Protein AF-A0AAD3HCA9-F1 (afdb_monomer_lite)

pLDDT: mean 85.64, std 17.62, range [24.95, 98.75]

Organism: NCBI:txid426638

Secondary structure (DSSP, 8-state):
------SSSHHHHHHHHHHHHS------------------------SSS----HHHHHHHHSTTTTPPPPPPP--EEEEEE-TT-HHHHHHHHHHHHHHSGGGT-EEEEEEPPP--TTSBS-S-HHHHHHHHHHHHHHHHHHHSTTS-SSSEEEEEETTEEES-HHHHHHHHTTS-TT-SEEEESPEEPTT-B--BSSSSEEEGGG-BS-EE--SSEEEEEGGGHHHHHHHHT-SSBPPHHHHTT-TTS-EEEE-S--EEE-----PPPEEEEE----TT--THHHHHHHHHHHHHTT-EEEEE-HHHHHTSTTHHHHHHHHHHH-TT-HHHHHHHHHHHHHHHH-EEEE-TTEEESS--GGGGSTT--GGGG--EEEETTEEEEEEE-HHHHHHHHHHHHHHTTT---SS--HHHHHHHHHTSGGG--EE-SSSEE-S--EEETTEE--TTTTT-SEEE--HHHHHHHHHTT-PPP-TT-S--S-SSHHHHHHHHHHHHHHHHH--

Sequence (507 aa):
MTSKVGYRKALTIFLCAALLCFLDEPGDEYKTMRGLKEENRFETVVLSDSIVPESDIEDKLKGNNGELPDLITIDHFFYINLDEEIEKKEKMESWLSWFLPNRGIRYSRVPAMKGLPYICDFDDKERCIRESGLVDTTLNLIHSKKFKRSGVSLLLSDNFEVTDMHKLRMSANLVPDDWDIIRFDCYKESGEEFPMVNDYVFETRKGRGKFFGGAHAMLLRNDKLDRVETALNVHPRMDLDGALSWKNLNSYCVNVGVGHGFRLVKPRPLMHTFYAHLSNDDRDGMIDLWKQEWELAGFDTRILTLDDAKAHPYFETMKEAVEKAFPTDTYNQYCFYRYLAMATVGGFQSDFDTFPMHFPIEDALPDTLINNGQFTSFEAHVPSLISASKEEWERVAILITEQLDKTEENFPSDMYMLRDVGCDESNNLIFVYDGVVKEAPYKAKGDIDCTPTDDSRVVHFSHHLDTNLKESGLSPDFNDRDDLIATDERTRRAQVFMEEWREQCLD

Radius of gyration: 30.25 Å; chains: 1; bounding box: 69×55×114 Å

Foldseek 3Di:
DDDDDDDPPVVVVVVVLVVVLPDPDDDDDDDDDDDDPDDPPPDQPLLDPAQADLVVLQVVQCPPVRDHDDFADAQEEEEEDEPVPVVLVVVVVVLCVVPPPVPPHYYDYQHFAFAAQPLAPDPDSVLRRRQRRLLVSLLVVLVDPVQDLAGKYKYAYAQKDQPDPVSVRSLVVLADPVAQKEFESKAFDPPKDFDAPDPFKTFLLPIPGDIDHRSRIMMGGSNNSVVLSVLSPDTSGDGSSNSCSHNSGRYMYGYNSRIGGDDVLPAFFEEEEEDEDDPPDLCVLLLVLLCVQVVVVRHHYDYFYLVLLVVAPCNVVLLVLLCVLVVPCVVLSSLLSRLSSCLSPFFKYAYSQKGFFPADRQCGDPCRPPPRFAWEAAQFLPNRMIHHGSVNSVLLSVQLSVCSVVDPDPDDGSSVSSSVCVSPVVSVHHYHNQAEDAEQQAPAALHGNCPSRVRHGIYRLDPVRVVRCVVVVNQYDDPPDPPRSGPDRSSVSSVSCSVSCCVHHVD

Structure (mmCIF, N/CA/C/O backbone):
data_AF-A0AAD3HCA9-F1
#
_entry.id   AF-A0AAD3HCA9-F1
#
loop_
_atom_site.group_PDB
_atom_site.id
_atom_site.type_symbol
_atom_site.label_atom_id
_atom_site.label_alt_id
_atom_site.label_comp_id
_atom_site.label_asym_id
_atom_site.label_entity_id
_atom_site.label_seq_id
_atom_site.pdbx_PDB_ins_code
_atom_site.Cartn_x
_atom_site.Cartn_y
_atom_site.Cartn_z
_atom_site.occupancy
_atom_site.B_iso_or_equiv
_atom_site.auth_seq_id
_atom_site.auth_comp_id
_atom_site.auth_asym_id
_atom_site.auth_atom_id
_atom_site.pdbx_PDB_model_num
ATOM 1 N N . MET A 1 1 ? -10.407 -4.776 76.541 1.00 37.41 1 MET A N 1
ATOM 2 C CA . MET A 1 1 ? -9.354 -4.287 75.627 1.00 37.41 1 MET A CA 1
ATOM 3 C C . MET A 1 1 ? -9.416 -5.139 74.373 1.00 37.41 1 MET A C 1
ATOM 5 O O . MET A 1 1 ? -8.928 -6.257 74.386 1.00 37.41 1 MET A O 1
ATOM 9 N N . THR A 1 2 ? -10.130 -4.674 73.353 1.00 33.84 2 THR A N 1
ATOM 10 C CA . THR A 1 2 ? -10.377 -5.407 72.103 1.00 33.84 2 THR A CA 1
ATOM 11 C C . THR A 1 2 ? -9.875 -4.583 70.923 1.00 33.84 2 THR A C 1
ATOM 13 O O . THR A 1 2 ? -10.018 -3.363 70.884 1.00 33.84 2 THR A O 1
ATOM 16 N N . SER A 1 3 ? -9.212 -5.283 70.009 1.00 37.62 3 SER A N 1
ATOM 17 C CA . SER A 1 3 ? -8.429 -4.792 68.880 1.00 37.62 3 SER A CA 1
ATOM 18 C C . SER A 1 3 ? -9.267 -4.097 67.802 1.00 37.62 3 SER A C 1
ATOM 20 O O . SER A 1 3 ? -10.210 -4.680 67.272 1.00 37.62 3 SER A O 1
ATOM 22 N N . LYS A 1 4 ? -8.841 -2.896 67.398 1.00 39.59 4 LYS A N 1
ATOM 23 C CA . LYS A 1 4 ? -9.185 -2.264 66.115 1.00 39.59 4 LYS A CA 1
ATOM 24 C C . LYS A 1 4 ? -7.933 -1.619 65.525 1.00 39.59 4 LYS A C 1
ATOM 26 O O . LYS A 1 4 ? -7.700 -0.433 65.718 1.00 39.59 4 LYS A O 1
ATOM 31 N N . VAL A 1 5 ? -7.129 -2.396 64.805 1.00 42.81 5 VAL A N 1
ATOM 32 C CA . VAL A 1 5 ? -6.137 -1.866 63.860 1.00 42.81 5 VAL A CA 1
ATOM 33 C C . VAL A 1 5 ? -6.102 -2.823 62.676 1.00 42.81 5 VAL A C 1
ATOM 35 O O . VAL A 1 5 ? -5.614 -3.938 62.804 1.00 42.81 5 VAL A O 1
ATOM 38 N N . GLY A 1 6 ? -6.677 -2.410 61.547 1.00 41.31 6 GLY A N 1
ATOM 39 C CA . GLY A 1 6 ? -6.665 -3.220 60.329 1.00 41.31 6 GLY A CA 1
ATOM 40 C C . GLY A 1 6 ? -7.720 -2.838 59.297 1.00 41.31 6 GLY A C 1
ATOM 41 O O . GLY A 1 6 ? -8.382 -3.726 58.795 1.00 41.31 6 GLY A O 1
ATOM 42 N N . TYR A 1 7 ? -7.933 -1.546 59.016 1.00 38.69 7 TYR A N 1
ATOM 43 C CA . TYR A 1 7 ? -8.833 -1.119 57.922 1.00 38.69 7 TYR A CA 1
ATOM 44 C C . TYR A 1 7 ? -8.411 0.179 57.208 1.00 38.69 7 TYR A C 1
ATOM 46 O O . TYR A 1 7 ? -9.152 0.699 56.386 1.00 38.69 7 TYR A O 1
ATOM 54 N N . ARG A 1 8 ? -7.217 0.727 57.486 1.00 35.94 8 ARG A N 1
ATOM 55 C CA . ARG A 1 8 ? -6.792 2.031 56.935 1.00 35.94 8 ARG A CA 1
ATOM 56 C C . ARG A 1 8 ? -5.771 1.983 55.794 1.00 35.94 8 ARG A C 1
ATOM 58 O O . ARG A 1 8 ? -5.462 3.035 55.265 1.00 35.94 8 ARG A O 1
ATOM 65 N N . LYS A 1 9 ? -5.269 0.809 55.390 1.00 36.25 9 LYS A N 1
ATOM 66 C CA . LYS A 1 9 ? -4.352 0.698 54.234 1.00 36.25 9 LYS A CA 1
ATOM 67 C C . LYS A 1 9 ? -5.024 0.247 52.931 1.00 36.25 9 LYS A C 1
ATOM 69 O O . LYS A 1 9 ? -4.554 0.638 51.876 1.00 36.25 9 LYS A O 1
ATOM 74 N N . ALA A 1 10 ? -6.140 -0.482 52.991 1.00 39.44 10 ALA A N 1
ATOM 75 C CA . ALA A 1 10 ? -6.876 -0.890 51.788 1.00 39.44 10 ALA A CA 1
ATOM 76 C C . ALA A 1 10 ? -7.692 0.261 51.165 1.00 39.44 10 ALA A C 1
ATOM 78 O O . ALA A 1 10 ? -7.807 0.348 49.950 1.00 39.44 10 ALA A O 1
ATOM 79 N N . LEU A 1 11 ? -8.197 1.192 51.985 1.00 37.28 11 LEU A N 1
ATOM 80 C CA . LEU A 1 11 ? -9.039 2.295 51.505 1.00 37.28 11 LEU A CA 1
ATOM 81 C C . LEU A 1 11 ? -8.241 3.402 50.786 1.00 37.28 11 LEU A C 1
ATOM 83 O O . LEU A 1 11 ? -8.786 4.092 49.939 1.00 37.28 11 LEU A O 1
ATOM 87 N N . THR A 1 12 ? -6.952 3.571 51.098 1.00 34.66 12 THR A N 1
ATOM 88 C CA . THR A 1 12 ? -6.105 4.601 50.465 1.00 34.66 12 THR A CA 1
ATOM 89 C C . THR A 1 12 ? -5.581 4.169 49.093 1.00 34.66 12 THR A C 1
ATOM 91 O O . THR A 1 12 ? -5.380 5.022 48.242 1.00 34.66 12 THR A O 1
ATOM 94 N N . ILE A 1 13 ? -5.425 2.863 48.844 1.00 44.22 13 ILE A N 1
ATOM 95 C CA . ILE A 1 13 ? -5.044 2.341 47.519 1.00 44.22 13 ILE A CA 1
ATOM 96 C C . ILE A 1 13 ? -6.248 2.397 46.563 1.00 44.22 13 ILE A C 1
ATOM 98 O O . ILE A 1 13 ? -6.108 2.864 45.440 1.00 44.22 13 ILE A O 1
ATOM 102 N N . PHE A 1 14 ? -7.452 2.062 47.046 1.00 42.94 14 PHE A N 1
ATOM 103 C CA . PHE A 1 14 ? -8.687 2.170 46.254 1.00 42.94 14 PHE A CA 1
ATOM 104 C C . PHE A 1 14 ? -9.034 3.612 45.842 1.00 42.94 14 PHE A C 1
ATOM 106 O O . PHE A 1 14 ? -9.553 3.828 44.754 1.00 42.94 14 PHE A O 1
ATOM 113 N N . LEU A 1 15 ? -8.737 4.609 46.685 1.00 40.00 15 LEU A N 1
ATOM 114 C CA . LEU A 1 15 ? -9.011 6.017 46.369 1.00 40.00 15 LEU A CA 1
ATOM 115 C C . LEU A 1 15 ? -7.982 6.653 45.419 1.00 40.00 15 LEU A C 1
ATOM 117 O O . LEU A 1 15 ? -8.353 7.572 44.698 1.00 40.00 15 LEU A O 1
ATOM 121 N N . CYS A 1 16 ? -6.730 6.176 45.379 1.00 38.06 16 CYS A N 1
ATOM 122 C CA . CYS A 1 16 ? -5.743 6.664 44.406 1.00 38.06 16 CYS A CA 1
ATOM 123 C C . CYS A 1 16 ? -5.971 6.091 42.999 1.00 38.06 16 CYS A C 1
ATOM 125 O O . CYS A 1 16 ? -5.861 6.843 42.038 1.00 38.06 16 CYS A O 1
ATOM 127 N N . ALA A 1 17 ? -6.346 4.811 42.880 1.00 43.12 17 ALA A N 1
ATOM 128 C CA . ALA A 1 17 ? -6.707 4.216 41.589 1.00 43.12 17 ALA A CA 1
ATOM 129 C C . ALA A 1 17 ? -8.003 4.830 41.024 1.00 43.12 17 ALA A C 1
ATOM 131 O O . ALA A 1 17 ? -8.078 5.149 39.843 1.00 43.12 17 ALA A O 1
ATOM 132 N N . ALA A 1 18 ? -8.991 5.108 41.885 1.00 48.75 18 ALA A N 1
ATOM 133 C CA . ALA A 1 18 ? -10.210 5.795 41.464 1.00 48.75 18 ALA A CA 1
ATOM 134 C C . ALA A 1 18 ? -9.951 7.245 41.008 1.00 48.75 18 ALA A C 1
ATOM 136 O O . ALA A 1 18 ? -10.548 7.680 40.033 1.00 48.75 18 ALA A O 1
ATOM 137 N N . LEU A 1 19 ? -9.057 8.007 41.658 1.00 45.44 19 LEU A N 1
ATOM 138 C CA . LEU A 1 19 ? -8.811 9.402 41.255 1.00 45.44 19 LEU A CA 1
ATOM 139 C C . LEU A 1 19 ? -8.099 9.533 39.899 1.00 45.44 19 LEU A C 1
ATOM 141 O O . LEU A 1 19 ? -8.343 10.510 39.201 1.00 45.44 19 LEU A O 1
ATOM 145 N N . LEU A 1 20 ? -7.250 8.570 39.526 1.00 47.97 20 LEU A N 1
ATOM 146 C CA . LEU A 1 20 ? -6.561 8.567 38.228 1.00 47.97 20 LEU A CA 1
ATOM 147 C C . LEU A 1 20 ? -7.496 8.215 37.060 1.00 47.97 20 LEU A C 1
ATOM 149 O O . LEU A 1 20 ? -7.234 8.632 35.942 1.00 47.97 20 LEU A O 1
ATOM 153 N N . CYS A 1 21 ? -8.606 7.516 37.317 1.00 52.50 21 CYS A N 1
ATOM 154 C CA . CYS A 1 21 ? -9.592 7.173 36.287 1.00 52.50 21 CYS A CA 1
ATOM 155 C C . CYS A 1 21 ? -10.686 8.231 36.061 1.00 52.50 21 CYS A C 1
ATOM 157 O O . CYS A 1 21 ? -11.423 8.134 35.085 1.00 52.50 21 CYS A O 1
ATOM 159 N N . PHE A 1 22 ? -10.822 9.222 36.951 1.00 49.91 22 PHE A N 1
ATOM 160 C CA . PHE A 1 22 ? -11.874 10.250 36.875 1.00 49.91 22 PHE A CA 1
ATOM 161 C C . PHE A 1 22 ? -11.362 11.650 36.497 1.00 49.91 22 PHE A C 1
ATOM 163 O O . PHE A 1 22 ? -12.162 12.581 36.417 1.00 49.91 22 PHE A O 1
ATOM 170 N N . LEU A 1 23 ? -10.054 11.824 36.293 1.00 44.25 23 LEU A N 1
ATOM 171 C CA . LEU A 1 23 ? -9.459 13.105 35.914 1.00 44.25 23 LEU A CA 1
ATOM 172 C C . LEU A 1 23 ? -8.944 13.029 34.472 1.00 44.25 23 LEU A C 1
ATOM 174 O O . LEU A 1 23 ? -7.914 12.419 34.215 1.00 44.25 23 LEU A O 1
ATOM 178 N N . ASP A 1 24 ? -9.659 13.686 33.558 1.00 41.56 24 ASP A N 1
ATOM 179 C CA . ASP A 1 24 ? -9.332 13.840 32.128 1.00 41.56 24 ASP A CA 1
ATOM 180 C C . ASP A 1 24 ? -8.180 14.839 31.849 1.00 41.56 24 ASP A C 1
ATOM 182 O O . ASP A 1 24 ? -8.040 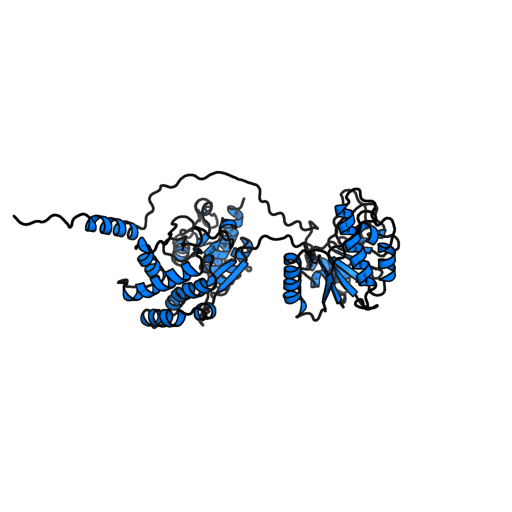15.327 30.731 1.00 41.56 24 ASP A O 1
ATOM 186 N N . GLU A 1 25 ? -7.327 15.169 32.826 1.00 37.50 25 GLU A N 1
ATOM 187 C CA . GLU A 1 25 ? -6.229 16.130 32.619 1.00 37.50 25 GLU A CA 1
ATOM 188 C C . GLU A 1 25 ? -4.852 15.501 32.890 1.00 37.50 25 GLU A C 1
ATOM 190 O O . GLU A 1 25 ? -4.570 15.107 34.029 1.00 37.50 25 GLU A O 1
ATOM 195 N N . PRO A 1 26 ? -3.960 15.417 31.881 1.00 41.75 26 PRO A N 1
ATOM 196 C CA . PRO A 1 26 ? -2.601 14.946 32.087 1.00 41.75 26 PRO A CA 1
ATOM 197 C C . PRO A 1 26 ? -1.750 16.031 32.760 1.00 41.75 26 PRO A C 1
ATOM 199 O O . PRO A 1 26 ? -1.707 17.187 32.342 1.00 41.75 26 PRO A O 1
ATOM 202 N N . GLY A 1 27 ? -1.042 15.641 33.821 1.00 34.38 27 GLY A N 1
ATOM 203 C CA . GLY A 1 27 ? 0.056 16.425 34.375 1.00 34.38 27 GLY A CA 1
ATOM 204 C C . GLY A 1 27 ? 1.305 16.277 33.506 1.00 34.38 27 GLY A C 1
ATOM 205 O O . GLY A 1 27 ? 1.776 15.161 33.295 1.00 34.38 27 GLY A O 1
ATOM 206 N N . ASP A 1 28 ? 1.836 17.408 33.041 1.00 33.09 28 ASP A N 1
ATOM 207 C CA . ASP A 1 28 ? 3.080 17.544 32.275 1.00 33.09 28 ASP A CA 1
ATOM 208 C C . ASP A 1 28 ? 4.285 16.927 33.005 1.00 33.09 28 ASP A C 1
ATOM 210 O O . ASP A 1 28 ? 4.894 17.576 33.860 1.00 33.09 28 ASP A O 1
ATOM 214 N N . GLU A 1 29 ? 4.697 15.707 32.647 1.00 32.31 29 GLU A N 1
ATOM 215 C CA . GLU A 1 29 ? 6.032 15.228 33.022 1.00 32.31 29 GLU A CA 1
ATOM 216 C C . GLU A 1 29 ? 6.587 14.095 32.138 1.00 32.31 29 GLU A C 1
ATOM 218 O O . GLU A 1 29 ? 6.956 13.043 32.639 1.00 32.31 29 GLU A O 1
ATOM 223 N N . TYR A 1 30 ? 6.762 14.319 30.828 1.00 30.17 30 TYR A N 1
ATOM 224 C CA . TYR A 1 30 ? 7.770 13.577 30.051 1.00 30.17 30 TYR A CA 1
ATOM 225 C C . TYR A 1 30 ? 8.477 14.481 29.034 1.00 30.17 30 TYR A C 1
ATOM 227 O O . TYR A 1 30 ? 7.931 14.903 28.022 1.00 30.17 30 TYR A O 1
ATOM 235 N N . LYS A 1 31 ? 9.754 14.768 29.306 1.00 30.69 31 LYS A N 1
ATOM 236 C CA . LYS A 1 31 ? 10.713 15.299 28.333 1.00 30.69 31 LYS A CA 1
ATOM 237 C C . LYS A 1 31 ? 11.830 14.286 28.131 1.00 30.69 31 LYS A C 1
ATOM 239 O O . LYS A 1 31 ? 12.217 13.578 29.056 1.00 30.69 31 LYS A O 1
ATOM 244 N N . THR A 1 32 ? 12.409 14.365 26.935 1.00 30.00 32 THR A N 1
ATOM 245 C CA . THR A 1 32 ? 13.633 13.729 26.415 1.00 30.00 32 THR A CA 1
ATOM 246 C C . THR A 1 32 ? 13.549 12.278 25.937 1.00 30.00 32 THR A C 1
ATOM 248 O O . THR A 1 32 ? 13.791 11.360 26.704 1.00 30.00 32 THR A O 1
ATOM 251 N N . MET A 1 33 ? 13.478 12.115 24.608 1.00 24.95 33 MET A N 1
ATOM 252 C CA . MET A 1 33 ? 14.540 11.456 23.832 1.00 24.95 33 MET A CA 1
ATOM 253 C C . MET A 1 33 ? 14.713 12.136 22.463 1.00 24.95 33 MET A C 1
ATOM 255 O O . MET A 1 33 ? 13.958 11.906 21.530 1.00 24.95 33 MET A O 1
ATOM 259 N N . ARG A 1 34 ? 15.739 12.990 22.346 1.00 30.50 34 ARG A N 1
ATOM 260 C CA . ARG A 1 34 ? 16.301 13.433 21.060 1.00 30.50 34 ARG A CA 1
ATOM 261 C C . ARG A 1 34 ? 17.615 12.693 20.863 1.00 30.50 34 ARG A C 1
ATOM 263 O O . ARG A 1 34 ? 18.567 12.935 21.603 1.00 30.50 34 ARG A O 1
ATOM 270 N N . GLY A 1 35 ? 17.678 11.835 19.857 1.00 27.92 35 GLY A N 1
ATOM 271 C CA . GLY A 1 35 ? 18.917 11.204 19.430 1.00 27.92 35 GLY A CA 1
ATOM 272 C C . GLY A 1 35 ? 18.676 10.321 18.217 1.00 27.92 35 GLY A C 1
ATOM 273 O O . GLY A 1 35 ? 17.811 9.464 18.277 1.00 27.92 35 GLY A O 1
ATOM 274 N N . LEU A 1 36 ? 19.492 10.529 17.179 1.00 24.98 36 LEU A N 1
ATOM 275 C CA . LEU A 1 36 ? 19.551 9.804 15.900 1.00 24.98 36 LEU A CA 1
ATOM 276 C C . LEU A 1 36 ? 18.565 10.286 14.820 1.00 24.98 36 LEU A C 1
ATOM 278 O O . LEU A 1 36 ? 17.572 9.647 14.505 1.00 24.98 36 LEU A O 1
ATOM 282 N N . LYS A 1 37 ? 18.923 11.407 14.176 1.00 30.19 37 LYS A N 1
ATOM 283 C CA . LYS A 1 37 ? 18.647 11.589 12.745 1.00 30.19 37 LYS A CA 1
ATOM 284 C C . LYS A 1 37 ? 19.682 10.755 11.985 1.00 30.19 37 LYS A C 1
ATOM 286 O O . LYS A 1 37 ? 20.825 11.190 11.867 1.00 30.19 37 LYS A O 1
ATOM 291 N N . GLU A 1 38 ? 19.294 9.576 11.513 1.00 28.50 38 GLU A N 1
ATOM 292 C CA . GLU A 1 38 ? 19.990 8.890 10.421 1.00 28.50 38 GLU A CA 1
ATOM 293 C C . GLU A 1 38 ? 19.109 8.914 9.170 1.00 28.50 38 GLU A C 1
ATOM 295 O O . GLU A 1 38 ? 17.900 8.694 9.213 1.00 28.50 38 GLU A O 1
ATOM 300 N N . GLU A 1 39 ? 19.749 9.262 8.058 1.00 35.28 39 GLU A N 1
ATOM 301 C CA . GLU A 1 39 ? 19.187 9.412 6.724 1.00 35.28 39 GLU A CA 1
ATOM 302 C C . GLU A 1 39 ? 18.656 8.071 6.195 1.00 35.28 39 GLU A C 1
ATOM 304 O O . GLU A 1 39 ? 19.394 7.287 5.607 1.00 35.28 39 GLU A O 1
ATOM 309 N N . ASN A 1 40 ? 17.354 7.828 6.330 1.00 28.75 40 ASN A N 1
ATOM 310 C CA . ASN A 1 40 ? 16.637 6.865 5.494 1.00 28.75 40 ASN A CA 1
ATOM 311 C C . ASN A 1 40 ? 15.804 7.627 4.460 1.00 28.75 40 ASN A C 1
ATOM 313 O O . ASN A 1 40 ? 14.577 7.658 4.516 1.00 28.75 40 ASN A O 1
ATOM 317 N N . ARG A 1 41 ? 16.475 8.261 3.490 1.00 31.34 41 ARG A N 1
ATOM 318 C CA . ARG A 1 41 ? 15.799 8.648 2.246 1.00 31.34 41 ARG A CA 1
ATOM 319 C C . ARG A 1 41 ? 15.612 7.393 1.402 1.00 31.34 41 ARG A C 1
ATOM 321 O O . ARG A 1 41 ? 16.540 6.891 0.772 1.00 31.34 41 ARG A O 1
ATOM 328 N N . PHE A 1 42 ? 14.391 6.875 1.412 1.00 36.62 42 PHE A N 1
ATOM 329 C CA . PHE A 1 42 ? 13.938 5.860 0.475 1.00 36.62 42 PHE A CA 1
ATOM 330 C C . PHE A 1 42 ? 13.828 6.491 -0.917 1.00 36.62 42 PHE A C 1
ATOM 332 O O . PHE A 1 42 ? 12.797 7.044 -1.276 1.00 36.62 42 PHE A O 1
ATOM 339 N N . GLU A 1 43 ? 14.892 6.442 -1.715 1.00 34.88 43 GLU A N 1
ATOM 340 C CA . GLU A 1 43 ? 14.785 6.854 -3.118 1.00 34.88 43 GLU A CA 1
ATOM 341 C C . GLU A 1 43 ? 14.185 5.718 -3.941 1.00 34.88 43 GLU A C 1
ATOM 343 O O . GLU A 1 43 ? 14.841 4.702 -4.176 1.00 34.88 43 GLU A O 1
ATOM 348 N N . THR A 1 44 ? 12.953 5.878 -4.416 1.00 39.00 44 THR A N 1
ATOM 349 C CA . THR A 1 44 ? 12.496 5.170 -5.612 1.00 39.00 44 THR A CA 1
ATOM 350 C C . THR A 1 44 ? 13.457 5.542 -6.733 1.00 39.00 44 THR A C 1
ATOM 352 O O . THR A 1 44 ? 13.405 6.651 -7.251 1.00 39.00 44 THR A O 1
ATOM 355 N N . VAL A 1 45 ? 14.368 4.640 -7.102 1.00 41.31 45 VAL A N 1
ATOM 356 C CA . VAL A 1 45 ? 15.137 4.825 -8.335 1.00 41.31 45 VAL A CA 1
ATOM 357 C C . VAL A 1 45 ? 14.190 4.446 -9.456 1.00 41.31 45 VAL A C 1
ATOM 359 O O . VAL A 1 45 ? 14.116 3.288 -9.870 1.00 41.31 45 VAL A O 1
ATOM 362 N N . VAL A 1 46 ? 13.402 5.424 -9.892 1.00 45.94 46 VAL A N 1
ATOM 363 C CA . VAL A 1 46 ? 12.802 5.361 -11.214 1.00 45.94 46 VAL A CA 1
ATOM 364 C C . VAL A 1 46 ? 13.995 5.335 -12.166 1.00 45.94 46 VAL A C 1
ATOM 366 O O . VAL A 1 46 ? 14.789 6.269 -12.190 1.00 45.94 46 VAL A O 1
ATOM 369 N N . LEU A 1 47 ? 14.200 4.224 -12.880 1.00 52.91 47 LEU A N 1
ATOM 370 C CA . LEU A 1 47 ? 15.365 4.077 -13.770 1.00 52.91 47 LEU A CA 1
ATOM 371 C C . LEU A 1 47 ? 15.369 5.137 -14.889 1.00 52.91 47 LEU A C 1
ATOM 373 O O . LEU A 1 47 ? 16.412 5.415 -15.477 1.00 52.91 47 LEU A O 1
ATOM 377 N N . SER A 1 48 ? 14.214 5.759 -15.139 1.00 54.97 48 SER A N 1
ATOM 378 C CA . SER A 1 48 ? 14.081 6.994 -15.902 1.00 54.97 48 SER A CA 1
ATOM 379 C C . SER A 1 48 ? 13.445 8.089 -15.046 1.00 54.97 48 SER A C 1
ATOM 381 O O . SER A 1 48 ? 12.320 7.913 -14.591 1.00 54.97 48 SER A O 1
ATOM 383 N N . ASP A 1 49 ? 14.072 9.259 -14.939 1.00 53.41 49 ASP A N 1
ATOM 384 C CA . ASP A 1 49 ? 13.515 10.438 -14.243 1.00 53.41 49 ASP A CA 1
ATOM 385 C C . ASP A 1 49 ? 12.185 10.965 -14.836 1.00 53.41 49 ASP A C 1
ATOM 387 O O . ASP A 1 49 ? 11.604 11.929 -14.343 1.00 53.41 49 ASP A O 1
ATOM 391 N N . SER A 1 50 ? 11.685 10.358 -15.914 1.00 64.06 50 SER A N 1
ATOM 392 C CA . SER A 1 50 ? 10.518 10.803 -16.670 1.00 64.06 50 SER A CA 1
ATOM 393 C C . SER A 1 50 ? 9.433 9.727 -16.718 1.00 64.06 50 SER A C 1
ATOM 395 O O . SER A 1 50 ? 9.396 8.914 -17.645 1.00 64.06 50 SER A O 1
ATOM 397 N N . ILE A 1 51 ? 8.512 9.744 -15.751 1.00 81.06 51 ILE A N 1
ATOM 398 C CA . ILE A 1 51 ? 7.214 9.083 -15.924 1.00 81.06 51 ILE A CA 1
ATOM 399 C C . ILE A 1 51 ? 6.450 9.897 -16.967 1.00 81.06 51 ILE A C 1
ATOM 401 O O . ILE A 1 51 ? 6.010 11.012 -16.698 1.00 81.06 51 ILE A O 1
ATOM 405 N N . VAL A 1 52 ? 6.328 9.355 -18.178 1.00 88.31 52 VAL A N 1
ATOM 406 C CA . VAL A 1 52 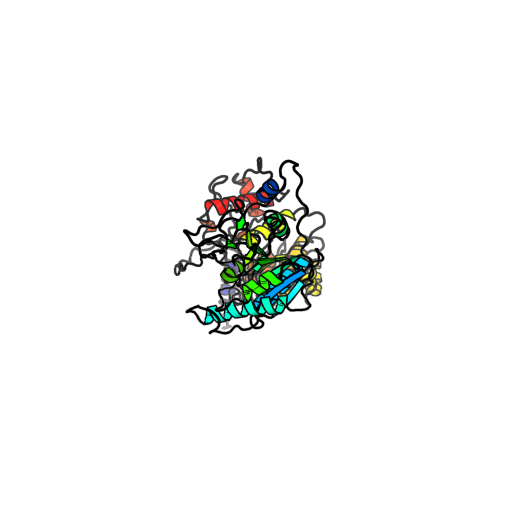? 5.605 10.024 -19.266 1.00 88.31 52 VAL A CA 1
ATOM 407 C C . VAL A 1 52 ? 4.106 9.747 -19.104 1.00 88.31 52 VAL A C 1
ATOM 409 O O . VAL A 1 52 ? 3.746 8.569 -18.993 1.00 88.31 52 VAL A O 1
ATOM 412 N N . PRO A 1 53 ? 3.233 10.770 -19.079 1.00 89.75 53 PRO A N 1
ATOM 413 C CA . PRO A 1 53 ? 1.786 10.575 -19.078 1.00 89.75 53 PRO A CA 1
ATOM 414 C C . PRO A 1 53 ? 1.319 9.756 -20.286 1.00 89.75 53 PRO A C 1
ATOM 416 O O . PRO A 1 53 ? 1.856 9.875 -21.386 1.00 89.75 53 PRO A O 1
ATOM 419 N N . GLU A 1 54 ? 0.297 8.925 -20.101 1.00 88.50 54 GLU A N 1
ATOM 420 C CA . GLU A 1 54 ? -0.250 8.096 -21.182 1.00 88.50 54 GLU A CA 1
ATOM 421 C C . GLU A 1 54 ? -0.816 8.940 -22.336 1.00 88.50 54 GLU A C 1
ATOM 423 O O . GLU A 1 54 ? -0.601 8.606 -23.502 1.00 88.50 54 GLU A O 1
ATOM 428 N N . SER A 1 55 ? -1.438 10.081 -22.020 1.00 92.00 55 SER A N 1
ATOM 429 C CA . SER A 1 55 ? -1.951 11.055 -22.995 1.00 92.00 55 SER A CA 1
ATOM 430 C C . SER A 1 55 ? -0.888 11.509 -23.993 1.00 92.00 55 SER A C 1
ATOM 432 O O . SER A 1 55 ? -1.154 11.587 -25.190 1.00 92.00 55 SER A O 1
ATOM 434 N N . ASP A 1 56 ? 0.339 11.733 -23.526 1.00 93.38 56 ASP A N 1
ATOM 435 C CA . ASP A 1 56 ? 1.435 12.200 -24.374 1.00 93.38 56 ASP A CA 1
ATOM 436 C C . ASP A 1 56 ? 1.852 11.120 -25.384 1.00 93.38 56 ASP A C 1
ATOM 438 O O . ASP A 1 56 ? 2.257 11.417 -26.511 1.00 93.38 56 ASP A O 1
ATOM 442 N N . ILE A 1 57 ? 1.742 9.846 -24.995 1.00 94.19 57 ILE A N 1
ATOM 443 C CA . ILE A 1 57 ? 1.992 8.706 -25.882 1.00 94.19 57 ILE A CA 1
ATOM 444 C C . ILE A 1 57 ? 0.856 8.593 -26.902 1.00 94.19 57 ILE A C 1
ATOM 446 O O . ILE A 1 57 ? 1.126 8.417 -28.093 1.00 94.19 57 ILE A O 1
ATOM 450 N N . GLU A 1 58 ? -0.401 8.722 -26.466 1.00 94.00 58 GLU A N 1
ATOM 451 C CA . GLU A 1 58 ? -1.559 8.690 -27.363 1.00 94.00 58 GLU A CA 1
ATOM 452 C C . GLU A 1 58 ? -1.490 9.774 -28.436 1.00 94.00 58 GLU A C 1
ATOM 454 O O . GLU A 1 58 ? -1.693 9.485 -29.616 1.00 94.00 58 GLU A O 1
ATOM 459 N N . ASP A 1 59 ? -1.179 11.007 -28.043 1.00 94.12 59 ASP A N 1
ATOM 460 C CA . ASP A 1 59 ? -1.137 12.152 -28.949 1.00 94.12 59 ASP A CA 1
ATOM 461 C C . ASP A 1 59 ? -0.087 11.964 -30.048 1.00 94.12 59 ASP A C 1
ATOM 463 O O . ASP A 1 59 ? -0.311 12.334 -31.204 1.00 94.12 59 ASP A O 1
ATOM 467 N N . LYS A 1 60 ? 1.030 11.297 -29.733 1.00 93.44 60 LYS A N 1
ATOM 468 C CA . LYS A 1 60 ? 2.033 10.929 -30.741 1.00 93.44 60 LYS A CA 1
ATOM 469 C C . LYS A 1 60 ? 1.582 9.814 -31.671 1.00 93.44 60 LYS A C 1
ATOM 471 O O . LYS A 1 60 ? 1.988 9.804 -32.833 1.00 93.44 60 LYS A O 1
ATOM 476 N N . LEU A 1 61 ? 0.772 8.880 -31.182 1.00 93.62 61 LEU A N 1
ATOM 477 C CA . LEU A 1 61 ? 0.300 7.738 -31.965 1.00 93.62 61 LEU A CA 1
ATOM 478 C C . LEU A 1 61 ? -0.893 8.078 -32.867 1.00 93.62 61 LEU A C 1
ATOM 480 O O . LEU A 1 61 ? -0.993 7.518 -33.957 1.00 93.62 61 LEU A O 1
ATOM 484 N N . LYS A 1 62 ? -1.772 9.001 -32.454 1.00 93.00 62 LYS A N 1
ATOM 485 C CA . LYS A 1 62 ? -3.019 9.347 -33.169 1.00 93.00 62 LYS A CA 1
ATOM 486 C C . LYS A 1 62 ? -2.803 9.938 -34.574 1.00 93.00 62 LYS A C 1
ATOM 488 O O . LYS A 1 62 ? -3.725 9.935 -35.395 1.00 93.00 62 LYS A O 1
ATOM 493 N N . GLY A 1 63 ? -1.592 10.402 -34.897 1.00 83.69 63 GLY A N 1
ATOM 494 C CA . GLY A 1 63 ? -1.242 10.919 -36.225 1.00 83.69 63 GLY A CA 1
ATOM 495 C C . GLY A 1 63 ? -2.233 11.973 -36.749 1.00 83.69 63 GLY A C 1
ATOM 496 O O . GLY A 1 63 ? -2.893 12.668 -35.983 1.00 83.69 63 GLY A O 1
ATOM 497 N N . ASN A 1 64 ? -2.373 12.091 -38.076 1.00 81.69 64 ASN A N 1
ATOM 498 C CA . ASN A 1 64 ? -3.290 13.071 -38.687 1.00 81.69 64 ASN A CA 1
ATOM 499 C C . ASN A 1 64 ? -4.770 12.652 -38.655 1.00 81.69 64 ASN A C 1
ATOM 501 O O . ASN A 1 64 ? -5.640 13.497 -38.853 1.00 81.69 64 ASN A O 1
ATOM 505 N N . ASN A 1 65 ? -5.057 11.362 -38.460 1.00 88.62 65 ASN A N 1
ATOM 506 C CA . ASN A 1 65 ? -6.420 10.827 -38.534 1.00 88.62 65 ASN A CA 1
ATOM 507 C C . ASN A 1 65 ? -7.110 10.766 -37.164 1.00 88.62 65 ASN A C 1
ATOM 509 O O . ASN A 1 65 ? -8.314 10.533 -37.114 1.00 88.62 65 ASN A O 1
ATOM 513 N N . GLY A 1 66 ? -6.376 10.981 -36.067 1.00 93.19 66 GLY A N 1
ATOM 514 C CA . GLY A 1 66 ? -6.918 10.972 -34.707 1.00 93.19 66 GLY A CA 1
ATOM 515 C C . GLY A 1 66 ? -7.161 9.576 -34.120 1.00 93.19 66 GLY A C 1
ATOM 516 O O . GLY A 1 66 ? -7.586 9.478 -32.972 1.00 93.19 66 GLY A O 1
ATOM 517 N N . GLU A 1 67 ? -6.906 8.505 -34.876 1.00 94.75 67 GLU A N 1
ATOM 518 C CA . GLU A 1 67 ? -7.136 7.118 -34.456 1.00 94.75 67 GLU A CA 1
ATOM 519 C C . GLU A 1 67 ? -5.844 6.478 -33.936 1.00 94.75 67 GLU A C 1
ATOM 521 O O . GLU A 1 67 ? -4.778 6.634 -34.532 1.00 94.75 67 GLU A O 1
ATOM 526 N N . LEU A 1 68 ? -5.944 5.737 -32.828 1.00 93.81 68 LEU A N 1
ATOM 527 C CA . LEU A 1 68 ? -4.826 4.961 -32.293 1.00 93.81 68 LEU A CA 1
ATOM 528 C C . LEU A 1 68 ? -4.575 3.714 -33.158 1.00 93.81 68 LEU A C 1
ATOM 530 O O . LEU A 1 68 ? -5.535 3.070 -33.586 1.00 93.81 68 LEU A O 1
ATOM 534 N N . PRO A 1 69 ? -3.306 3.337 -33.396 1.00 94.12 69 PRO A N 1
ATOM 535 C CA . PRO A 1 69 ? -2.986 2.103 -34.096 1.00 94.12 69 PRO A CA 1
ATOM 536 C C . PRO A 1 69 ? -3.359 0.881 -33.253 1.00 94.12 69 PRO A C 1
ATOM 538 O O . PRO A 1 69 ? -3.393 0.938 -32.021 1.00 94.12 69 PRO A O 1
ATOM 541 N N . ASP A 1 70 ? -3.546 -0.257 -33.922 1.00 95.62 70 ASP A N 1
ATOM 542 C CA . ASP A 1 70 ? -3.684 -1.539 -33.238 1.00 95.62 70 ASP A CA 1
ATOM 543 C C . ASP A 1 70 ? -2.471 -1.787 -32.328 1.00 95.62 70 ASP A C 1
ATOM 545 O O . ASP A 1 70 ? -1.307 -1.686 -32.729 1.00 95.62 70 ASP A O 1
ATOM 549 N N . LEU A 1 71 ? -2.740 -2.113 -31.066 1.00 95.25 71 LEU A N 1
ATOM 550 C CA . LEU A 1 71 ? -1.688 -2.354 -30.085 1.00 95.25 71 LEU A CA 1
ATOM 551 C C . LEU A 1 71 ? -1.011 -3.701 -30.327 1.00 95.25 71 LEU A C 1
ATOM 553 O O . LEU A 1 71 ? -1.690 -4.730 -30.431 1.00 95.25 71 LEU A O 1
ATOM 557 N N . ILE A 1 72 ? 0.328 -3.721 -30.289 1.00 95.00 72 ILE A N 1
ATOM 558 C CA . ILE A 1 72 ? 1.125 -4.954 -30.387 1.00 95.00 72 ILE A CA 1
ATOM 559 C C . ILE A 1 72 ? 0.559 -6.017 -29.446 1.00 95.00 72 ILE A C 1
ATOM 561 O O . ILE A 1 72 ? 0.340 -5.772 -28.260 1.00 95.00 72 ILE A O 1
ATOM 565 N N . THR A 1 73 ? 0.287 -7.206 -29.976 1.00 94.81 73 THR A N 1
ATOM 566 C CA . THR A 1 73 ? -0.189 -8.339 -29.177 1.00 94.81 73 THR A CA 1
ATOM 567 C C . THR A 1 73 ? 1.006 -9.109 -28.633 1.00 94.81 73 THR A C 1
ATOM 569 O O . THR A 1 73 ? 1.904 -9.465 -29.388 1.00 94.81 73 THR A O 1
ATOM 572 N N . ILE A 1 74 ? 1.015 -9.363 -27.323 1.00 94.38 74 ILE A N 1
ATOM 573 C CA . ILE A 1 74 ? 2.055 -10.152 -26.655 1.00 94.38 74 ILE A CA 1
ATOM 574 C C . ILE A 1 74 ? 1.547 -11.586 -26.533 1.00 94.38 74 ILE A C 1
ATOM 576 O O . ILE A 1 74 ? 0.618 -11.872 -25.779 1.00 94.38 74 ILE A O 1
ATOM 580 N N . ASP A 1 75 ? 2.149 -12.489 -27.301 1.00 93.00 75 ASP A N 1
ATOM 581 C CA . ASP A 1 75 ? 1.727 -13.887 -27.413 1.00 93.00 75 ASP A CA 1
ATOM 582 C C . ASP A 1 75 ? 2.156 -14.737 -26.219 1.00 93.00 75 ASP A C 1
ATOM 584 O O . ASP A 1 75 ? 1.500 -15.732 -25.874 1.00 93.00 75 ASP A O 1
ATOM 588 N N . HIS A 1 76 ? 3.302 -14.385 -25.637 1.00 93.00 76 HIS A N 1
ATOM 589 C CA . HIS A 1 76 ? 3.909 -15.117 -24.539 1.00 93.00 76 HIS A CA 1
ATOM 590 C C . HIS A 1 76 ? 4.712 -14.186 -23.639 1.00 93.00 76 HIS A C 1
ATOM 592 O O . HIS A 1 76 ? 5.365 -13.251 -24.098 1.00 93.00 76 HIS A O 1
ATOM 598 N N . PHE A 1 77 ? 4.686 -14.485 -22.352 1.00 93.62 77 PHE A N 1
ATOM 599 C CA . PHE A 1 77 ? 5.428 -13.782 -21.325 1.00 93.62 77 PHE A CA 1
ATOM 600 C C . PHE A 1 77 ? 6.450 -14.726 -20.680 1.00 93.62 77 PHE A C 1
ATOM 602 O O . PHE A 1 77 ? 6.124 -15.843 -20.273 1.00 93.62 77 PHE A O 1
ATOM 609 N N . PHE A 1 78 ? 7.697 -14.301 -20.572 1.00 95.12 78 PHE A N 1
ATOM 610 C CA . PHE A 1 78 ? 8.762 -15.036 -19.904 1.00 95.12 78 PHE A CA 1
ATOM 611 C C . PHE A 1 78 ? 9.353 -14.174 -18.801 1.00 95.12 78 PHE A C 1
ATOM 613 O O . PHE A 1 78 ? 9.531 -12.977 -18.992 1.00 95.12 78 PHE A O 1
ATOM 620 N N . TYR A 1 79 ? 9.689 -14.789 -17.671 1.00 94.31 79 TYR A N 1
ATOM 621 C CA . TYR A 1 79 ? 10.428 -14.118 -16.607 1.00 94.31 79 TYR A CA 1
ATOM 622 C C . TYR A 1 79 ? 11.601 -14.976 -16.137 1.00 94.31 79 TYR A C 1
ATOM 624 O O . TYR A 1 79 ? 11.479 -16.206 -16.034 1.00 94.31 79 TYR A O 1
ATOM 632 N N . ILE A 1 80 ? 12.739 -14.323 -15.904 1.00 93.69 80 ILE A N 1
ATOM 633 C CA . ILE A 1 80 ? 13.993 -14.936 -15.462 1.00 93.69 80 ILE A CA 1
ATOM 634 C C . ILE A 1 80 ? 14.271 -14.538 -14.010 1.00 93.69 80 ILE A C 1
ATOM 636 O O . ILE A 1 80 ? 14.483 -13.365 -13.724 1.00 93.69 80 ILE A O 1
ATOM 640 N N . ASN A 1 81 ? 14.374 -15.530 -13.119 1.00 88.69 81 ASN A N 1
ATOM 641 C CA . ASN A 1 81 ? 14.842 -15.348 -11.739 1.00 88.69 81 ASN A CA 1
ATOM 642 C C . ASN A 1 81 ? 15.815 -16.461 -11.348 1.00 88.69 81 ASN A C 1
ATOM 644 O O . ASN A 1 81 ? 15.709 -17.596 -11.829 1.00 88.69 81 ASN A O 1
ATOM 648 N N . LEU A 1 82 ? 16.715 -16.146 -10.417 1.00 82.00 82 LEU A N 1
ATOM 649 C CA . LEU A 1 82 ? 17.571 -17.124 -9.747 1.00 82.00 82 LEU A CA 1
ATOM 650 C C . LEU A 1 82 ? 16.725 -18.073 -8.889 1.00 82.00 82 LEU A C 1
ATOM 652 O O . LEU A 1 82 ? 15.751 -17.659 -8.262 1.00 82.00 82 LEU A O 1
ATOM 656 N N . ASP A 1 83 ? 17.080 -19.360 -8.873 1.00 83.44 83 ASP A N 1
ATOM 657 C CA . ASP A 1 83 ? 16.396 -20.358 -8.036 1.00 83.44 83 ASP A CA 1
ATOM 658 C C . ASP A 1 83 ? 16.628 -20.105 -6.537 1.00 83.44 83 ASP A C 1
ATOM 660 O O . ASP A 1 83 ? 15.772 -20.445 -5.723 1.00 83.44 83 ASP A O 1
ATOM 664 N N . GLU A 1 84 ? 17.758 -19.490 -6.170 1.00 81.31 84 GLU A N 1
ATOM 665 C CA . GLU A 1 84 ? 18.087 -19.185 -4.773 1.00 81.31 84 GLU A CA 1
ATOM 666 C C . GLU A 1 84 ? 17.324 -17.965 -4.222 1.00 81.31 84 GLU A C 1
ATOM 668 O O . GLU A 1 84 ? 17.274 -17.761 -3.011 1.00 81.31 84 GLU A O 1
ATOM 673 N N . GLU A 1 85 ? 16.691 -17.166 -5.084 1.00 83.06 85 GLU A N 1
ATOM 674 C CA . GLU A 1 85 ? 15.976 -15.944 -4.710 1.00 83.06 85 GLU A CA 1
ATOM 675 C C . GLU A 1 85 ? 14.467 -16.193 -4.529 1.00 83.06 85 GLU A C 1
ATOM 677 O O . GLU A 1 85 ? 13.630 -15.674 -5.273 1.00 83.06 85 GLU A O 1
ATOM 682 N N . ILE A 1 86 ? 14.122 -17.016 -3.531 1.00 83.25 86 ILE A N 1
ATOM 683 C CA . ILE A 1 86 ? 12.751 -17.505 -3.283 1.00 83.25 86 ILE A CA 1
ATOM 684 C C . ILE A 1 86 ? 11.747 -16.355 -3.121 1.00 83.25 86 ILE A C 1
ATOM 686 O O . ILE A 1 86 ? 10.730 -16.344 -3.805 1.00 83.25 86 ILE A O 1
ATOM 690 N N . GLU A 1 87 ? 12.054 -15.360 -2.289 1.00 77.44 87 GLU A N 1
ATOM 691 C CA . GLU A 1 87 ? 11.156 -14.227 -2.013 1.00 77.44 87 GLU A CA 1
ATOM 692 C C . GLU A 1 87 ? 10.844 -13.412 -3.279 1.00 77.44 87 GLU A C 1
ATOM 694 O O . GLU A 1 87 ? 9.695 -13.094 -3.582 1.00 77.44 87 GLU A O 1
ATOM 699 N N . LYS A 1 88 ? 11.875 -13.122 -4.079 1.00 79.19 88 LYS A N 1
ATOM 700 C CA . LYS A 1 88 ? 11.735 -12.387 -5.342 1.00 79.19 88 LYS A CA 1
ATOM 701 C C . LYS A 1 88 ? 10.894 -13.165 -6.350 1.00 79.19 88 LYS A C 1
ATOM 703 O O . LYS A 1 88 ? 10.050 -12.589 -7.036 1.00 79.19 88 LYS A O 1
ATOM 708 N N . LYS A 1 89 ? 11.099 -14.484 -6.410 1.00 86.06 89 LYS A N 1
ATOM 709 C CA . LYS A 1 89 ? 10.293 -15.390 -7.230 1.00 86.06 89 LYS A CA 1
ATOM 710 C C . LYS A 1 89 ? 8.829 -15.379 -6.784 1.00 86.06 89 LYS A C 1
ATOM 712 O O . LYS A 1 89 ? 7.960 -15.233 -7.637 1.00 86.06 89 LYS A O 1
ATOM 717 N N . GLU A 1 90 ? 8.553 -15.527 -5.491 1.00 84.88 90 GLU A N 1
ATOM 718 C CA . GLU A 1 90 ? 7.187 -15.528 -4.950 1.00 84.88 90 GLU A CA 1
ATOM 719 C C . GLU A 1 90 ? 6.477 -14.200 -5.216 1.00 84.88 90 GLU A C 1
ATOM 721 O O . GLU A 1 90 ? 5.321 -14.197 -5.633 1.00 84.88 90 GLU A O 1
ATOM 726 N N . LYS A 1 91 ? 7.186 -13.073 -5.081 1.00 80.50 91 LYS A N 1
ATOM 727 C CA . LYS A 1 91 ? 6.653 -11.748 -5.410 1.00 80.50 91 LYS A CA 1
ATOM 728 C C . LYS A 1 91 ? 6.285 -11.622 -6.889 1.00 80.50 91 LYS A C 1
ATOM 730 O O . LYS A 1 91 ? 5.177 -11.199 -7.208 1.00 80.50 91 LYS A O 1
ATOM 735 N N . MET A 1 92 ? 7.182 -12.037 -7.785 1.00 84.06 92 MET A N 1
ATOM 736 C CA . MET A 1 92 ? 6.923 -12.040 -9.228 1.00 84.06 92 MET A CA 1
ATOM 737 C C . MET A 1 92 ? 5.750 -12.964 -9.585 1.00 84.06 92 MET A C 1
ATOM 739 O O . MET A 1 92 ? 4.887 -12.596 -10.374 1.00 84.06 92 MET A O 1
ATOM 743 N N . GLU A 1 93 ? 5.683 -14.158 -8.992 1.00 87.19 93 GLU A N 1
ATOM 744 C CA . GLU A 1 93 ? 4.595 -15.116 -9.222 1.00 87.19 93 GLU A CA 1
ATOM 745 C C . GLU A 1 93 ? 3.254 -14.609 -8.687 1.00 87.19 93 GLU A C 1
ATOM 747 O O . GLU A 1 93 ? 2.241 -14.760 -9.370 1.00 87.19 93 GLU A O 1
ATOM 752 N N . SER A 1 94 ? 3.253 -13.960 -7.521 1.00 83.00 94 SER A N 1
ATOM 753 C CA . SER A 1 94 ? 2.082 -13.295 -6.950 1.00 83.00 94 SER A CA 1
ATOM 754 C C . SER A 1 94 ? 1.578 -12.192 -7.881 1.00 83.00 94 SER A C 1
ATOM 756 O O . SER A 1 94 ? 0.423 -12.244 -8.314 1.00 83.00 94 SER A O 1
ATOM 758 N N . TRP A 1 95 ? 2.465 -11.283 -8.305 1.00 83.81 95 TRP A N 1
ATOM 759 C CA . TRP A 1 95 ? 2.142 -10.232 -9.271 1.00 83.81 95 TRP A CA 1
ATOM 760 C C . TRP A 1 95 ? 1.567 -10.812 -10.569 1.00 83.81 95 TRP A C 1
ATOM 762 O O . TRP A 1 95 ? 0.470 -10.438 -10.976 1.00 83.81 95 TRP A O 1
ATOM 772 N N . LEU A 1 96 ? 2.234 -11.796 -11.182 1.00 84.12 96 LEU A N 1
ATOM 773 C CA . LEU A 1 96 ? 1.762 -12.437 -12.415 1.00 84.12 96 LEU A CA 1
ATOM 774 C C . LEU A 1 96 ? 0.398 -13.112 -12.239 1.00 84.12 96 LEU A C 1
ATOM 776 O O . LEU A 1 96 ? -0.442 -13.043 -13.140 1.00 84.12 96 LEU A O 1
ATOM 780 N N . SER A 1 97 ? 0.173 -13.759 -11.093 1.00 80.31 97 SER A N 1
ATOM 781 C CA . SER A 1 97 ? -1.085 -14.441 -10.786 1.00 80.31 97 SER A CA 1
ATOM 782 C C . SER A 1 97 ? -2.247 -13.475 -10.576 1.00 80.31 97 SER A C 1
ATOM 784 O O . SER A 1 97 ? -3.371 -13.805 -10.931 1.00 80.31 97 SER A O 1
ATOM 786 N N . TRP A 1 98 ? -1.991 -12.277 -10.056 1.00 77.44 98 TRP A N 1
ATOM 787 C CA . TRP A 1 98 ? -3.001 -11.232 -9.928 1.00 77.44 98 TRP A CA 1
ATOM 788 C C . TRP A 1 98 ? -3.249 -10.531 -11.271 1.00 77.44 98 TRP A C 1
ATOM 790 O O . TRP A 1 98 ? -4.388 -10.294 -11.675 1.00 77.44 98 TRP A O 1
ATOM 800 N N . PHE A 1 99 ? -2.174 -10.254 -12.004 1.00 75.12 99 PHE A N 1
ATOM 801 C CA . PHE A 1 99 ? -2.187 -9.350 -13.144 1.00 75.12 99 PHE A CA 1
ATOM 802 C C . PHE A 1 99 ? -2.633 -9.998 -14.470 1.00 75.12 99 PHE A C 1
ATOM 804 O O . PHE A 1 99 ? -3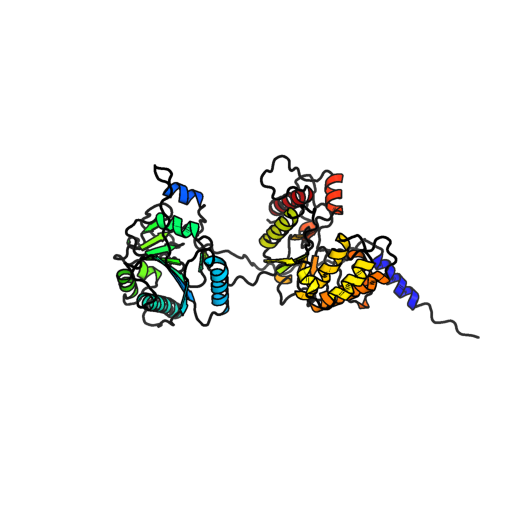.302 -9.361 -15.290 1.00 75.12 99 PHE A O 1
ATOM 811 N N . LEU A 1 100 ? -2.281 -11.268 -14.713 1.00 75.31 100 LEU A N 1
ATOM 812 C CA . LEU A 1 100 ? -2.455 -11.916 -16.023 1.00 75.31 100 LEU A CA 1
ATOM 813 C C . LEU A 1 100 ? -3.757 -12.712 -16.260 1.00 75.31 100 LEU A C 1
ATOM 815 O O . LEU A 1 100 ? -4.175 -12.748 -17.426 1.00 75.31 100 LEU A O 1
ATOM 819 N N . PRO A 1 101 ? -4.436 -13.341 -15.273 1.00 56.75 101 PRO A N 1
ATOM 820 C CA . PRO A 1 101 ? -5.589 -14.209 -15.558 1.00 56.75 101 PRO A CA 1
ATOM 821 C C . PRO A 1 101 ? -6.734 -13.522 -16.303 1.00 56.75 101 PRO A C 1
ATOM 823 O O . PRO A 1 101 ? -7.392 -14.150 -17.130 1.00 56.75 101 PRO A O 1
ATOM 826 N N . ASN A 1 102 ? -6.916 -12.218 -16.098 1.00 57.44 102 ASN A N 1
ATOM 827 C CA . ASN A 1 102 ? -7.967 -11.448 -16.764 1.00 57.44 102 ASN A CA 1
ATOM 828 C C . ASN A 1 102 ? -7.618 -11.042 -18.208 1.00 57.44 102 ASN A C 1
ATOM 830 O O . ASN A 1 102 ? -8.464 -10.492 -18.909 1.00 57.44 102 ASN A O 1
ATOM 834 N N . ARG A 1 103 ? -6.387 -11.304 -18.677 1.00 68.62 103 ARG A N 1
ATOM 835 C CA . ARG A 1 103 ? -5.884 -10.832 -19.983 1.00 68.62 103 ARG A CA 1
ATOM 836 C C . ARG A 1 103 ? -5.550 -11.948 -20.975 1.00 68.62 103 ARG A C 1
ATOM 838 O O . ARG A 1 103 ? -5.189 -11.659 -22.111 1.00 68.62 103 ARG A O 1
ATOM 845 N N . GLY A 1 104 ? -5.649 -13.218 -20.569 1.00 78.38 104 GLY A N 1
ATOM 846 C CA . GLY A 1 104 ? -5.406 -14.373 -21.447 1.00 78.38 104 GLY A CA 1
ATOM 847 C C . GLY A 1 104 ? -3.954 -14.537 -21.927 1.00 78.38 104 GLY A C 1
ATOM 848 O O . GLY A 1 104 ? -3.689 -15.351 -22.814 1.00 78.38 104 GLY A O 1
ATOM 849 N N . ILE A 1 105 ? -3.007 -13.788 -21.353 1.00 81.69 105 ILE A N 1
ATOM 850 C CA . ILE A 1 105 ? -1.584 -13.863 -21.697 1.00 81.69 105 ILE A CA 1
ATOM 851 C C . ILE A 1 105 ? -0.969 -15.055 -20.962 1.00 81.69 105 ILE A C 1
ATOM 853 O O . ILE A 1 105 ? -1.051 -15.170 -19.740 1.00 81.69 105 ILE A O 1
ATOM 857 N N . ARG A 1 106 ? -0.326 -15.956 -21.709 1.00 87.88 106 ARG A N 1
ATOM 858 C CA . ARG A 1 106 ? 0.410 -17.080 -21.117 1.00 87.88 106 ARG A CA 1
ATOM 859 C C . ARG A 1 106 ? 1.760 -16.606 -20.616 1.00 87.88 106 ARG A C 1
ATOM 861 O O . ARG A 1 106 ? 2.482 -15.959 -21.369 1.00 87.88 106 ARG A O 1
ATOM 868 N N . TYR A 1 107 ? 2.131 -17.022 -19.410 1.00 91.94 107 TYR A N 1
ATOM 869 C CA . TYR A 1 107 ? 3.461 -16.780 -18.871 1.00 91.94 107 TYR A CA 1
ATOM 870 C C . TYR A 1 107 ? 4.221 -18.072 -18.565 1.00 91.94 107 TYR A C 1
ATOM 872 O O . TYR A 1 107 ? 3.648 -19.159 -18.456 1.00 91.94 107 TYR A O 1
ATOM 880 N N . SER A 1 108 ? 5.548 -17.991 -18.496 1.00 93.62 108 SER A N 1
ATOM 881 C CA . SER A 1 108 ? 6.408 -19.117 -18.131 1.00 93.62 108 SER A CA 1
ATOM 882 C C . SER A 1 108 ? 7.679 -18.654 -17.440 1.00 93.62 108 SER A C 1
ATOM 884 O O . SER A 1 108 ? 8.393 -17.793 -17.950 1.00 93.62 108 SER A O 1
ATOM 886 N N . ARG A 1 109 ? 8.009 -19.317 -16.332 1.00 92.94 109 ARG A N 1
ATOM 887 C CA . ARG A 1 109 ? 9.300 -19.150 -15.669 1.00 92.94 109 ARG A CA 1
ATOM 888 C C . ARG A 1 109 ? 10.435 -19.732 -16.501 1.00 92.94 109 ARG A C 1
ATOM 890 O O . ARG A 1 109 ? 10.302 -20.820 -17.086 1.00 92.94 109 ARG A O 1
ATOM 897 N N . VAL A 1 110 ? 11.568 -19.044 -16.468 1.00 94.44 110 VAL A N 1
ATOM 898 C CA . VAL A 1 110 ? 12.845 -19.486 -17.022 1.00 94.44 110 VAL A CA 1
ATOM 899 C C . VAL A 1 110 ? 13.883 -19.461 -15.893 1.00 94.44 110 VAL A C 1
ATOM 901 O O . VAL A 1 110 ? 14.226 -18.383 -15.417 1.00 94.44 110 VAL A O 1
ATOM 904 N N . PRO A 1 111 ? 14.353 -20.625 -15.408 1.00 92.56 111 PRO A N 1
ATOM 905 C CA . PRO A 1 111 ? 15.385 -20.663 -14.375 1.00 92.56 111 PRO A CA 1
ATOM 906 C C . PRO A 1 111 ? 16.667 -20.002 -14.881 1.00 92.56 111 PRO A C 1
ATOM 908 O O . PRO A 1 111 ? 17.153 -20.361 -15.957 1.00 92.56 111 PRO A O 1
ATOM 911 N N . ALA A 1 112 ? 17.205 -19.051 -14.119 1.00 93.06 112 ALA A N 1
ATOM 912 C CA . ALA A 1 112 ? 18.470 -18.417 -14.458 1.00 93.06 112 ALA A CA 1
ATOM 913 C C . ALA A 1 112 ? 19.632 -19.423 -14.379 1.00 93.06 112 ALA A C 1
ATOM 915 O O . ALA A 1 112 ? 19.765 -20.195 -13.430 1.00 93.06 112 ALA A O 1
ATOM 916 N N . MET A 1 113 ? 20.487 -19.406 -15.395 1.00 93.94 113 MET A N 1
ATOM 917 C CA . MET A 1 113 ? 21.715 -20.183 -15.469 1.00 93.94 113 MET A CA 1
ATOM 918 C C . MET A 1 113 ? 22.851 -19.442 -14.762 1.00 93.94 113 MET A C 1
ATOM 920 O O . MET A 1 113 ? 22.977 -18.223 -14.857 1.00 93.94 113 MET A O 1
ATOM 924 N N . LYS A 1 114 ? 23.728 -20.191 -14.091 1.00 92.38 114 LYS A N 1
ATOM 925 C CA . LYS A 1 114 ? 24.952 -19.635 -13.510 1.00 92.38 114 LYS A CA 1
ATOM 926 C C . LYS A 1 114 ? 25.984 -19.385 -14.608 1.00 92.38 114 LYS A C 1
ATOM 928 O O . LYS A 1 114 ? 26.390 -20.326 -15.287 1.00 92.38 114 LYS A O 1
ATOM 933 N N . GLY A 1 115 ? 26.423 -18.139 -14.745 1.00 90.94 115 GLY A N 1
ATOM 934 C CA . GLY A 1 115 ? 27.429 -17.762 -15.729 1.00 90.94 115 GLY A CA 1
ATOM 935 C C . GLY A 1 115 ? 28.859 -18.168 -15.369 1.00 90.94 115 GLY A C 1
ATOM 936 O O . GLY A 1 115 ? 29.143 -18.700 -14.290 1.00 90.94 115 GLY A O 1
ATOM 937 N N . LEU A 1 116 ? 29.781 -17.901 -16.295 1.00 91.88 116 LEU A N 1
ATOM 938 C CA . LEU A 1 116 ? 31.198 -18.248 -16.196 1.00 91.88 116 LEU A CA 1
ATOM 939 C C . LEU A 1 116 ? 32.052 -16.977 -16.053 1.00 91.88 116 LEU A C 1
ATOM 941 O O . LEU A 1 116 ? 31.925 -16.068 -16.866 1.00 91.88 116 LEU A O 1
ATOM 945 N N . PRO A 1 117 ? 32.994 -16.910 -15.096 1.00 90.50 117 PRO A N 1
ATOM 946 C CA . PRO A 1 117 ? 33.715 -15.671 -14.774 1.00 90.50 117 PRO A CA 1
ATOM 947 C C . PRO A 1 117 ? 34.796 -15.265 -15.788 1.00 90.50 117 PRO A C 1
ATOM 949 O O . PRO A 1 117 ? 35.460 -14.258 -15.583 1.00 90.50 117 PRO A O 1
ATOM 952 N N . TYR A 1 118 ? 35.047 -16.073 -16.820 1.00 88.38 118 TYR A N 1
ATOM 953 C CA . TYR A 1 118 ? 36.173 -15.905 -17.751 1.00 88.38 118 TYR A CA 1
ATOM 954 C C . TYR A 1 118 ? 35.738 -15.705 -19.204 1.00 88.38 118 TYR A C 1
ATOM 956 O O . TYR A 1 118 ? 36.579 -15.718 -20.100 1.00 88.38 118 TYR A O 1
ATOM 964 N N . ILE A 1 119 ? 34.432 -15.582 -19.456 1.00 87.94 119 ILE A N 1
ATOM 965 C CA . ILE A 1 119 ? 33.918 -15.427 -20.820 1.00 87.94 119 ILE A CA 1
ATOM 966 C C . ILE A 1 119 ? 33.627 -13.973 -21.188 1.00 87.94 119 ILE A C 1
ATOM 968 O O . ILE A 1 119 ? 33.402 -13.711 -22.367 1.00 87.94 119 ILE A O 1
ATOM 972 N N . CYS A 1 120 ? 33.648 -13.057 -20.215 1.00 87.31 120 CYS A N 1
ATOM 973 C CA . CYS A 1 120 ? 33.447 -11.624 -20.411 1.00 87.31 120 CYS A CA 1
ATOM 974 C C . CYS A 1 120 ? 34.761 -10.848 -20.287 1.00 87.31 120 CYS A C 1
ATOM 976 O O . CYS A 1 120 ? 35.679 -11.287 -19.596 1.00 87.31 120 CYS A O 1
ATOM 978 N N . ASP A 1 121 ? 34.810 -9.667 -20.898 1.00 84.50 121 ASP A N 1
ATOM 979 C CA . ASP A 1 121 ? 35.942 -8.728 -20.823 1.00 84.50 121 ASP A CA 1
ATOM 980 C C . ASP A 1 121 ? 35.808 -7.746 -19.636 1.00 84.50 121 ASP A C 1
ATOM 982 O O . ASP A 1 121 ? 36.102 -6.559 -19.742 1.00 84.50 121 ASP A O 1
ATOM 986 N N . PHE A 1 122 ? 35.272 -8.223 -18.507 1.00 83.00 122 PHE A N 1
ATOM 987 C CA . PHE A 1 122 ? 35.080 -7.417 -17.298 1.00 83.00 122 PHE A CA 1
ATOM 988 C C . PHE A 1 122 ? 36.164 -7.707 -16.267 1.00 83.00 122 PHE A C 1
ATOM 990 O O . PHE A 1 122 ? 36.437 -8.867 -15.962 1.00 83.00 122 PHE A O 1
ATOM 997 N N . ASP A 1 123 ? 36.683 -6.652 -15.638 1.00 86.81 123 ASP A N 1
ATOM 998 C CA . ASP A 1 123 ? 37.553 -6.788 -14.464 1.00 86.81 123 ASP A CA 1
ATOM 999 C C . ASP A 1 123 ? 36.791 -7.363 -13.249 1.00 86.81 123 ASP A C 1
ATOM 1001 O O . ASP A 1 123 ? 37.366 -8.050 -12.401 1.00 86.81 123 ASP A O 1
ATOM 1005 N N . ASP A 1 124 ? 35.476 -7.124 -13.180 1.00 90.56 124 ASP A N 1
ATOM 1006 C CA . ASP A 1 124 ? 34.589 -7.639 -12.137 1.00 90.56 124 ASP A CA 1
ATOM 1007 C C . ASP A 1 124 ? 34.067 -9.045 -12.488 1.00 90.56 124 ASP A C 1
ATOM 1009 O O . ASP A 1 124 ? 33.175 -9.234 -13.323 1.00 90.56 124 ASP A O 1
ATOM 1013 N N . LYS A 1 125 ? 34.614 -10.050 -11.795 1.00 90.81 125 LYS A N 1
ATOM 1014 C CA . LYS A 1 125 ? 34.234 -11.462 -11.953 1.00 90.81 125 LYS A CA 1
ATOM 1015 C C . LYS A 1 125 ? 32.790 -11.746 -11.554 1.00 90.81 125 LYS A C 1
ATOM 1017 O O . LYS A 1 125 ? 32.167 -12.604 -12.177 1.00 90.81 125 LYS A O 1
ATOM 1022 N N . GLU A 1 126 ? 32.265 -11.085 -10.525 1.00 89.75 126 GLU A N 1
ATOM 1023 C CA . GLU A 1 126 ? 30.888 -11.313 -10.080 1.00 89.75 126 GLU A CA 1
ATOM 1024 C C . GLU A 1 126 ? 29.906 -10.752 -11.095 1.00 89.75 126 GLU A C 1
ATOM 1026 O O . GLU A 1 126 ? 28.963 -11.443 -11.486 1.00 89.75 126 GLU A O 1
ATOM 1031 N N . ARG A 1 127 ? 30.180 -9.541 -11.595 1.00 87.56 127 ARG A N 1
ATOM 1032 C CA . ARG A 1 127 ? 29.436 -8.982 -12.724 1.00 87.56 127 ARG A CA 1
ATOM 1033 C C . ARG A 1 127 ? 29.493 -9.919 -13.924 1.00 87.56 127 ARG A C 1
ATOM 1035 O O . ARG A 1 127 ? 28.441 -10.246 -14.460 1.00 87.56 127 ARG A O 1
ATOM 1042 N N . CYS A 1 128 ? 30.671 -10.424 -14.298 1.00 90.25 128 CYS A N 1
ATOM 1043 C CA . CYS A 1 128 ? 30.763 -11.364 -15.415 1.00 90.25 128 CYS A CA 1
ATOM 1044 C C . CYS A 1 128 ? 29.917 -12.626 -15.195 1.00 90.25 128 CYS A C 1
ATOM 1046 O O . CYS A 1 128 ? 29.209 -13.031 -16.112 1.00 90.25 128 CYS A O 1
ATOM 1048 N N . ILE A 1 129 ? 29.919 -13.229 -13.999 1.00 91.00 129 ILE A N 1
ATOM 1049 C CA . ILE A 1 129 ? 29.072 -14.399 -13.693 1.00 91.00 129 ILE A CA 1
ATOM 1050 C C . ILE A 1 129 ? 27.581 -14.071 -13.855 1.00 91.00 129 ILE A C 1
ATOM 1052 O O . ILE A 1 129 ? 26.851 -14.880 -14.427 1.00 91.00 129 ILE A O 1
ATOM 1056 N N . ARG A 1 130 ? 27.122 -12.908 -13.376 1.00 89.38 130 ARG A N 1
ATOM 1057 C CA . ARG A 1 130 ? 25.714 -12.495 -13.511 1.00 89.38 130 ARG A CA 1
ATOM 1058 C C . ARG A 1 130 ? 25.335 -12.272 -14.977 1.00 89.38 130 ARG A C 1
ATOM 1060 O O . ARG A 1 130 ? 24.415 -12.917 -15.474 1.00 89.38 130 ARG A O 1
ATOM 1067 N N . GLU A 1 131 ? 26.099 -11.440 -15.681 1.00 89.38 131 GLU A N 1
ATOM 1068 C CA . GLU A 1 131 ? 25.844 -11.074 -17.081 1.00 89.38 131 GLU A CA 1
ATOM 1069 C C . GLU A 1 131 ? 25.904 -12.290 -18.010 1.00 89.38 131 GLU A C 1
ATOM 1071 O O . GLU A 1 131 ? 24.991 -12.539 -18.797 1.00 89.38 131 GLU A O 1
ATOM 1076 N N . SER A 1 132 ? 26.954 -13.109 -17.891 1.00 91.62 132 SER A N 1
ATOM 1077 C CA . SER A 1 132 ? 27.073 -14.315 -18.714 1.00 91.62 132 SER A CA 1
ATOM 1078 C C . SER A 1 132 ? 25.961 -15.321 -18.445 1.00 91.62 132 SER A C 1
ATOM 1080 O O . SER A 1 132 ? 25.489 -15.945 -19.395 1.00 91.62 132 SER A O 1
ATOM 1082 N N . GLY A 1 133 ? 25.521 -15.447 -17.190 1.00 93.12 133 GLY A N 1
ATOM 1083 C CA . GLY A 1 133 ? 24.409 -16.309 -16.808 1.00 93.12 133 GLY A CA 1
ATOM 1084 C C . GLY A 1 133 ? 23.095 -15.859 -17.436 1.00 93.12 133 GLY A C 1
ATOM 1085 O O . GLY A 1 133 ? 22.359 -16.681 -17.986 1.00 93.12 133 GLY A O 1
ATOM 1086 N N . LEU A 1 134 ? 22.827 -14.551 -17.446 1.00 92.50 134 LEU A N 1
ATOM 1087 C CA . LEU A 1 134 ? 21.639 -13.986 -18.085 1.00 92.50 134 LEU A CA 1
ATOM 1088 C C . LEU A 1 134 ? 21.663 -14.171 -19.613 1.00 92.50 134 LEU A C 1
ATOM 1090 O O . LEU A 1 134 ? 20.654 -14.573 -20.202 1.00 92.50 134 LEU A O 1
ATOM 1094 N N . VAL A 1 135 ? 22.824 -13.978 -20.249 1.00 93.75 135 VAL A N 1
ATOM 1095 C CA . VAL A 1 135 ? 23.020 -14.268 -21.681 1.00 93.75 135 VAL A CA 1
ATOM 1096 C C . VAL A 1 135 ? 22.779 -15.752 -21.983 1.00 93.75 135 VAL A C 1
ATOM 1098 O O . VAL A 1 135 ? 22.021 -16.068 -22.899 1.00 93.75 135 VAL A O 1
ATOM 1101 N N . ASP A 1 136 ? 23.359 -16.671 -21.202 1.00 94.44 136 ASP A N 1
ATOM 1102 C CA . ASP A 1 136 ? 23.168 -18.120 -21.378 1.00 94.44 136 ASP A CA 1
ATOM 1103 C C . ASP A 1 136 ? 21.712 -18.538 -21.190 1.00 94.44 136 ASP A C 1
ATOM 1105 O O . ASP A 1 136 ? 21.183 -19.330 -21.970 1.00 94.44 136 ASP A O 1
ATOM 1109 N N . THR A 1 137 ? 21.048 -17.967 -20.187 1.00 95.38 137 THR A N 1
ATOM 1110 C CA . THR A 1 137 ? 19.624 -18.198 -19.930 1.00 95.38 137 THR A CA 1
ATOM 1111 C C . THR A 1 137 ? 18.783 -17.762 -21.123 1.00 95.38 137 THR A C 1
ATOM 1113 O O . THR A 1 137 ? 17.905 -18.502 -21.569 1.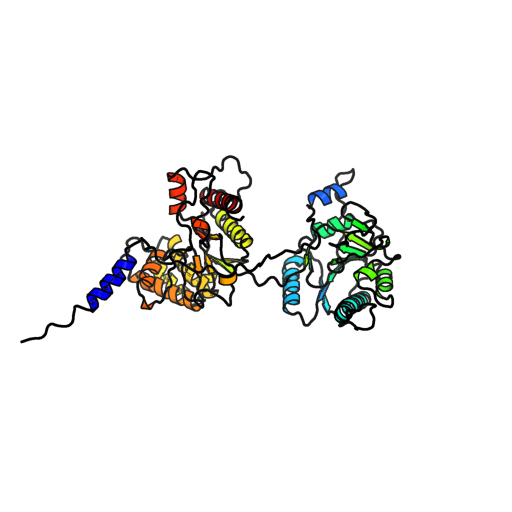00 95.38 137 THR A O 1
ATOM 1116 N N . THR A 1 138 ? 19.079 -16.584 -21.675 1.00 94.69 138 THR A N 1
ATOM 1117 C CA . THR A 1 138 ? 18.367 -16.029 -22.831 1.00 94.69 138 THR A CA 1
ATOM 1118 C C . THR A 1 138 ? 18.602 -16.873 -24.084 1.00 94.69 138 THR A C 1
ATOM 1120 O O . THR A 1 138 ? 17.644 -17.213 -24.777 1.00 94.69 138 THR A O 1
ATOM 1123 N N . LEU A 1 139 ? 19.843 -17.295 -24.348 1.00 94.88 139 LEU A N 1
ATOM 1124 C CA . LEU A 1 139 ? 20.175 -18.197 -25.457 1.00 94.88 139 LEU A CA 1
ATOM 1125 C C . LEU A 1 139 ? 19.467 -19.553 -25.322 1.00 94.88 139 LEU A C 1
ATOM 1127 O O . LEU A 1 139 ? 18.842 -20.022 -26.272 1.00 94.88 139 LEU A O 1
ATOM 1131 N N . ASN A 1 140 ? 19.496 -20.156 -24.130 1.00 95.38 140 ASN A N 1
ATOM 1132 C CA . ASN A 1 140 ? 18.799 -21.413 -23.855 1.00 95.38 140 ASN A CA 1
ATOM 1133 C C . ASN A 1 140 ? 17.292 -21.270 -24.086 1.00 95.38 140 ASN A C 1
ATOM 1135 O O . ASN A 1 140 ? 16.670 -22.129 -24.716 1.00 95.38 140 ASN A O 1
ATOM 1139 N N . LEU A 1 141 ? 16.715 -20.152 -23.636 1.00 94.69 141 LEU A N 1
ATOM 1140 C CA . LEU A 1 141 ? 15.318 -19.851 -23.879 1.00 94.69 141 LEU A CA 1
ATOM 1141 C C . LEU A 1 141 ? 15.035 -19.780 -25.381 1.00 94.69 141 LEU A C 1
ATOM 1143 O O . LEU A 1 141 ? 14.147 -20.507 -25.825 1.00 94.69 141 LEU A O 1
ATOM 1147 N N . ILE A 1 142 ? 15.806 -18.998 -26.152 1.00 94.56 142 ILE A N 1
ATOM 1148 C CA . ILE A 1 142 ? 15.688 -18.856 -27.620 1.00 94.56 142 ILE A CA 1
ATOM 1149 C C . ILE A 1 142 ? 15.751 -20.216 -28.329 1.00 94.56 142 ILE A C 1
ATOM 1151 O O . ILE A 1 142 ? 14.966 -20.480 -29.242 1.00 94.56 142 ILE A O 1
ATOM 1155 N N . HIS A 1 143 ? 16.639 -21.109 -27.888 1.00 93.75 143 HIS A N 1
ATOM 1156 C CA . HIS A 1 143 ? 16.766 -22.466 -28.434 1.00 93.75 143 HIS A CA 1
ATOM 1157 C C . HIS A 1 143 ? 15.664 -23.424 -27.974 1.00 93.75 143 HIS A C 1
ATOM 1159 O O . HIS A 1 143 ? 15.473 -24.493 -28.564 1.00 93.75 143 HIS A O 1
ATOM 1165 N N . SER A 1 144 ? 14.935 -23.076 -26.916 1.00 92.12 144 SER A N 1
ATOM 1166 C CA . SER A 1 144 ? 13.885 -23.922 -26.372 1.00 92.12 144 SER A CA 1
ATOM 1167 C C . SER A 1 144 ? 12.682 -23.993 -27.315 1.00 92.12 144 SER A C 1
ATOM 1169 O O . SER A 1 144 ? 12.300 -23.036 -27.986 1.00 92.12 144 SER A O 1
ATOM 1171 N N . LYS A 1 145 ? 11.971 -25.124 -27.277 1.00 85.69 145 LYS A N 1
ATOM 1172 C CA . LYS A 1 145 ? 10.689 -25.285 -27.985 1.00 85.69 145 LYS A CA 1
ATOM 1173 C C . LYS A 1 145 ? 9.570 -24.383 -27.435 1.00 85.69 145 LYS A C 1
ATOM 1175 O O . LYS A 1 145 ? 8.456 -24.440 -27.952 1.00 85.69 145 LYS A O 1
ATOM 1180 N N . LYS A 1 146 ? 9.825 -23.621 -26.359 1.00 80.62 146 LYS A N 1
ATOM 1181 C CA . LYS A 1 146 ? 8.839 -22.727 -25.740 1.00 80.62 146 LYS A CA 1
ATOM 1182 C C . LYS A 1 146 ? 8.656 -21.441 -26.547 1.00 80.62 146 LYS A C 1
ATOM 1184 O O . LYS A 1 146 ? 7.533 -20.946 -26.594 1.00 80.62 146 LYS A O 1
ATOM 1189 N N . PHE A 1 147 ? 9.695 -20.936 -27.219 1.00 80.88 147 PHE A N 1
ATOM 1190 C CA . PHE A 1 147 ? 9.511 -19.867 -28.198 1.00 80.88 147 PHE A CA 1
ATOM 1191 C C . PHE A 1 147 ? 8.812 -20.426 -29.433 1.00 80.88 147 PHE A C 1
ATOM 1193 O O . PHE A 1 147 ? 9.318 -21.303 -30.137 1.00 80.88 147 PHE A O 1
ATOM 1200 N N . LYS A 1 148 ? 7.631 -19.888 -29.727 1.00 79.19 148 LYS A N 1
ATOM 1201 C CA . LYS A 1 148 ? 7.067 -20.020 -31.069 1.00 79.19 148 LYS A CA 1
ATOM 1202 C C . LYS A 1 148 ? 7.923 -19.188 -32.014 1.00 79.19 148 LYS A C 1
ATOM 1204 O O . LYS A 1 148 ? 8.400 -18.138 -31.622 1.00 79.19 148 LYS A O 1
ATOM 1209 N N . ARG A 1 149 ? 8.074 -19.616 -33.267 1.00 80.44 149 ARG A N 1
ATOM 1210 C CA . ARG A 1 149 ? 8.811 -18.867 -34.308 1.00 80.44 149 ARG A CA 1
ATOM 1211 C C . ARG A 1 149 ? 8.028 -17.673 -34.885 1.00 80.44 149 ARG A C 1
ATOM 1213 O O . ARG A 1 149 ? 8.482 -17.047 -35.832 1.00 80.44 149 ARG A O 1
ATOM 1220 N N . SER A 1 150 ? 6.848 -17.376 -34.345 1.00 86.94 150 SER A N 1
ATOM 1221 C CA . SER A 1 150 ? 5.977 -16.272 -34.754 1.00 86.94 150 SER A CA 1
ATOM 1222 C C . SER A 1 150 ? 5.431 -15.546 -33.528 1.00 86.94 150 SER A C 1
ATOM 1224 O O . SER A 1 150 ? 5.311 -16.160 -32.461 1.00 86.94 150 SER A O 1
ATOM 1226 N N . GLY A 1 151 ? 5.075 -14.273 -33.694 1.00 93.62 151 GLY A N 1
ATOM 1227 C CA . GLY A 1 151 ? 4.511 -13.445 -32.631 1.00 93.62 151 GLY A CA 1
ATOM 1228 C C . GLY A 1 151 ? 5.532 -12.568 -31.907 1.00 93.62 151 GLY A C 1
ATOM 1229 O O . GLY A 1 151 ? 6.674 -12.422 -32.355 1.00 93.62 151 GLY A O 1
ATOM 1230 N N . VAL A 1 152 ? 5.112 -12.003 -30.781 1.00 96.25 152 VAL A N 1
ATOM 1231 C CA . VAL A 1 152 ? 5.937 -11.166 -29.905 1.00 96.25 152 VAL A CA 1
ATOM 1232 C C . VAL A 1 152 ? 5.944 -11.755 -28.504 1.00 96.25 152 VAL A C 1
ATOM 1234 O O . VAL A 1 152 ? 4.894 -12.101 -27.960 1.00 96.25 152 VAL A O 1
ATOM 1237 N N . SER A 1 153 ? 7.130 -11.856 -27.911 1.00 96.44 153 SER A N 1
ATOM 1238 C CA . SER A 1 153 ? 7.274 -12.296 -26.525 1.00 96.44 153 SER A CA 1
ATOM 1239 C C . SER A 1 153 ? 7.791 -11.162 -25.652 1.00 96.44 153 SER A C 1
ATOM 1241 O O . SER A 1 153 ? 8.739 -10.482 -26.039 1.00 96.44 153 SER A O 1
ATOM 1243 N N . LEU A 1 154 ? 7.202 -10.994 -24.470 1.00 96.25 154 LEU A N 1
ATOM 1244 C CA . LEU A 1 154 ? 7.745 -10.137 -23.418 1.00 96.25 154 LEU A CA 1
ATOM 1245 C C . LEU A 1 154 ? 8.675 -10.978 -22.544 1.00 96.25 154 LEU A C 1
ATOM 1247 O O . LEU A 1 154 ? 8.253 -12.002 -22.011 1.00 96.25 154 LEU A O 1
ATOM 1251 N N . LEU A 1 155 ? 9.933 -10.571 -22.433 1.00 96.12 155 LEU A N 1
ATOM 1252 C CA . LEU A 1 155 ? 10.928 -11.164 -21.552 1.00 96.12 155 LEU A CA 1
ATOM 1253 C C . LEU A 1 155 ? 11.253 -10.165 -20.445 1.00 96.12 155 LEU A C 1
ATOM 1255 O O . LEU A 1 155 ? 11.770 -9.086 -20.733 1.00 96.12 155 LEU A O 1
ATOM 1259 N N . LEU A 1 156 ? 10.957 -10.535 -19.202 1.00 94.56 156 LEU A N 1
ATOM 1260 C CA . LEU A 1 156 ? 11.399 -9.804 -18.023 1.00 94.56 156 LEU A CA 1
ATOM 1261 C C . LEU A 1 156 ? 12.600 -10.503 -17.389 1.00 94.56 156 LEU A C 1
ATOM 1263 O O . LEU A 1 156 ? 12.618 -11.733 -17.260 1.00 94.56 156 LEU A O 1
ATOM 1267 N N . SER A 1 157 ? 13.595 -9.726 -16.983 1.00 91.44 157 SER A N 1
ATOM 1268 C CA . SER A 1 157 ? 14.689 -10.211 -16.149 1.00 91.44 157 SER A CA 1
ATOM 1269 C C . SER A 1 157 ? 14.649 -9.563 -14.779 1.00 91.44 157 SER A C 1
ATOM 1271 O O . SER A 1 157 ? 14.065 -8.496 -14.570 1.00 91.44 157 SER A O 1
ATOM 1273 N N . ASP A 1 158 ? 15.320 -10.230 -13.849 1.00 81.88 158 ASP A N 1
ATOM 1274 C CA . ASP A 1 158 ? 15.482 -9.765 -12.486 1.00 81.88 158 ASP A CA 1
ATOM 1275 C C . ASP A 1 158 ? 14.123 -9.568 -11.803 1.00 81.88 158 ASP A C 1
ATOM 1277 O O . ASP A 1 158 ? 13.209 -10.390 -11.866 1.00 81.88 158 ASP A O 1
ATOM 1281 N N . ASN A 1 159 ? 14.023 -8.457 -11.102 1.00 78.88 159 ASN A N 1
ATOM 1282 C CA . ASN A 1 159 ? 12.925 -8.081 -10.257 1.00 78.88 159 ASN A CA 1
ATOM 1283 C C . ASN A 1 159 ? 11.986 -7.093 -10.949 1.00 78.88 159 ASN A C 1
ATOM 1285 O O . ASN A 1 159 ? 11.353 -6.306 -10.273 1.00 78.88 159 ASN A O 1
ATOM 1289 N N . PHE A 1 160 ? 11.927 -7.026 -12.271 1.00 87.94 160 PHE A N 1
ATOM 1290 C CA . PHE A 1 160 ? 11.185 -5.944 -12.914 1.00 87.94 160 PHE A CA 1
ATOM 1291 C C . PHE A 1 160 ? 9.682 -6.216 -12.988 1.00 87.94 160 PHE A C 1
ATOM 1293 O O . PHE A 1 160 ? 9.259 -7.254 -13.490 1.00 87.94 160 PHE A O 1
ATOM 1300 N N . GLU A 1 161 ? 8.882 -5.261 -12.526 1.00 88.38 161 GLU A N 1
ATOM 1301 C CA . GLU A 1 161 ? 7.428 -5.279 -12.650 1.00 88.38 161 GLU A CA 1
ATOM 1302 C C . GLU A 1 161 ? 6.998 -4.303 -13.741 1.00 88.38 161 GLU A C 1
ATOM 1304 O O . GLU A 1 161 ? 7.379 -3.134 -13.706 1.00 88.38 161 GLU A O 1
ATOM 1309 N N . VAL A 1 162 ? 6.170 -4.763 -14.682 1.00 90.31 162 VAL A N 1
ATOM 1310 C CA . VAL A 1 162 ? 5.474 -3.863 -15.609 1.00 90.31 162 VAL A CA 1
ATOM 1311 C C . VAL A 1 162 ? 4.177 -3.415 -14.946 1.00 90.31 162 VAL A C 1
ATOM 1313 O O . VAL A 1 162 ? 3.201 -4.165 -14.921 1.00 90.31 162 VAL A O 1
ATOM 1316 N N . THR A 1 163 ? 4.163 -2.196 -14.421 1.00 86.62 163 THR A N 1
ATOM 1317 C CA . THR A 1 163 ? 3.002 -1.641 -13.711 1.00 86.62 163 THR A CA 1
ATOM 1318 C C . THR A 1 163 ? 1.867 -1.284 -14.667 1.00 86.62 163 THR A C 1
ATOM 1320 O O . THR A 1 163 ? 0.695 -1.366 -14.300 1.00 86.62 163 THR A O 1
ATOM 1323 N N . ASP A 1 164 ? 2.196 -0.971 -15.925 1.00 88.06 164 ASP A N 1
ATOM 1324 C CA . ASP A 1 164 ? 1.219 -0.622 -16.950 1.00 88.06 164 ASP A CA 1
ATOM 1325 C C . ASP A 1 164 ? 1.503 -1.308 -18.295 1.00 88.06 164 ASP A C 1
ATOM 1327 O O . ASP A 1 164 ? 2.275 -0.856 -19.146 1.00 88.06 164 ASP A O 1
ATOM 1331 N N . MET A 1 165 ? 0.811 -2.426 -18.523 1.00 90.81 165 MET A N 1
ATOM 1332 C CA . MET A 1 165 ? 0.891 -3.144 -19.798 1.00 90.81 165 MET A CA 1
ATOM 1333 C C . MET A 1 165 ? 0.211 -2.431 -20.962 1.00 90.81 165 MET A C 1
ATOM 1335 O O . MET A 1 165 ? 0.528 -2.747 -22.110 1.00 90.81 165 MET A O 1
ATOM 1339 N N . HIS A 1 166 ? -0.762 -1.553 -20.712 1.00 91.62 166 HIS A N 1
ATOM 1340 C CA . HIS A 1 166 ? -1.397 -0.806 -21.794 1.00 91.62 166 HIS A CA 1
ATOM 1341 C C . HIS A 1 166 ? -0.392 0.199 -22.358 1.00 91.62 166 HIS A C 1
ATOM 1343 O O . HIS A 1 166 ? -0.053 0.128 -23.543 1.00 91.62 166 HIS A O 1
ATOM 1349 N N . LYS A 1 167 ? 0.222 0.985 -21.469 1.00 93.81 167 LYS A N 1
ATOM 1350 C CA . LYS A 1 167 ? 1.328 1.891 -21.779 1.00 93.81 167 LYS A CA 1
ATOM 1351 C C . LYS A 1 167 ? 2.518 1.185 -22.419 1.00 93.81 167 LYS A C 1
ATOM 1353 O O . LYS A 1 167 ? 3.058 1.686 -23.405 1.00 93.81 167 LYS A O 1
ATOM 1358 N N . LEU A 1 168 ? 2.912 0.001 -21.937 1.00 95.69 168 LEU A N 1
ATOM 1359 C CA . LEU A 1 168 ? 3.969 -0.795 -22.581 1.00 95.69 168 LEU A CA 1
ATOM 1360 C C . LEU A 1 168 ? 3.618 -1.130 -24.039 1.00 95.69 168 LEU A C 1
ATOM 1362 O O . LEU A 1 168 ? 4.434 -0.930 -24.939 1.00 95.69 168 LEU A O 1
ATOM 1366 N N . ARG A 1 169 ? 2.398 -1.615 -24.302 1.00 95.69 169 ARG A N 1
ATOM 1367 C CA . ARG A 1 169 ? 1.965 -1.990 -25.660 1.00 95.69 169 ARG A CA 1
ATOM 1368 C C . ARG A 1 169 ? 1.809 -0.781 -26.581 1.00 95.69 169 ARG A C 1
ATOM 1370 O O . ARG A 1 169 ? 2.167 -0.874 -27.752 1.00 95.69 169 ARG A O 1
ATOM 1377 N N . MET A 1 170 ? 1.302 0.335 -26.064 1.00 95.56 170 MET A N 1
ATOM 1378 C CA . MET A 1 170 ? 1.225 1.600 -26.796 1.00 95.56 170 MET A CA 1
ATOM 1379 C C . MET A 1 170 ? 2.609 2.133 -27.139 1.00 95.56 170 MET A C 1
ATOM 1381 O O . MET A 1 170 ? 2.892 2.430 -28.294 1.00 95.56 170 MET A O 1
ATOM 1385 N N . SER A 1 171 ? 3.496 2.221 -26.154 1.00 96.38 171 SER A N 1
ATOM 1386 C CA . SER A 1 171 ? 4.834 2.774 -26.351 1.00 96.38 171 SER A CA 1
ATOM 1387 C C . SER A 1 171 ? 5.694 1.915 -27.285 1.00 96.38 171 SER A C 1
ATOM 1389 O O . SER A 1 171 ? 6.532 2.448 -28.008 1.00 96.38 171 SER A O 1
ATOM 1391 N N . ALA A 1 172 ? 5.419 0.612 -27.390 1.00 97.31 172 ALA A N 1
ATOM 1392 C CA . ALA A 1 172 ? 6.016 -0.243 -28.413 1.00 97.31 172 ALA A CA 1
ATOM 1393 C C . ALA A 1 172 ? 5.649 0.177 -29.858 1.00 97.31 172 ALA A C 1
ATOM 1395 O O . ALA A 1 172 ? 6.467 -0.005 -30.759 1.00 97.31 172 ALA A O 1
ATOM 1396 N N . ASN A 1 173 ? 4.482 0.797 -30.084 1.00 97.12 173 ASN A N 1
ATOM 1397 C CA . ASN A 1 173 ? 4.089 1.364 -31.385 1.00 97.12 173 ASN A CA 1
ATOM 1398 C C . ASN A 1 173 ? 4.799 2.694 -31.716 1.00 97.12 173 ASN A C 1
ATOM 1400 O O . ASN A 1 173 ? 4.673 3.190 -32.833 1.00 97.12 173 ASN A O 1
ATOM 1404 N N . LEU A 1 174 ? 5.570 3.275 -30.787 1.00 96.81 174 LEU A N 1
ATOM 1405 C CA . LEU A 1 174 ? 6.445 4.420 -31.081 1.00 96.81 174 LEU A CA 1
ATOM 1406 C C . LEU A 1 174 ? 7.732 4.003 -31.816 1.00 96.81 174 LEU A C 1
ATOM 1408 O O . LEU A 1 174 ? 8.503 4.864 -32.252 1.00 96.81 174 LEU A O 1
ATOM 1412 N N . VAL A 1 175 ? 8.003 2.697 -31.899 1.00 97.75 175 VAL A N 1
ATOM 1413 C CA . VAL A 1 175 ? 9.217 2.132 -32.492 1.00 97.75 175 VAL A CA 1
ATOM 1414 C C . VAL A 1 175 ? 8.981 1.806 -33.974 1.00 97.75 175 VAL A C 1
ATOM 1416 O O . VAL A 1 175 ? 7.931 1.263 -34.306 1.00 97.75 175 VAL A O 1
ATOM 1419 N N . PRO A 1 176 ? 9.946 2.066 -34.881 1.00 97.50 176 PRO A N 1
ATOM 1420 C CA . PRO A 1 176 ? 9.807 1.723 -36.296 1.00 97.50 176 PRO A CA 1
ATOM 1421 C C . PRO A 1 176 ? 9.559 0.227 -36.540 1.00 97.50 176 PRO A C 1
ATOM 1423 O O . PRO A 1 176 ? 10.187 -0.623 -35.908 1.00 97.50 176 PRO A O 1
ATOM 1426 N N . ASP A 1 177 ? 8.729 -0.103 -37.535 1.00 96.81 177 ASP A N 1
ATOM 1427 C CA . ASP A 1 177 ? 8.309 -1.475 -37.880 1.00 96.81 177 ASP A CA 1
ATOM 1428 C C . ASP A 1 177 ? 9.444 -2.453 -38.233 1.00 96.81 177 ASP A C 1
ATOM 1430 O O . ASP A 1 177 ? 9.203 -3.654 -38.395 1.00 96.81 177 ASP A O 1
ATOM 1434 N N . ASP A 1 178 ? 10.698 -2.013 -38.335 1.00 97.50 178 ASP A N 1
ATOM 1435 C CA . ASP A 1 178 ? 11.853 -2.871 -38.599 1.00 97.50 178 ASP A CA 1
ATOM 1436 C C . ASP A 1 178 ? 12.574 -3.381 -37.337 1.00 97.50 178 ASP A C 1
ATOM 1438 O O . ASP A 1 178 ? 13.512 -4.159 -37.489 1.00 97.50 178 ASP A O 1
ATOM 1442 N N . TRP A 1 179 ? 12.148 -3.021 -36.118 1.00 98.00 179 TRP A N 1
ATOM 1443 C CA . TRP A 1 179 ? 12.720 -3.527 -34.853 1.00 98.00 179 TRP A CA 1
ATOM 1444 C C . TRP A 1 179 ? 12.966 -5.056 -34.801 1.00 98.00 179 TRP A C 1
ATOM 1446 O O . TRP A 1 179 ? 12.194 -5.869 -35.269 1.00 98.00 179 TRP A O 1
ATOM 1456 N N . ASP A 1 180 ? 14.062 -5.502 -34.208 1.00 98.06 180 ASP A N 1
ATOM 1457 C CA . ASP A 1 180 ? 14.274 -6.916 -33.858 1.00 98.06 180 ASP A CA 1
ATOM 1458 C C . ASP A 1 180 ? 13.992 -7.121 -32.358 1.00 98.06 180 ASP A C 1
ATOM 1460 O O . ASP A 1 180 ? 13.458 -8.152 -31.941 1.00 98.06 180 ASP A O 1
ATOM 1464 N N . ILE A 1 181 ? 14.297 -6.091 -31.560 1.00 98.00 181 ILE A N 1
ATOM 1465 C CA . ILE A 1 181 ? 14.082 -6.026 -30.117 1.00 98.00 181 ILE A CA 1
ATOM 1466 C C . ILE A 1 181 ? 13.692 -4.604 -29.692 1.00 98.00 181 ILE A C 1
ATOM 1468 O O . ILE A 1 181 ? 14.249 -3.623 -30.194 1.00 98.00 181 ILE A O 1
ATOM 1472 N N . ILE A 1 182 ? 12.755 -4.504 -28.749 1.00 98.19 182 ILE A N 1
ATOM 1473 C CA . ILE A 1 182 ? 12.434 -3.267 -28.027 1.00 98.19 182 ILE A CA 1
ATOM 1474 C C . ILE A 1 182 ? 12.812 -3.470 -26.567 1.00 98.19 182 ILE A C 1
ATOM 1476 O O . ILE A 1 182 ? 12.434 -4.475 -25.969 1.00 98.19 182 ILE A O 1
ATOM 1480 N N . ARG A 1 183 ? 13.537 -2.514 -26.000 1.00 96.81 183 ARG A N 1
ATOM 1481 C CA . ARG A 1 183 ? 13.894 -2.464 -24.582 1.00 96.81 183 ARG A CA 1
ATOM 1482 C C . ARG A 1 183 ? 13.202 -1.288 -23.915 1.00 96.81 183 ARG A C 1
ATOM 1484 O O . ARG A 1 183 ? 12.928 -0.297 -24.592 1.00 96.81 183 ARG A O 1
ATOM 1491 N N . PHE A 1 184 ? 12.946 -1.385 -22.619 1.00 95.38 184 PHE A N 1
ATOM 1492 C CA . PHE A 1 184 ? 12.243 -0.335 -21.883 1.00 95.38 184 PHE A CA 1
ATOM 1493 C C . PHE A 1 184 ? 13.084 0.251 -20.752 1.00 95.38 184 PHE A C 1
ATOM 1495 O O . PHE A 1 184 ? 13.820 -0.472 -20.085 1.00 95.38 184 PHE A O 1
ATOM 1502 N N . ASP A 1 185 ? 12.933 1.558 -20.545 1.00 91.06 185 ASP A N 1
ATOM 1503 C CA . ASP A 1 185 ? 13.488 2.315 -19.420 1.00 91.06 185 ASP A CA 1
ATOM 1504 C C . ASP A 1 185 ? 15.024 2.204 -19.308 1.00 91.06 185 ASP A C 1
ATOM 1506 O O . ASP A 1 185 ? 15.589 1.865 -18.267 1.00 91.06 185 ASP A O 1
ATOM 1510 N N . CYS A 1 186 ? 15.715 2.495 -20.415 1.00 92.00 186 CYS A N 1
ATOM 1511 C CA . CYS A 1 186 ? 17.172 2.576 -20.467 1.00 92.00 186 CYS A CA 1
ATOM 1512 C C . CYS A 1 186 ? 17.697 3.910 -19.928 1.00 92.00 186 CYS A C 1
ATOM 1514 O O . CYS A 1 186 ? 17.217 4.988 -20.278 1.00 92.00 186 CYS A O 1
ATOM 1516 N N . TYR A 1 187 ? 18.804 3.848 -19.207 1.00 86.38 187 TYR A N 1
ATOM 1517 C CA . TYR A 1 187 ? 19.539 4.987 -18.686 1.00 86.38 187 TYR A CA 1
ATOM 1518 C C . TYR A 1 187 ? 20.803 5.258 -19.512 1.00 86.38 187 TYR A C 1
ATOM 1520 O O . TYR A 1 187 ? 21.682 4.404 -19.614 1.00 86.38 187 TYR A O 1
ATOM 1528 N N . LYS A 1 188 ? 20.921 6.454 -20.099 1.00 85.00 188 LYS A N 1
ATOM 1529 C CA . LYS A 1 188 ? 22.118 6.879 -20.851 1.00 85.00 188 LYS A CA 1
ATOM 1530 C C . LYS A 1 188 ? 23.145 7.490 -19.895 1.00 85.00 188 LYS A C 1
ATOM 1532 O O . LYS A 1 188 ? 22.776 8.339 -19.087 1.00 85.00 188 LYS A O 1
ATOM 1537 N N . GLU A 1 189 ? 24.425 7.126 -20.013 1.00 83.00 189 GLU A N 1
ATOM 1538 C CA . GLU A 1 189 ? 25.479 7.886 -19.328 1.00 83.00 189 GLU A CA 1
ATOM 1539 C C . GLU A 1 189 ? 25.575 9.315 -19.902 1.00 83.00 189 GLU A C 1
ATOM 1541 O O . GLU A 1 189 ? 25.243 9.581 -21.062 1.00 83.00 189 GLU A O 1
ATOM 1546 N N . SER A 1 190 ? 26.005 10.267 -19.070 1.00 76.25 190 SER A N 1
ATOM 1547 C CA . SER A 1 190 ? 26.156 11.665 -19.484 1.00 76.25 190 SER A CA 1
ATOM 1548 C C . SER A 1 190 ? 27.185 11.798 -20.610 1.00 76.25 190 SER A C 1
ATOM 1550 O O . SER A 1 190 ? 28.298 11.285 -20.506 1.00 76.25 190 SER A O 1
ATOM 1552 N N . GLY A 1 191 ? 26.823 12.526 -21.670 1.00 77.19 191 GLY A N 1
ATOM 1553 C CA . GLY A 1 191 ? 27.686 12.771 -22.830 1.00 77.19 191 GLY A CA 1
ATOM 1554 C C . GLY A 1 191 ? 27.535 11.771 -23.978 1.00 77.19 191 GLY A C 1
ATOM 1555 O O . GLY A 1 191 ? 28.197 11.942 -24.999 1.00 77.19 191 GLY A O 1
ATOM 1556 N N . GLU A 1 192 ? 26.659 10.773 -23.846 1.00 79.38 192 GLU A N 1
ATOM 1557 C CA . GLU A 1 192 ? 26.454 9.765 -24.886 1.00 79.38 192 GLU A CA 1
ATOM 1558 C C . GLU A 1 192 ? 25.421 10.194 -25.935 1.00 79.38 192 GLU A C 1
ATOM 1560 O O . GLU A 1 192 ? 24.344 10.715 -25.627 1.00 79.38 192 GLU A O 1
ATOM 1565 N N . GLU A 1 193 ? 25.741 9.936 -27.204 1.00 85.38 193 GLU A N 1
ATOM 1566 C CA . GLU A 1 193 ? 24.928 10.338 -28.352 1.00 85.38 193 GLU A CA 1
ATOM 1567 C C . GLU A 1 193 ? 24.311 9.104 -29.017 1.00 85.38 193 GLU A C 1
ATOM 1569 O O . GLU A 1 193 ? 24.940 8.407 -29.820 1.00 85.38 193 GLU A O 1
ATOM 1574 N N . PHE A 1 194 ? 23.041 8.849 -28.699 1.00 90.25 194 PHE A N 1
ATOM 1575 C CA . PHE A 1 194 ? 22.207 7.880 -29.405 1.00 90.25 194 PHE A CA 1
ATOM 1576 C C . PHE A 1 194 ? 21.239 8.613 -30.339 1.00 90.25 194 PHE A C 1
ATOM 1578 O O . PHE A 1 194 ? 20.588 9.562 -29.893 1.00 90.25 194 PHE A O 1
ATOM 1585 N N . PRO A 1 195 ? 21.099 8.197 -31.613 1.00 94.25 195 PRO A N 1
ATOM 1586 C CA . PRO A 1 195 ? 20.117 8.797 -32.506 1.00 94.25 195 PRO A CA 1
ATOM 1587 C C . PRO A 1 195 ? 18.698 8.619 -31.961 1.00 94.25 195 PRO A C 1
ATOM 1589 O O . PRO A 1 195 ? 18.196 7.497 -31.859 1.00 94.25 195 PRO A O 1
ATOM 1592 N N . MET A 1 196 ? 18.057 9.733 -31.612 1.00 95.25 196 MET A N 1
ATOM 1593 C CA . MET A 1 196 ? 16.649 9.745 -31.226 1.00 95.25 196 MET A CA 1
ATOM 1594 C C . MET A 1 196 ? 15.794 9.483 -32.471 1.00 95.25 196 MET A C 1
ATOM 1596 O O . MET A 1 196 ? 15.975 10.122 -33.508 1.00 95.25 196 MET A O 1
ATOM 1600 N N . VAL A 1 197 ? 14.863 8.540 -32.363 1.00 96.31 197 VAL A N 1
ATOM 1601 C CA . VAL A 1 197 ? 13.787 8.319 -33.338 1.00 96.31 197 VAL A CA 1
ATOM 1602 C C . VAL A 1 197 ? 12.655 9.315 -33.080 1.00 96.31 197 VAL A C 1
ATOM 1604 O O . VAL A 1 197 ? 12.081 9.866 -34.015 1.00 96.31 197 VAL A O 1
ATOM 1607 N N . ASN A 1 198 ? 12.359 9.550 -31.802 1.00 95.12 198 ASN A N 1
ATOM 1608 C CA . ASN A 1 198 ? 11.438 10.560 -31.283 1.00 95.12 198 ASN A CA 1
ATOM 1609 C C . ASN A 1 198 ? 11.837 10.888 -29.829 1.00 95.12 198 ASN A C 1
ATOM 1611 O O . ASN A 1 198 ? 12.839 10.365 -29.352 1.00 95.12 198 ASN A O 1
ATOM 1615 N N . ASP A 1 199 ? 11.069 11.714 -29.111 1.00 94.00 199 ASP A N 1
ATOM 1616 C CA . ASP A 1 199 ? 11.453 12.150 -27.752 1.00 94.00 199 ASP A CA 1
ATOM 1617 C C . ASP A 1 199 ? 11.579 11.014 -26.719 1.00 94.00 199 ASP A C 1
ATOM 1619 O O . ASP A 1 199 ? 12.257 11.187 -25.711 1.00 94.00 199 ASP A O 1
ATOM 1623 N N . TYR A 1 200 ? 10.966 9.854 -26.967 1.00 94.75 200 TYR A N 1
ATOM 1624 C CA . TYR A 1 200 ? 10.940 8.719 -26.036 1.00 94.75 200 TYR A CA 1
ATOM 1625 C C . TYR A 1 200 ? 11.755 7.522 -26.522 1.00 94.75 200 TYR A C 1
ATOM 1627 O O . TYR A 1 200 ? 12.067 6.629 -25.736 1.00 94.75 200 TYR A O 1
ATOM 1635 N N . VAL A 1 201 ? 12.082 7.480 -27.816 1.00 95.94 201 VAL A N 1
ATOM 1636 C CA . VAL A 1 201 ? 12.689 6.317 -28.464 1.00 95.94 201 VAL A CA 1
ATOM 1637 C C . VAL A 1 201 ? 14.034 6.681 -29.060 1.00 95.94 201 VAL A C 1
ATOM 1639 O O . VAL A 1 201 ? 14.128 7.608 -29.865 1.00 95.94 201 VAL A O 1
ATOM 1642 N N . PHE A 1 202 ? 15.066 5.901 -28.746 1.00 95.69 202 PHE A N 1
ATOM 1643 C CA . PHE A 1 202 ? 16.370 6.009 -29.399 1.00 95.69 202 PHE A CA 1
ATOM 1644 C C . PHE A 1 202 ? 16.859 4.676 -29.957 1.00 95.69 202 PHE A C 1
ATOM 1646 O O . PHE A 1 202 ? 16.557 3.596 -29.446 1.00 95.69 202 PHE A O 1
ATOM 1653 N N . GLU A 1 203 ? 17.619 4.766 -31.044 1.00 96.44 203 GLU A N 1
ATOM 1654 C CA . GLU A 1 203 ? 18.185 3.626 -31.756 1.00 96.44 203 GLU A CA 1
ATOM 1655 C C . GLU A 1 203 ? 19.550 3.262 -31.169 1.00 96.44 203 GLU A C 1
ATOM 1657 O O . GLU A 1 203 ? 20.514 4.030 -31.231 1.00 96.44 203 GLU A O 1
ATOM 1662 N N . THR A 1 204 ? 19.657 2.062 -30.608 1.00 93.81 204 THR A N 1
ATOM 1663 C CA . THR A 1 204 ? 20.801 1.700 -29.760 1.00 93.81 204 THR A CA 1
ATOM 1664 C C . THR A 1 204 ? 21.988 1.193 -30.577 1.00 93.81 204 THR A C 1
ATOM 1666 O O . THR A 1 204 ? 23.135 1.371 -30.181 1.00 93.81 204 THR A O 1
ATOM 1669 N N . ARG A 1 205 ? 21.738 0.663 -31.783 1.00 92.19 205 ARG A N 1
ATOM 1670 C CA . ARG A 1 205 ? 22.778 0.142 -32.691 1.00 92.19 205 ARG A CA 1
ATOM 1671 C C . ARG A 1 205 ? 23.666 1.207 -33.350 1.00 92.19 205 ARG A C 1
ATOM 1673 O O . ARG A 1 205 ? 24.691 0.863 -33.939 1.00 92.19 205 ARG A O 1
ATOM 1680 N N . LYS A 1 206 ? 23.239 2.477 -33.354 1.00 87.06 206 LYS A N 1
ATOM 1681 C CA . LYS A 1 206 ? 23.939 3.590 -34.029 1.00 87.06 206 LYS A CA 1
ATOM 1682 C C . LYS A 1 206 ? 24.620 4.558 -33.062 1.00 87.06 206 LYS A C 1
ATOM 1684 O O . LYS A 1 206 ? 25.331 5.449 -33.524 1.00 87.06 206 LYS A O 1
ATOM 1689 N N . GLY A 1 207 ? 24.384 4.413 -31.761 1.00 78.44 207 GLY A N 1
ATOM 1690 C CA . GLY A 1 207 ? 24.965 5.306 -30.773 1.00 78.44 207 GLY A CA 1
ATOM 1691 C C . GLY A 1 207 ? 26.447 5.055 -30.549 1.00 78.44 207 GLY A C 1
ATOM 1692 O O . GLY A 1 207 ? 26.977 3.975 -30.822 1.00 78.44 207 GLY A O 1
ATOM 1693 N N . ARG A 1 208 ? 27.118 6.082 -30.040 1.00 74.12 208 ARG A N 1
ATOM 1694 C CA . ARG A 1 208 ? 28.413 5.932 -29.381 1.00 74.12 208 ARG A CA 1
ATOM 1695 C C . ARG A 1 208 ? 28.140 6.090 -27.901 1.00 74.12 208 ARG A C 1
ATOM 1697 O O . ARG A 1 208 ? 27.545 7.097 -27.532 1.00 74.12 208 ARG A O 1
ATOM 1704 N N . GLY A 1 209 ? 28.515 5.075 -27.126 1.00 79.94 209 GLY A N 1
ATOM 1705 C CA . GLY A 1 209 ? 28.434 5.167 -25.683 1.00 79.94 209 GLY A CA 1
ATOM 1706 C C . GLY A 1 209 ? 27.999 3.949 -24.910 1.00 79.94 209 GLY A C 1
ATOM 1707 O O . GLY A 1 209 ? 27.700 2.899 -25.485 1.00 79.94 209 GLY A O 1
ATOM 1708 N N . LYS A 1 210 ? 27.933 4.134 -23.592 1.00 82.12 210 LYS A N 1
ATOM 1709 C CA . LYS A 1 210 ? 27.290 3.210 -22.662 1.00 82.12 210 LYS A CA 1
ATOM 1710 C C . LYS A 1 210 ? 25.915 3.735 -22.259 1.00 82.12 210 LYS A C 1
ATOM 1712 O O . LYS A 1 210 ? 25.722 4.893 -21.903 1.00 82.12 210 LYS A O 1
ATOM 1717 N N . PHE A 1 211 ? 24.943 2.845 -22.293 1.00 84.38 211 PHE A N 1
ATOM 1718 C CA . PHE A 1 211 ? 23.696 3.008 -21.564 1.00 84.38 211 PHE A CA 1
ATOM 1719 C C . PHE A 1 211 ? 23.500 1.716 -20.768 1.00 84.38 211 PHE A C 1
ATOM 1721 O O . PHE A 1 211 ? 24.040 0.669 -21.133 1.00 84.38 211 PHE A O 1
ATOM 1728 N N . PHE A 1 212 ? 22.757 1.810 -19.680 1.00 84.69 212 PHE A N 1
ATOM 1729 C CA . PHE A 1 212 ? 22.415 0.686 -18.822 1.00 84.69 212 PHE A CA 1
ATOM 1730 C C . PHE A 1 212 ? 20.909 0.536 -18.758 1.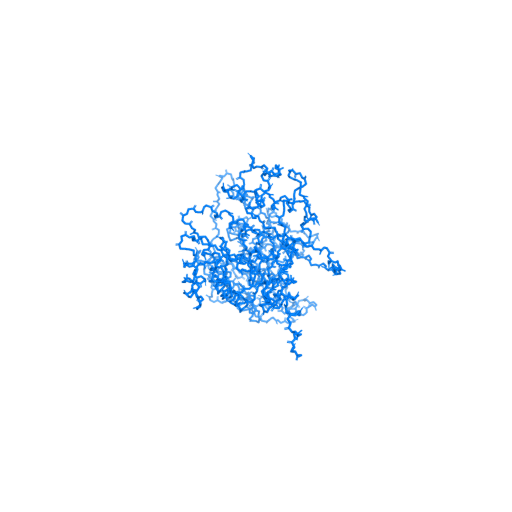00 84.69 212 PHE A C 1
ATOM 1732 O O . PHE A 1 212 ? 20.171 1.498 -18.968 1.00 84.69 212 PHE A O 1
ATOM 1739 N N . GLY A 1 213 ? 20.451 -0.659 -18.419 1.00 78.69 213 GLY A N 1
ATOM 1740 C CA . GLY A 1 213 ? 19.026 -0.922 -18.317 1.00 78.69 213 GLY A CA 1
ATOM 1741 C C . GLY A 1 213 ? 18.411 -1.215 -19.681 1.00 78.69 213 GLY A C 1
ATOM 1742 O O . GLY A 1 213 ? 19.045 -1.117 -20.732 1.00 78.69 213 GLY A O 1
ATOM 1743 N N . GLY A 1 214 ? 17.155 -1.647 -19.660 1.00 84.56 214 GLY A N 1
ATOM 1744 C CA . GLY A 1 214 ? 16.492 -2.203 -20.835 1.00 84.56 214 GLY A CA 1
ATOM 1745 C C . GLY A 1 214 ? 16.633 -3.714 -20.997 1.00 84.56 214 GLY A C 1
ATOM 1746 O O . GLY A 1 214 ? 15.807 -4.311 -21.679 1.00 84.56 214 GLY A O 1
ATOM 1747 N N . ALA A 1 215 ? 17.596 -4.361 -20.336 1.00 90.62 215 ALA A N 1
ATOM 1748 C CA . ALA A 1 215 ? 17.617 -5.820 -20.189 1.00 90.62 215 ALA A CA 1
ATOM 1749 C C . ALA A 1 215 ? 16.475 -6.357 -19.300 1.00 90.62 215 ALA A C 1
ATOM 1751 O O . ALA A 1 215 ? 16.031 -7.488 -19.477 1.00 90.62 215 ALA A O 1
ATOM 1752 N N . HIS A 1 216 ? 15.970 -5.529 -18.384 1.00 91.31 216 HIS A N 1
ATOM 1753 C CA . HIS A 1 216 ? 14.940 -5.894 -17.409 1.00 91.31 216 HIS A CA 1
ATOM 1754 C C . HIS A 1 216 ? 13.555 -6.138 -18.015 1.00 91.31 216 HIS A C 1
ATOM 1756 O O . HIS A 1 216 ? 12.787 -6.935 -17.483 1.00 91.31 216 HIS A O 1
ATOM 1762 N N . ALA A 1 217 ? 13.237 -5.469 -19.126 1.00 95.12 217 ALA A N 1
ATOM 1763 C CA . ALA A 1 217 ? 11.982 -5.625 -19.845 1.00 95.12 217 ALA A CA 1
ATOM 1764 C C . ALA A 1 217 ? 12.220 -5.477 -21.348 1.00 95.12 217 ALA A C 1
ATOM 1766 O O . ALA A 1 217 ? 12.622 -4.415 -21.828 1.00 95.12 217 ALA A O 1
ATOM 1767 N N . MET A 1 218 ? 11.962 -6.552 -22.093 1.00 97.25 218 MET A N 1
ATOM 1768 C CA . MET A 1 218 ? 12.244 -6.626 -23.524 1.00 97.25 218 MET A CA 1
ATOM 1769 C C . MET A 1 218 ? 11.076 -7.228 -24.301 1.00 97.25 218 MET A C 1
ATOM 1771 O O . MET A 1 218 ? 10.590 -8.304 -23.957 1.00 97.25 218 MET A O 1
ATOM 1775 N N . LEU A 1 219 ? 10.679 -6.601 -25.407 1.00 97.62 219 LEU A N 1
ATOM 1776 C CA . LEU A 1 219 ? 9.863 -7.256 -26.428 1.00 97.62 219 LEU A CA 1
ATOM 1777 C C . LEU A 1 219 ? 10.767 -7.843 -27.506 1.00 97.62 219 LEU A C 1
ATOM 1779 O O . LEU A 1 219 ? 11.563 -7.142 -28.132 1.00 97.62 219 LEU A O 1
ATOM 1783 N N . LEU A 1 220 ? 10.607 -9.140 -27.740 1.00 97.31 220 LEU A N 1
ATOM 1784 C CA . LEU A 1 220 ? 11.356 -9.908 -28.724 1.00 97.31 220 LEU A CA 1
ATOM 1785 C C . LEU A 1 220 ? 10.438 -10.295 -29.874 1.00 97.31 220 LEU A C 1
ATOM 1787 O O . LEU A 1 220 ? 9.377 -10.894 -29.665 1.00 97.31 220 LEU A O 1
ATOM 1791 N N . ARG A 1 221 ? 10.869 -9.993 -31.099 1.00 96.44 221 ARG A N 1
ATOM 1792 C CA . ARG A 1 221 ? 10.172 -10.439 -32.299 1.00 96.44 221 ARG A CA 1
ATOM 1793 C C . ARG A 1 221 ? 10.571 -11.878 -32.597 1.00 96.44 221 ARG A C 1
ATOM 1795 O O . ARG A 1 221 ? 11.726 -12.172 -32.913 1.00 96.44 221 ARG A O 1
ATOM 1802 N N . ASN A 1 222 ? 9.619 -12.797 -32.486 1.00 93.88 222 ASN A N 1
ATOM 1803 C CA . ASN A 1 222 ? 9.918 -14.227 -32.523 1.00 93.88 222 ASN A CA 1
ATOM 1804 C C . ASN A 1 222 ? 10.455 -14.706 -33.888 1.00 93.88 222 ASN A C 1
ATOM 1806 O O . ASN A 1 222 ? 11.178 -15.701 -33.962 1.00 93.88 222 ASN A O 1
ATOM 1810 N N . ASP A 1 223 ? 10.135 -13.992 -34.969 1.00 95.12 223 ASP A N 1
ATOM 1811 C CA . ASP A 1 223 ? 10.637 -14.252 -36.323 1.00 95.12 223 ASP A CA 1
ATOM 1812 C C . ASP A 1 223 ? 12.041 -13.662 -36.576 1.00 95.12 223 ASP A C 1
ATOM 1814 O O . ASP A 1 223 ? 12.614 -13.869 -37.648 1.00 95.12 223 ASP A O 1
ATOM 1818 N N . LYS A 1 224 ? 12.606 -12.932 -35.603 1.00 96.75 224 LYS A N 1
ATOM 1819 C CA . LYS A 1 224 ? 13.938 -12.300 -35.660 1.00 96.75 224 LYS A CA 1
ATOM 1820 C C . LYS A 1 224 ? 14.940 -12.884 -34.663 1.00 96.75 224 LYS A C 1
ATOM 1822 O O . LYS A 1 224 ? 16.073 -12.408 -34.597 1.00 96.75 224 LYS A O 1
ATOM 1827 N N . LEU A 1 225 ? 14.569 -13.937 -33.929 1.00 95.06 225 LEU A N 1
ATOM 1828 C CA . LEU A 1 225 ? 15.402 -14.507 -32.862 1.00 95.06 225 LEU A CA 1
ATOM 1829 C C . LEU A 1 225 ? 16.795 -14.953 -33.324 1.00 95.06 225 LEU A C 1
ATOM 1831 O O . LEU A 1 225 ? 17.732 -14.825 -32.549 1.00 95.06 225 LEU A O 1
ATOM 1835 N N . ASP A 1 226 ? 16.974 -15.379 -34.579 1.00 96.00 226 ASP A N 1
ATOM 1836 C CA . ASP A 1 226 ? 18.298 -15.768 -35.096 1.00 96.00 226 ASP A CA 1
ATOM 1837 C C . ASP A 1 226 ? 19.297 -14.585 -35.082 1.00 96.00 226 ASP A C 1
ATOM 1839 O O . ASP A 1 226 ? 20.503 -14.765 -34.892 1.00 96.00 226 ASP A O 1
ATOM 1843 N N . ARG A 1 227 ? 18.811 -13.344 -35.248 1.00 96.50 227 ARG A N 1
ATOM 1844 C CA . ARG A 1 227 ? 19.645 -12.133 -35.140 1.00 96.50 227 ARG A CA 1
ATOM 1845 C C . ARG A 1 227 ? 19.994 -11.821 -33.692 1.00 96.50 227 ARG A C 1
ATOM 1847 O O . ARG A 1 227 ? 21.138 -11.464 -33.420 1.00 96.50 227 ARG A O 1
ATOM 1854 N N . VAL A 1 228 ? 19.026 -11.975 -32.787 1.00 95.94 228 VAL A N 1
ATOM 1855 C CA . VAL A 1 228 ? 19.230 -11.807 -31.340 1.00 95.94 228 VAL A CA 1
ATOM 1856 C C . VAL A 1 228 ? 20.251 -12.831 -30.847 1.00 95.94 228 VAL A C 1
ATOM 1858 O O . VAL A 1 228 ? 21.231 -12.463 -30.213 1.00 95.94 228 VAL A O 1
ATOM 1861 N N . GLU A 1 229 ? 20.095 -14.098 -31.228 1.00 95.88 229 GLU A N 1
ATOM 1862 C CA . GLU A 1 229 ? 21.047 -15.172 -30.943 1.00 95.88 229 GLU A CA 1
ATOM 1863 C C . GLU A 1 229 ? 22.455 -14.823 -31.436 1.00 95.88 229 GLU A C 1
ATOM 1865 O O . GLU A 1 229 ? 23.421 -14.919 -30.680 1.00 95.88 229 GLU A O 1
ATOM 1870 N N . THR A 1 230 ? 22.575 -14.364 -32.686 1.00 95.88 230 THR A N 1
ATOM 1871 C CA . THR A 1 230 ? 23.869 -13.966 -33.256 1.00 95.88 230 THR A CA 1
ATOM 1872 C C . THR A 1 230 ? 24.515 -12.830 -32.456 1.00 95.88 230 THR A C 1
ATOM 1874 O O . THR A 1 230 ? 25.724 -12.859 -32.231 1.00 95.88 230 THR A O 1
ATOM 1877 N N . ALA A 1 231 ? 23.724 -11.849 -32.009 1.00 95.00 231 ALA A N 1
ATOM 1878 C CA . ALA A 1 231 ? 24.203 -10.728 -31.205 1.00 95.00 231 ALA A CA 1
ATOM 1879 C C . ALA A 1 231 ? 24.698 -11.174 -29.815 1.00 95.00 231 ALA A C 1
ATOM 1881 O O . ALA A 1 231 ? 25.740 -10.715 -29.350 1.00 95.00 231 ALA A O 1
ATOM 1882 N N . LEU A 1 232 ? 23.985 -12.109 -29.181 1.00 94.31 232 LEU A N 1
ATOM 1883 C CA . LEU A 1 232 ? 24.311 -12.648 -27.857 1.00 94.31 232 LEU A CA 1
ATOM 1884 C C . LEU A 1 232 ? 25.497 -13.626 -27.862 1.00 94.31 232 LEU A C 1
ATOM 1886 O O . LEU A 1 232 ? 26.147 -13.811 -26.834 1.00 94.31 232 LEU A O 1
ATOM 1890 N N . ASN A 1 233 ? 25.804 -14.244 -29.004 1.00 93.44 233 ASN A N 1
ATOM 1891 C CA . ASN A 1 233 ? 26.850 -15.263 -29.128 1.00 93.44 233 ASN A CA 1
ATOM 1892 C C . ASN A 1 233 ? 28.233 -14.703 -29.545 1.00 93.44 233 ASN A C 1
ATOM 1894 O O . ASN A 1 233 ? 29.074 -15.427 -30.080 1.00 93.44 233 ASN A O 1
ATOM 1898 N N . VAL A 1 234 ? 28.478 -13.403 -29.342 1.00 87.50 234 VAL A N 1
ATOM 1899 C CA . VAL A 1 234 ? 29.768 -12.749 -29.635 1.00 87.50 234 VAL A CA 1
ATOM 1900 C C . VAL A 1 234 ? 30.781 -13.011 -28.508 1.00 87.50 234 VAL A C 1
ATOM 1902 O O . VAL A 1 234 ? 30.430 -12.972 -27.330 1.00 87.50 234 VAL A O 1
ATOM 1905 N N . HIS A 1 235 ? 32.048 -13.257 -28.871 1.00 77.06 235 HIS A N 1
ATOM 1906 C CA . HIS A 1 235 ? 33.153 -13.500 -27.934 1.00 77.06 235 HIS A CA 1
ATOM 1907 C C . HIS A 1 235 ? 34.316 -12.493 -28.103 1.00 77.06 235 HIS A C 1
ATOM 1909 O O . HIS A 1 235 ? 34.704 -12.236 -29.248 1.00 77.06 235 HIS A O 1
ATOM 1915 N N . PRO A 1 236 ? 34.926 -11.988 -27.004 1.00 82.19 236 PRO A N 1
ATOM 1916 C CA . PRO A 1 236 ? 34.497 -12.161 -25.609 1.00 82.19 236 PRO A CA 1
ATOM 1917 C C . PRO A 1 236 ? 33.091 -11.591 -25.389 1.00 82.19 236 PRO A C 1
ATOM 1919 O O . PRO A 1 236 ? 32.648 -10.718 -26.136 1.00 82.19 236 PRO A O 1
ATOM 1922 N N . ARG A 1 237 ? 32.361 -12.144 -24.415 1.00 81.69 237 ARG A N 1
ATOM 1923 C CA . ARG A 1 237 ? 30.998 -11.699 -24.135 1.00 81.69 237 ARG A CA 1
ATOM 1924 C C . ARG A 1 237 ? 31.031 -10.270 -23.620 1.00 81.69 237 ARG A C 1
ATOM 1926 O O . ARG A 1 237 ? 31.762 -9.952 -22.683 1.00 81.69 237 ARG A O 1
ATOM 1933 N N . MET A 1 238 ? 30.224 -9.434 -24.252 1.00 80.06 238 MET A N 1
ATOM 1934 C CA . MET A 1 238 ? 29.847 -8.135 -23.712 1.00 80.06 238 MET A CA 1
ATOM 1935 C C . MET A 1 238 ? 28.770 -8.342 -22.637 1.00 80.06 238 MET A C 1
ATOM 1937 O O . MET A 1 238 ? 28.244 -9.450 -22.491 1.00 80.06 238 MET A O 1
ATOM 1941 N N . ASP A 1 239 ? 28.438 -7.292 -21.887 1.00 84.50 239 ASP A N 1
ATOM 1942 C CA . ASP A 1 239 ? 27.214 -7.309 -21.077 1.00 84.50 239 ASP A CA 1
ATOM 1943 C C . ASP A 1 239 ? 26.009 -7.426 -22.009 1.00 84.50 239 ASP A C 1
ATOM 1945 O O . ASP A 1 239 ? 26.106 -7.217 -23.228 1.00 84.50 239 ASP A O 1
ATOM 1949 N N . LEU A 1 240 ? 24.871 -7.812 -21.435 1.00 89.31 240 LEU A N 1
ATOM 1950 C CA . LEU A 1 240 ? 23.667 -8.027 -22.221 1.00 89.31 240 LEU A CA 1
ATOM 1951 C C . LEU A 1 240 ? 23.262 -6.757 -22.992 1.00 89.31 240 LEU A C 1
ATOM 1953 O O . LEU A 1 240 ? 22.920 -6.838 -24.173 1.00 89.31 240 LEU A O 1
ATOM 1957 N N . ASP A 1 241 ? 23.377 -5.584 -22.366 1.00 88.75 241 ASP A N 1
ATOM 1958 C CA . ASP A 1 241 ? 23.032 -4.299 -22.981 1.00 88.75 241 ASP A CA 1
ATOM 1959 C C . ASP A 1 241 ? 23.917 -3.964 -24.191 1.00 88.75 241 ASP A C 1
ATOM 1961 O O . ASP A 1 241 ? 23.404 -3.544 -25.242 1.00 88.75 241 ASP A O 1
ATOM 1965 N N . GLY A 1 242 ? 25.226 -4.209 -24.085 1.00 88.81 242 GLY A N 1
ATOM 1966 C CA . GLY A 1 242 ? 26.191 -4.055 -25.168 1.00 88.81 242 GLY A CA 1
ATOM 1967 C C . GLY A 1 242 ? 25.977 -5.063 -26.295 1.00 88.81 242 GLY A C 1
ATOM 1968 O O . GLY A 1 242 ? 25.964 -4.683 -27.469 1.00 88.81 242 GLY A O 1
ATOM 1969 N N . ALA A 1 243 ? 25.722 -6.333 -25.964 1.00 91.06 243 ALA A N 1
ATOM 1970 C CA . ALA A 1 243 ? 25.409 -7.370 -26.949 1.00 91.06 243 ALA A CA 1
ATOM 1971 C C . ALA A 1 243 ? 24.140 -7.034 -27.747 1.00 91.06 243 ALA A C 1
ATOM 1973 O O . ALA A 1 243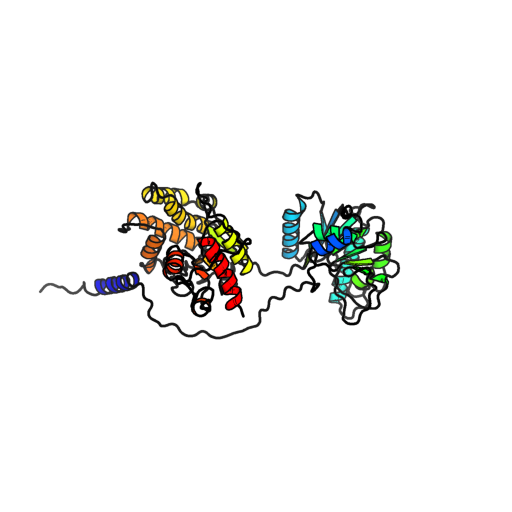 ? 24.130 -7.110 -28.976 1.00 91.06 243 ALA A O 1
ATOM 1974 N N . LEU A 1 244 ? 23.091 -6.564 -27.073 1.00 93.75 244 LEU A N 1
ATOM 1975 C CA . LEU A 1 244 ? 21.829 -6.163 -27.700 1.00 93.75 244 LEU A CA 1
ATOM 1976 C C . LEU A 1 244 ? 21.894 -4.811 -28.426 1.00 93.75 244 LEU A C 1
ATOM 1978 O O . LEU A 1 244 ? 20.905 -4.398 -29.027 1.00 93.75 244 LEU A O 1
ATOM 1982 N N . SER A 1 245 ? 23.043 -4.137 -28.421 1.00 92.44 245 SER A N 1
ATOM 1983 C CA . SER A 1 245 ? 23.296 -2.919 -29.209 1.00 92.44 245 SER A CA 1
ATOM 1984 C C . SER A 1 245 ? 24.146 -3.207 -30.452 1.00 92.44 245 SER A C 1
ATOM 1986 O O . SER A 1 245 ? 24.750 -2.316 -31.050 1.00 92.44 245 SER A O 1
ATOM 1988 N N . TRP A 1 246 ? 24.205 -4.477 -30.863 1.00 92.81 246 TRP A N 1
ATOM 1989 C CA . TRP A 1 246 ? 24.956 -4.913 -32.031 1.00 92.81 246 TRP A CA 1
ATOM 1990 C C . TRP A 1 246 ? 24.479 -4.231 -33.321 1.00 92.81 246 TRP A C 1
ATOM 1992 O O . TRP A 1 246 ? 23.290 -4.165 -33.616 1.00 92.81 246 TRP A O 1
ATOM 2002 N N . LYS A 1 247 ? 25.425 -3.790 -34.161 1.00 93.44 247 LYS A N 1
ATOM 2003 C CA . LYS A 1 247 ? 25.160 -3.002 -35.385 1.00 93.44 247 LYS A CA 1
ATOM 2004 C C . LYS A 1 247 ? 24.185 -3.636 -36.391 1.00 93.44 247 LYS A C 1
ATOM 2006 O O . LYS A 1 247 ? 23.589 -2.926 -37.197 1.00 93.44 247 LYS A O 1
ATOM 2011 N N . ASN A 1 248 ? 24.058 -4.963 -36.377 1.00 94.75 248 ASN A N 1
ATOM 2012 C CA . ASN A 1 248 ? 23.191 -5.723 -37.282 1.00 94.75 248 ASN A CA 1
ATOM 2013 C C . ASN A 1 248 ? 21.867 -6.152 -36.618 1.00 94.75 248 ASN A C 1
ATOM 2015 O O . ASN A 1 248 ? 21.130 -6.944 -37.204 1.00 94.75 248 ASN A O 1
ATOM 2019 N N . LEU A 1 249 ? 21.585 -5.655 -35.412 1.00 96.12 249 LEU A N 1
ATOM 2020 C CA . LEU A 1 249 ? 20.337 -5.858 -34.690 1.00 96.12 249 LEU A CA 1
ATOM 2021 C C . LEU A 1 249 ? 19.570 -4.533 -34.659 1.00 96.12 249 LEU A C 1
ATOM 2023 O O . LEU A 1 249 ? 20.095 -3.521 -34.193 1.00 96.12 249 LEU A O 1
ATOM 2027 N N . ASN A 1 250 ? 18.337 -4.520 -35.158 1.00 97.81 250 ASN A N 1
ATOM 2028 C CA . ASN A 1 250 ? 17.452 -3.357 -35.094 1.00 97.81 250 ASN A CA 1
ATOM 2029 C C . ASN A 1 250 ? 16.933 -3.182 -33.656 1.00 97.81 250 ASN A C 1
ATOM 2031 O O . ASN A 1 250 ? 15.819 -3.577 -33.328 1.00 97.81 250 ASN A O 1
ATOM 2035 N N . SER A 1 251 ? 17.784 -2.655 -32.781 1.00 97.19 251 SER A N 1
ATOM 2036 C CA . SER A 1 251 ? 17.521 -2.511 -31.351 1.00 97.19 251 SER A CA 1
ATOM 2037 C C . SER A 1 251 ? 17.164 -1.070 -31.000 1.00 97.19 251 SER A C 1
ATOM 2039 O O . SER A 1 251 ? 17.833 -0.120 -31.425 1.00 97.19 251 SER A O 1
ATOM 2041 N N . TYR A 1 252 ? 16.091 -0.924 -30.229 1.00 97.75 252 TYR A N 1
ATOM 2042 C CA . TYR A 1 252 ? 15.551 0.358 -29.791 1.00 97.75 252 TYR A CA 1
ATOM 2043 C C . TYR A 1 252 ? 15.329 0.335 -28.289 1.00 97.75 252 TYR A C 1
ATOM 2045 O O . TYR A 1 252 ? 15.036 -0.719 -27.718 1.00 97.75 252 TYR A O 1
ATOM 2053 N N . CYS A 1 253 ? 15.446 1.499 -27.660 1.00 96.62 253 CYS A N 1
ATOM 2054 C CA . CYS A 1 253 ? 14.986 1.675 -26.295 1.00 96.62 253 CYS A CA 1
ATOM 2055 C C . CYS A 1 253 ? 13.890 2.728 -26.198 1.00 96.62 253 CYS A C 1
ATOM 2057 O O . CYS A 1 253 ? 13.978 3.761 -26.861 1.00 96.62 253 CYS A O 1
ATOM 2059 N N . VAL A 1 254 ? 12.881 2.433 -25.381 1.00 96.62 254 VAL A N 1
ATOM 2060 C CA . VAL A 1 254 ? 11.687 3.237 -25.129 1.00 96.62 254 VAL A CA 1
ATOM 2061 C C . VAL A 1 254 ? 11.686 3.653 -23.659 1.00 96.62 254 VAL A C 1
ATOM 2063 O O . VAL A 1 254 ? 11.551 2.809 -22.777 1.00 96.62 254 VAL A O 1
ATOM 2066 N N . ASN A 1 255 ? 11.825 4.948 -23.392 1.00 94.31 255 ASN A N 1
ATOM 2067 C CA . ASN A 1 255 ? 11.914 5.495 -22.038 1.00 94.31 255 ASN A CA 1
ATOM 2068 C C . ASN A 1 255 ? 10.632 6.245 -21.691 1.00 94.31 255 ASN A C 1
ATOM 2070 O O . ASN A 1 255 ? 10.524 7.445 -21.945 1.00 94.31 255 ASN A O 1
ATOM 2074 N N . VAL A 1 256 ? 9.652 5.527 -21.145 1.00 93.94 256 VAL A N 1
ATOM 2075 C CA . VAL A 1 256 ? 8.358 6.117 -20.761 1.00 93.94 256 VAL A CA 1
ATOM 2076 C C . VAL A 1 256 ? 7.953 5.793 -19.323 1.00 93.94 256 VAL A C 1
ATOM 2078 O O . VAL A 1 256 ? 6.904 6.262 -18.882 1.00 93.94 256 VAL A O 1
ATOM 2081 N N . GLY A 1 257 ? 8.742 5.000 -18.594 1.00 90.94 257 GLY A N 1
ATOM 2082 C CA . GLY A 1 257 ? 8.390 4.485 -17.276 1.00 90.94 257 GLY A CA 1
ATOM 2083 C C . GLY A 1 257 ? 7.239 3.494 -17.393 1.00 90.94 257 GLY A C 1
ATOM 2084 O O . GLY A 1 257 ? 6.104 3.831 -17.043 1.00 90.94 257 GLY A O 1
ATOM 2085 N N . VAL A 1 258 ? 7.508 2.310 -17.958 1.00 90.56 258 VAL A N 1
ATOM 2086 C CA . VAL A 1 258 ? 6.510 1.218 -18.057 1.00 90.56 258 VAL A CA 1
ATOM 2087 C C . VAL A 1 258 ? 6.483 0.344 -16.806 1.00 90.56 258 VAL A C 1
ATOM 2089 O O . VAL A 1 258 ? 5.598 -0.499 -16.651 1.00 90.56 258 VAL A O 1
ATOM 2092 N N . GLY A 1 259 ? 7.475 0.508 -15.935 1.00 87.38 259 GLY A N 1
ATOM 2093 C CA . GLY A 1 259 ? 7.631 -0.313 -14.755 1.00 87.38 259 GLY A CA 1
ATOM 2094 C C . GLY A 1 259 ? 8.766 0.138 -13.853 1.00 87.38 259 GLY A C 1
ATOM 2095 O O . GLY A 1 259 ? 9.371 1.194 -14.040 1.00 87.38 259 GLY A O 1
ATOM 2096 N N . HIS A 1 260 ? 9.059 -0.693 -12.861 1.00 82.62 260 HIS A N 1
ATOM 2097 C CA . HIS A 1 260 ? 10.160 -0.481 -11.932 1.00 82.62 260 HIS A CA 1
ATOM 2098 C C . HIS A 1 260 ? 10.727 -1.815 -11.442 1.00 82.62 260 HIS A C 1
ATOM 2100 O O . HIS A 1 260 ? 10.027 -2.827 -11.360 1.00 82.62 260 HIS A O 1
ATOM 2106 N N . GLY A 1 261 ? 12.001 -1.826 -11.053 1.00 75.00 261 GLY A N 1
ATOM 2107 C CA . GLY A 1 261 ? 12.564 -2.968 -10.337 1.00 75.00 261 GLY A CA 1
ATOM 2108 C C . GLY A 1 261 ? 11.951 -3.102 -8.939 1.00 75.00 261 GLY A C 1
ATOM 2109 O O . GLY A 1 261 ? 11.872 -2.121 -8.203 1.00 75.00 261 GLY A O 1
ATOM 2110 N N . PHE A 1 262 ? 11.591 -4.317 -8.519 1.00 64.00 262 PHE A N 1
ATOM 2111 C CA . PHE A 1 262 ? 11.403 -4.653 -7.118 1.00 64.00 262 PHE A CA 1
ATOM 2112 C C . PHE A 1 262 ? 12.736 -4.395 -6.432 1.00 64.00 262 PHE A C 1
ATOM 2114 O O . PHE A 1 262 ? 13.672 -5.206 -6.478 1.00 64.00 262 PHE A O 1
ATOM 2121 N N . ARG A 1 263 ? 12.794 -3.293 -5.695 1.00 56.94 263 ARG A N 1
ATOM 2122 C CA . ARG A 1 263 ? 13.529 -3.357 -4.445 1.00 56.94 263 ARG A CA 1
ATOM 2123 C C . ARG A 1 263 ? 12.875 -4.454 -3.609 1.00 56.94 263 ARG A C 1
ATOM 2125 O O . ARG A 1 263 ? 11.662 -4.681 -3.699 1.00 56.94 263 ARG A O 1
ATOM 2132 N N . LEU A 1 264 ? 13.680 -5.154 -2.816 1.00 52.94 264 LEU A N 1
ATOM 2133 C CA . LEU A 1 264 ? 13.166 -5.804 -1.616 1.00 52.94 264 LEU A CA 1
ATOM 2134 C C . LEU A 1 264 ? 12.613 -4.660 -0.760 1.00 52.94 264 LEU A C 1
ATOM 2136 O O . LEU A 1 264 ? 13.326 -4.061 0.040 1.00 52.94 264 LEU A O 1
ATOM 2140 N N . VAL A 1 265 ? 11.391 -4.230 -1.078 1.00 54.75 265 VAL A N 1
ATOM 2141 C CA . VAL A 1 265 ? 10.629 -3.298 -0.266 1.00 54.75 265 VAL A CA 1
ATOM 2142 C C . VAL A 1 265 ? 10.472 -4.073 1.021 1.00 54.75 265 VAL A C 1
ATOM 2144 O O . VAL A 1 265 ? 9.890 -5.160 0.994 1.00 54.75 265 VAL A O 1
ATOM 2147 N N . LYS A 1 266 ? 11.087 -3.581 2.103 1.00 64.88 266 LYS A N 1
ATOM 2148 C CA . LYS A 1 266 ? 10.815 -4.130 3.429 1.00 64.88 266 LYS A CA 1
ATOM 2149 C C . LYS A 1 266 ? 9.295 -4.274 3.536 1.00 64.88 266 LYS A C 1
ATOM 2151 O O . LYS A 1 266 ? 8.612 -3.340 3.105 1.00 64.88 266 LYS A O 1
ATOM 2156 N N . PRO A 1 267 ? 8.779 -5.421 4.006 1.00 75.50 267 PRO A N 1
ATOM 2157 C CA . PRO A 1 267 ? 7.342 -5.633 4.080 1.00 75.50 267 PRO A CA 1
ATOM 2158 C C . PRO A 1 267 ? 6.704 -4.413 4.740 1.00 75.50 267 PRO A C 1
ATOM 2160 O O . PRO A 1 267 ? 7.168 -3.968 5.794 1.00 75.50 267 PRO A O 1
ATOM 2163 N N . ARG A 1 268 ? 5.714 -3.828 4.062 1.00 86.75 268 ARG A N 1
ATOM 2164 C CA . ARG A 1 268 ? 4.969 -2.707 4.621 1.00 86.75 268 ARG A CA 1
ATOM 2165 C C . ARG A 1 268 ? 4.176 -3.244 5.810 1.00 86.75 268 ARG A C 1
ATOM 2167 O O . ARG A 1 268 ? 3.644 -4.355 5.726 1.00 86.75 268 ARG A O 1
ATOM 2174 N N . PRO A 1 269 ? 4.126 -2.518 6.932 1.00 94.31 269 PRO A N 1
ATOM 2175 C CA . PRO A 1 269 ? 3.240 -2.898 8.016 1.00 94.31 269 PRO A CA 1
ATOM 2176 C C . PRO A 1 269 ? 1.784 -2.867 7.541 1.00 94.31 269 PRO A C 1
ATOM 2178 O O . PRO A 1 269 ? 1.430 -2.097 6.647 1.00 94.31 269 PRO A O 1
ATOM 2181 N N . LEU A 1 270 ? 0.944 -3.709 8.141 1.00 96.25 270 LEU A N 1
ATOM 2182 C CA . LEU A 1 270 ? -0.477 -3.788 7.817 1.00 96.25 270 LEU A CA 1
ATOM 2183 C C . LEU A 1 270 ? -1.271 -2.951 8.822 1.00 96.25 270 LEU A C 1
ATOM 2185 O O . LEU A 1 270 ? -1.243 -3.241 10.020 1.00 96.25 270 LEU A O 1
ATOM 2189 N N . MET A 1 271 ? -1.984 -1.937 8.336 1.00 98.25 271 MET A N 1
ATOM 2190 C CA . MET A 1 271 ? -2.970 -1.207 9.125 1.00 98.25 271 MET A CA 1
ATOM 2191 C C . MET A 1 271 ? -4.352 -1.814 8.899 1.00 98.25 271 MET A C 1
ATOM 2193 O O . MET A 1 271 ? -4.814 -1.943 7.760 1.00 98.25 271 MET A O 1
ATOM 2197 N N . HIS A 1 272 ? -5.016 -2.197 9.986 1.00 98.62 272 HIS A N 1
ATOM 2198 C CA . HIS A 1 272 ? -6.371 -2.723 9.930 1.00 98.62 272 HIS A CA 1
ATOM 2199 C C . HIS A 1 272 ? -7.390 -1.651 10.295 1.00 98.62 272 HIS A C 1
ATOM 2201 O O . HIS A 1 272 ? -7.133 -0.785 11.125 1.00 98.62 272 HIS A O 1
ATOM 2207 N N . THR A 1 273 ? -8.586 -1.774 9.740 1.00 98.31 273 THR A N 1
ATOM 2208 C CA . THR A 1 273 ? -9.787 -1.171 10.321 1.00 98.31 273 THR A CA 1
ATOM 2209 C C . THR A 1 273 ? -10.901 -2.204 10.336 1.00 98.31 273 THR A C 1
ATOM 2211 O O . THR A 1 273 ? -10.800 -3.234 9.666 1.00 98.31 273 THR A O 1
ATOM 2214 N N . PHE A 1 274 ? -11.956 -1.964 11.103 1.00 97.31 274 PHE A N 1
ATOM 2215 C CA . PHE A 1 274 ? -13.148 -2.799 11.093 1.00 97.31 274 PHE A CA 1
ATOM 2216 C C . PHE A 1 274 ? -14.318 -1.997 10.537 1.00 97.31 274 PHE A C 1
ATOM 2218 O O . PHE A 1 274 ? -14.675 -0.952 11.078 1.00 97.31 274 PHE A O 1
ATOM 2225 N N . TYR A 1 275 ? -14.932 -2.504 9.473 1.00 94.69 275 TYR A N 1
ATOM 2226 C CA . TYR A 1 275 ? -16.081 -1.865 8.847 1.00 94.69 275 TYR A CA 1
ATOM 2227 C C . TYR A 1 275 ? -17.113 -2.915 8.454 1.00 94.69 275 TYR A C 1
ATOM 2229 O O . TYR A 1 275 ? -16.827 -3.889 7.755 1.00 94.69 275 TYR A O 1
ATOM 2237 N N . ALA A 1 276 ? -18.342 -2.705 8.913 1.00 88.25 276 ALA A N 1
ATOM 2238 C CA . ALA A 1 276 ? -19.496 -3.488 8.515 1.00 88.25 276 ALA A CA 1
ATOM 2239 C C . ALA A 1 276 ? -20.507 -2.536 7.887 1.00 88.25 276 ALA A C 1
ATOM 2241 O O . ALA A 1 276 ? -21.041 -1.662 8.567 1.00 88.25 276 ALA A O 1
ATOM 2242 N N . HIS A 1 277 ? -20.760 -2.711 6.590 1.00 82.56 277 HIS A N 1
ATOM 2243 C CA . HIS A 1 277 ? -21.709 -1.879 5.864 1.00 82.56 277 HIS A CA 1
ATOM 2244 C C . HIS A 1 277 ? -23.115 -2.070 6.454 1.00 82.56 277 HIS A C 1
ATOM 2246 O O . HIS A 1 277 ? -23.742 -3.125 6.307 1.00 82.56 277 HIS A O 1
ATOM 2252 N N . LEU A 1 278 ? -23.600 -1.055 7.168 1.00 77.06 278 LEU A N 1
ATOM 2253 C CA . LEU A 1 278 ? -24.979 -0.981 7.634 1.00 77.06 278 LEU A CA 1
ATOM 2254 C C . LEU A 1 278 ? -25.810 -0.426 6.477 1.00 77.06 278 LEU A C 1
ATOM 2256 O O . LEU A 1 278 ? -25.391 0.517 5.822 1.00 77.06 278 LEU A O 1
ATOM 2260 N N . SER A 1 279 ? -26.978 -1.008 6.203 1.00 61.59 279 SER A N 1
ATOM 2261 C CA . SER A 1 279 ? -27.726 -0.873 4.936 1.00 61.59 279 SER A CA 1
ATOM 2262 C C . SER A 1 279 ? -28.212 0.537 4.533 1.00 61.59 279 SER A C 1
ATOM 2264 O O . SER A 1 279 ? -29.042 0.633 3.637 1.00 61.59 279 SER A O 1
ATOM 2266 N N . ASN A 1 280 ? -27.761 1.606 5.194 1.00 61.50 280 ASN A N 1
ATOM 2267 C CA . ASN A 1 280 ? -28.079 3.011 4.914 1.00 61.50 280 ASN A CA 1
ATOM 2268 C C . ASN A 1 280 ? -26.858 3.940 5.092 1.00 61.50 280 ASN A C 1
ATOM 2270 O O . ASN A 1 280 ? -27.034 5.126 5.363 1.00 61.50 280 ASN A O 1
ATOM 2274 N N . ASP A 1 281 ? -25.641 3.401 5.055 1.00 61.41 281 ASP A N 1
ATOM 2275 C CA . ASP A 1 281 ? -24.442 4.129 5.446 1.00 61.41 281 ASP A CA 1
ATOM 2276 C C . ASP A 1 281 ? -23.592 4.497 4.223 1.00 61.41 281 ASP A C 1
ATOM 2278 O O . ASP A 1 281 ? -22.845 3.671 3.708 1.00 61.41 281 ASP A O 1
ATOM 2282 N N . ASP A 1 282 ? -23.703 5.747 3.765 1.00 61.84 282 ASP A N 1
ATOM 2283 C CA . ASP A 1 282 ? -22.918 6.313 2.650 1.00 61.84 282 ASP A CA 1
ATOM 2284 C C . ASP A 1 282 ? -21.451 6.618 3.054 1.00 61.84 282 ASP A C 1
ATOM 2286 O O . ASP A 1 282 ? -20.759 7.394 2.394 1.00 61.84 282 ASP A O 1
ATOM 2290 N N . ARG A 1 283 ? -20.951 6.024 4.150 1.00 66.44 283 ARG A N 1
ATOM 2291 C CA . ARG A 1 283 ? -19.589 6.228 4.687 1.00 66.44 283 ARG A CA 1
ATOM 2292 C C . ARG A 1 283 ? -18.485 5.524 3.894 1.00 66.44 283 ARG A C 1
ATOM 2294 O O . ARG A 1 283 ? -17.328 5.552 4.312 1.00 66.44 283 ARG A O 1
ATOM 2301 N N . ASP A 1 284 ? -18.805 4.955 2.737 1.00 80.19 284 ASP A N 1
ATOM 2302 C CA . ASP A 1 284 ? -17.825 4.316 1.855 1.00 80.19 284 ASP A CA 1
ATOM 2303 C C . ASP A 1 284 ? -16.700 5.297 1.463 1.00 80.19 284 ASP A C 1
ATOM 2305 O O . ASP A 1 284 ? -15.529 4.921 1.462 1.00 80.19 284 ASP A O 1
ATOM 2309 N N . GLY A 1 285 ? -17.017 6.590 1.299 1.00 89.00 285 GLY A N 1
ATOM 2310 C CA . GLY A 1 285 ? -16.010 7.624 1.039 1.00 89.00 285 GLY A CA 1
ATOM 2311 C C . GLY A 1 285 ? -14.974 7.787 2.161 1.00 89.00 285 GLY A C 1
ATOM 2312 O O . GLY A 1 285 ? -13.809 8.058 1.878 1.00 89.00 285 GLY A O 1
ATOM 2313 N N . MET A 1 286 ? -15.360 7.601 3.431 1.00 92.94 286 MET A N 1
ATOM 2314 C CA . MET A 1 286 ? -14.423 7.690 4.560 1.00 92.94 286 MET A CA 1
ATOM 2315 C C . MET A 1 286 ? -13.434 6.525 4.558 1.00 92.94 286 MET A C 1
ATOM 2317 O O . MET A 1 286 ? -12.251 6.723 4.812 1.00 92.94 286 MET A O 1
ATOM 2321 N N . ILE A 1 287 ? -13.914 5.320 4.247 1.00 94.25 287 ILE A N 1
ATOM 2322 C CA . ILE A 1 287 ? -13.080 4.118 4.146 1.00 94.25 287 ILE A CA 1
ATOM 2323 C C . ILE A 1 287 ? -12.096 4.232 2.979 1.00 94.25 287 ILE A C 1
ATOM 2325 O O . ILE A 1 287 ? -10.930 3.862 3.129 1.00 94.25 287 ILE A O 1
ATOM 2329 N N . ASP A 1 288 ? -12.542 4.770 1.843 1.00 92.69 288 ASP A N 1
ATOM 2330 C CA . ASP A 1 288 ? -11.676 5.009 0.688 1.00 92.69 288 ASP A CA 1
ATOM 2331 C C . ASP A 1 288 ? -10.577 6.029 1.017 1.00 92.69 288 ASP A C 1
ATOM 2333 O O . ASP A 1 288 ? -9.400 5.772 0.745 1.00 92.69 288 ASP A O 1
ATOM 2337 N N . LEU A 1 289 ? -10.935 7.136 1.681 1.00 94.50 289 LEU A N 1
ATOM 2338 C CA . LEU A 1 289 ? -9.961 8.116 2.160 1.00 94.50 289 LEU A CA 1
ATOM 2339 C C . LEU A 1 289 ? -8.989 7.488 3.169 1.00 94.50 289 LEU A C 1
ATOM 2341 O O . LEU A 1 289 ? -7.780 7.644 3.033 1.00 94.50 289 LEU A O 1
ATOM 2345 N N . TRP A 1 290 ? -9.488 6.734 4.152 1.00 97.31 290 TRP A N 1
ATOM 2346 C CA . TRP A 1 290 ? -8.659 6.037 5.141 1.00 97.31 290 TRP A CA 1
ATOM 2347 C C . TRP A 1 290 ? -7.631 5.133 4.469 1.00 97.31 290 TRP A C 1
ATOM 2349 O O . TRP A 1 290 ? -6.441 5.186 4.785 1.00 97.31 290 TRP A O 1
ATOM 2359 N N . LYS A 1 291 ? -8.080 4.343 3.492 1.00 95.94 291 LYS A N 1
ATOM 2360 C CA . LYS A 1 291 ? -7.220 3.441 2.738 1.00 95.94 291 LYS A CA 1
ATOM 2361 C C . LYS A 1 291 ? -6.124 4.210 2.006 1.00 95.94 291 LYS A C 1
ATOM 2363 O O . LYS A 1 291 ? -4.951 3.863 2.140 1.00 95.94 291 LYS A O 1
ATOM 2368 N N . GLN A 1 292 ? -6.505 5.252 1.270 1.00 93.00 292 GLN A N 1
ATOM 2369 C CA . GLN A 1 292 ? -5.570 6.090 0.527 1.00 93.00 292 GLN A CA 1
ATOM 2370 C C . GLN A 1 292 ? -4.514 6.706 1.448 1.00 93.00 292 GLN A C 1
ATOM 2372 O O . GLN A 1 292 ? -3.325 6.649 1.149 1.00 93.00 292 GLN A O 1
ATOM 2377 N N . GLU A 1 293 ? -4.931 7.273 2.575 1.00 96.62 293 GLU A N 1
ATOM 2378 C CA . GLU A 1 293 ? -4.048 7.994 3.490 1.00 96.62 293 GLU A CA 1
ATOM 2379 C C . GLU A 1 293 ? -3.038 7.064 4.185 1.00 96.62 293 GLU A C 1
ATOM 2381 O O . GLU A 1 293 ? -1.840 7.356 4.219 1.00 96.62 293 GLU A O 1
ATOM 2386 N N . TRP A 1 294 ? -3.466 5.883 4.645 1.00 97.62 294 TRP A N 1
ATOM 2387 C CA . TRP A 1 294 ? -2.547 4.874 5.192 1.00 97.62 294 TRP A CA 1
ATOM 2388 C C . TRP A 1 294 ? -1.610 4.280 4.128 1.00 97.62 294 TRP A C 1
ATOM 2390 O O . TRP A 1 294 ? -0.428 4.041 4.402 1.00 97.62 294 TRP A O 1
ATOM 2400 N N . GLU A 1 295 ? -2.086 4.108 2.893 1.00 92.44 295 GLU A N 1
ATOM 2401 C CA . GLU A 1 295 ? -1.247 3.693 1.765 1.00 92.44 295 GLU A CA 1
ATOM 2402 C C . GLU A 1 295 ? -0.238 4.772 1.343 1.00 92.44 295 GLU A C 1
ATOM 2404 O O . GLU A 1 295 ? 0.869 4.443 0.912 1.00 92.44 295 GLU A O 1
ATOM 2409 N N . LEU A 1 296 ? -0.545 6.056 1.505 1.00 87.25 296 LEU A N 1
ATOM 2410 C CA . LEU A 1 296 ? 0.439 7.124 1.315 1.00 87.25 296 LEU A CA 1
ATOM 2411 C C . LEU A 1 296 ? 1.476 7.139 2.447 1.00 87.25 296 LEU A C 1
ATOM 2413 O O . LEU A 1 296 ? 2.660 7.353 2.189 1.00 87.25 296 LEU A O 1
ATOM 2417 N N . ALA A 1 297 ? 1.065 6.816 3.676 1.00 93.44 297 ALA A N 1
ATOM 2418 C CA . ALA A 1 297 ? 1.936 6.748 4.851 1.00 93.44 297 ALA A CA 1
ATOM 2419 C C . ALA A 1 297 ? 2.816 5.485 4.936 1.00 93.44 297 ALA A C 1
ATOM 2421 O O . ALA A 1 297 ? 3.484 5.259 5.943 1.00 93.44 297 ALA A O 1
ATOM 2422 N N . GLY A 1 298 ? 2.839 4.638 3.903 1.00 91.62 298 GLY A N 1
ATOM 2423 C CA . GLY A 1 298 ? 3.733 3.478 3.863 1.00 91.62 298 GLY A CA 1
ATOM 2424 C C . GLY A 1 298 ? 3.155 2.178 4.437 1.00 91.62 298 GLY A C 1
ATOM 2425 O O . GLY A 1 298 ? 3.886 1.192 4.520 1.00 91.62 298 GLY A O 1
ATOM 2426 N N . PHE A 1 299 ? 1.848 2.104 4.714 1.00 94.88 299 PHE A N 1
ATOM 2427 C CA . PHE A 1 299 ? 1.160 0.883 5.162 1.00 94.88 299 PHE A CA 1
ATOM 2428 C C . PHE A 1 299 ? 0.475 0.132 4.021 1.00 94.88 299 PHE A C 1
ATOM 2430 O O . PHE A 1 299 ? -0.021 0.756 3.089 1.00 94.88 299 PHE A O 1
ATOM 2437 N N . ASP A 1 300 ? 0.417 -1.193 4.103 1.00 94.62 300 ASP A N 1
ATOM 2438 C CA . ASP A 1 300 ? -0.645 -1.933 3.420 1.00 94.62 300 ASP A CA 1
ATOM 2439 C C . ASP A 1 300 ? -1.915 -1.837 4.278 1.00 94.62 300 ASP A C 1
ATOM 2441 O O . ASP A 1 300 ? -1.837 -1.685 5.500 1.00 94.62 300 ASP A O 1
ATOM 2445 N N . THR A 1 301 ? -3.094 -1.932 3.666 1.00 96.50 301 THR A N 1
ATOM 2446 C CA . THR A 1 301 ? -4.369 -1.784 4.383 1.00 96.50 301 THR A CA 1
ATOM 2447 C C . THR A 1 301 ? -5.231 -3.037 4.285 1.00 96.50 301 THR A C 1
ATOM 2449 O O . THR A 1 301 ? -5.265 -3.727 3.261 1.00 96.50 301 THR A O 1
ATOM 2452 N N . ARG A 1 302 ? -5.960 -3.346 5.364 1.00 97.25 302 ARG A N 1
ATOM 2453 C CA . ARG A 1 302 ? -6.965 -4.417 5.376 1.00 97.25 302 ARG A CA 1
ATOM 2454 C C . ARG A 1 302 ? -8.209 -4.002 6.150 1.00 97.25 302 ARG A C 1
ATOM 2456 O O . ARG A 1 302 ? -8.152 -3.730 7.344 1.00 97.25 302 ARG A O 1
ATOM 2463 N N . ILE A 1 303 ? -9.350 -4.057 5.475 1.00 97.50 303 ILE A N 1
ATOM 2464 C CA . ILE A 1 303 ? -10.660 -3.871 6.099 1.00 97.50 303 ILE A CA 1
ATOM 2465 C C . ILE A 1 303 ? -11.133 -5.231 6.615 1.00 97.50 303 ILE A C 1
ATOM 2467 O O . ILE A 1 303 ? -11.297 -6.176 5.842 1.00 97.50 303 ILE A O 1
ATOM 2471 N N . LEU A 1 304 ? -11.318 -5.331 7.926 1.00 97.81 304 LEU A N 1
ATOM 2472 C CA . LEU A 1 304 ? -11.912 -6.476 8.598 1.00 97.81 304 LEU A CA 1
ATOM 2473 C C . LEU A 1 304 ? -13.429 -6.323 8.662 1.00 97.81 304 LEU A C 1
ATOM 2475 O O . LEU A 1 304 ? -13.968 -5.219 8.747 1.00 97.81 304 LEU A O 1
ATOM 2479 N N . THR A 1 305 ? -14.109 -7.459 8.655 1.00 96.50 305 THR A N 1
ATOM 2480 C CA . THR A 1 305 ? -15.564 -7.561 8.577 1.00 96.50 305 THR A CA 1
ATOM 2481 C C . THR A 1 305 ? -16.111 -8.445 9.692 1.00 96.50 305 THR A C 1
ATOM 2483 O O . THR A 1 305 ? -15.376 -9.098 10.437 1.00 96.50 305 THR A O 1
ATOM 2486 N N . LEU A 1 306 ? -17.438 -8.536 9.777 1.00 97.19 306 LEU A N 1
ATOM 2487 C CA . LEU A 1 306 ? -18.098 -9.465 10.691 1.00 97.19 306 LEU A CA 1
ATOM 2488 C C . LEU A 1 306 ? -17.677 -10.925 10.469 1.00 97.19 306 LEU A C 1
ATOM 2490 O O . LEU A 1 306 ? -17.680 -11.705 11.417 1.00 97.19 306 LEU A O 1
ATOM 2494 N N . ASP A 1 307 ? -17.334 -11.312 9.241 1.00 97.38 307 ASP A N 1
ATOM 2495 C CA . ASP A 1 307 ? -16.928 -12.687 8.957 1.00 97.38 307 ASP A CA 1
ATOM 2496 C C . ASP A 1 307 ? -15.543 -13.005 9.538 1.00 97.38 307 ASP A C 1
ATOM 2498 O O . ASP A 1 307 ? -15.333 -14.124 10.010 1.00 97.38 307 ASP A O 1
ATOM 2502 N N . ASP A 1 308 ? -14.645 -12.016 9.622 1.00 98.12 308 ASP A N 1
ATOM 2503 C CA . ASP A 1 308 ? -13.388 -12.150 10.365 1.00 98.12 308 ASP A CA 1
ATOM 2504 C C . ASP A 1 308 ? -13.666 -12.356 11.866 1.00 98.12 308 ASP A C 1
ATOM 2506 O O . ASP A 1 308 ? -13.090 -13.249 12.482 1.00 98.12 308 ASP A O 1
ATOM 2510 N N . ALA A 1 309 ? -14.615 -11.613 12.452 1.00 98.19 309 ALA A N 1
ATOM 2511 C CA . ALA A 1 309 ? -15.012 -11.807 13.852 1.00 98.19 309 ALA A CA 1
ATOM 2512 C C . ALA A 1 309 ? -15.651 -13.188 14.102 1.00 98.19 309 ALA A C 1
ATOM 2514 O O . ALA A 1 309 ? -15.303 -13.862 15.073 1.00 98.19 309 ALA A O 1
ATOM 2515 N N . LYS A 1 310 ? -16.545 -13.646 13.211 1.00 98.25 310 LYS A N 1
ATOM 2516 C CA . LYS A 1 310 ? -17.201 -14.970 13.281 1.00 98.25 310 LYS A CA 1
ATOM 2517 C C . LYS A 1 310 ? -16.225 -16.139 13.205 1.00 98.25 310 LYS A C 1
ATOM 2519 O O . LYS A 1 310 ? -16.557 -17.234 13.656 1.00 98.25 310 LYS A O 1
ATOM 2524 N N . ALA A 1 311 ? -15.048 -15.938 12.616 1.00 98.06 311 ALA A N 1
ATOM 2525 C CA . ALA A 1 311 ? -14.019 -16.968 12.568 1.00 98.06 311 ALA A CA 1
ATOM 2526 C C . ALA A 1 311 ? -13.404 -17.252 13.953 1.00 98.06 311 ALA A C 1
ATOM 2528 O O . ALA A 1 311 ? -12.774 -18.296 14.136 1.00 98.06 311 ALA A O 1
ATOM 2529 N N . HIS A 1 312 ? -13.593 -16.360 14.933 1.00 98.50 312 HIS A N 1
ATOM 2530 C CA . HIS A 1 312 ? -13.068 -16.531 16.281 1.00 98.50 312 HIS A CA 1
ATOM 2531 C C . HIS A 1 312 ? -13.939 -17.488 17.130 1.00 98.50 312 HIS A C 1
ATOM 2533 O O . HIS A 1 312 ? -15.155 -17.298 17.209 1.00 98.50 312 HIS A O 1
ATOM 2539 N N . PRO A 1 313 ? -13.362 -18.469 17.858 1.00 98.50 313 PRO A N 1
ATOM 2540 C CA . PRO A 1 313 ? -14.131 -19.426 18.671 1.00 98.50 313 PRO A CA 1
ATOM 2541 C C . PRO A 1 313 ? -15.016 -18.803 19.764 1.00 98.50 313 PRO A C 1
ATOM 2543 O O . PRO A 1 313 ? -16.010 -19.401 20.166 1.00 98.50 313 PRO A O 1
ATOM 2546 N N . TYR A 1 314 ? -14.658 -17.610 20.249 1.00 98.56 314 TYR A N 1
ATOM 2547 C CA . TYR A 1 314 ? -15.409 -16.865 21.272 1.00 98.56 314 TYR A CA 1
ATOM 2548 C C . TYR A 1 314 ? -16.584 -16.035 20.712 1.00 98.56 314 TYR A C 1
ATOM 2550 O O . TYR A 1 314 ? -17.295 -15.388 21.481 1.00 98.56 314 TYR A O 1
ATOM 2558 N N . PHE A 1 315 ? -16.803 -16.036 19.390 1.00 98.69 315 PHE A N 1
ATOM 2559 C CA . PHE A 1 315 ? -17.778 -15.151 18.748 1.00 98.69 315 PHE A CA 1
ATOM 2560 C C . PHE A 1 315 ? -19.201 -15.318 19.280 1.00 98.69 315 PHE A C 1
ATOM 2562 O O . PHE A 1 315 ? -19.809 -14.325 19.661 1.00 98.69 315 PHE A O 1
ATOM 2569 N N . GLU A 1 316 ? -19.723 -16.545 19.362 1.00 98.56 316 GLU A N 1
ATOM 2570 C CA . GLU A 1 316 ? -21.103 -16.756 19.826 1.00 98.56 316 GLU A CA 1
ATOM 2571 C C . GLU A 1 316 ? -21.290 -16.312 21.286 1.00 98.56 316 GLU A C 1
ATOM 2573 O O . GLU A 1 316 ? -22.283 -15.664 21.603 1.00 98.56 316 GLU A O 1
ATOM 2578 N N . THR A 1 317 ? -20.302 -16.552 22.156 1.00 98.44 317 THR A N 1
ATOM 2579 C CA . THR A 1 317 ? -20.341 -16.092 23.554 1.00 98.44 317 THR A CA 1
ATOM 2580 C C . THR A 1 317 ? -20.378 -14.567 23.648 1.00 98.44 317 THR A C 1
ATOM 2582 O O . THR A 1 317 ? -21.209 -14.010 24.366 1.00 98.44 317 THR A O 1
ATOM 2585 N N . MET A 1 318 ? -19.499 -13.874 22.913 1.00 98.38 318 MET A N 1
ATOM 2586 C CA . MET A 1 318 ? -19.507 -12.410 22.879 1.00 98.38 318 MET A CA 1
ATOM 2587 C C . MET A 1 318 ? -20.805 -11.883 22.279 1.00 98.38 318 MET A C 1
ATOM 2589 O O . MET A 1 318 ? -21.394 -10.957 22.827 1.00 98.38 318 MET A O 1
ATOM 2593 N N . LYS A 1 319 ? -21.265 -12.472 21.175 1.00 98.31 319 LYS A N 1
ATOM 2594 C CA . LYS A 1 319 ? -22.495 -12.079 20.497 1.00 98.31 319 LYS A CA 1
ATOM 2595 C C . LYS A 1 319 ? -23.693 -12.145 21.434 1.00 98.31 319 LYS A C 1
ATOM 2597 O O . LYS A 1 319 ? -24.424 -11.165 21.506 1.00 98.31 319 LYS A O 1
ATOM 2602 N N . GLU A 1 320 ? -23.862 -13.230 22.186 1.00 98.25 320 GLU A N 1
ATOM 2603 C CA . GLU A 1 320 ? -24.949 -13.355 23.163 1.00 98.25 320 GLU A CA 1
ATOM 2604 C C . GLU A 1 320 ? -24.906 -12.249 24.233 1.00 98.25 320 GLU A C 1
ATOM 2606 O O . GLU A 1 320 ? -25.936 -11.642 24.536 1.00 98.25 320 GLU A O 1
ATOM 2611 N N . ALA A 1 321 ? -23.725 -11.948 24.785 1.00 97.50 321 ALA A N 1
ATOM 2612 C CA . ALA A 1 321 ? -23.559 -10.894 25.790 1.00 97.50 321 ALA A CA 1
ATOM 2613 C C . ALA A 1 321 ? -23.812 -9.489 25.213 1.00 97.50 321 ALA A C 1
ATOM 2615 O O . ALA A 1 321 ? -24.529 -8.681 25.807 1.00 97.50 321 ALA A O 1
ATOM 2616 N N . VAL A 1 322 ? -23.264 -9.220 24.030 1.00 97.38 322 VAL A N 1
ATOM 2617 C CA . VAL A 1 322 ? -23.354 -7.936 23.329 1.00 97.38 322 VAL A CA 1
ATOM 2618 C C . VAL A 1 322 ? -24.778 -7.674 22.834 1.00 97.38 322 VAL A C 1
ATOM 2620 O O . VAL A 1 322 ? -25.312 -6.600 23.082 1.00 97.38 322 VAL A O 1
ATOM 2623 N N . GLU A 1 323 ? -25.459 -8.645 22.224 1.00 97.12 323 GLU A N 1
ATOM 2624 C CA . GLU A 1 323 ? -26.857 -8.485 21.792 1.00 97.12 323 GLU A CA 1
ATOM 2625 C C . GLU A 1 323 ? -27.818 -8.341 22.983 1.00 97.12 323 GLU A C 1
ATOM 2627 O O . GLU A 1 323 ? -28.813 -7.622 22.892 1.00 97.12 323 GLU A O 1
ATOM 2632 N N . LYS A 1 324 ? -27.519 -8.972 24.127 1.00 96.00 324 LYS A N 1
ATOM 2633 C CA . LYS A 1 324 ? -28.271 -8.761 25.374 1.00 96.00 324 LYS A CA 1
ATOM 2634 C C . LYS A 1 324 ? -28.102 -7.333 25.901 1.00 96.00 324 LYS A C 1
ATOM 2636 O O . LYS A 1 324 ? -29.086 -6.746 26.349 1.00 96.00 324 LYS A O 1
ATOM 2641 N N . ALA A 1 325 ? -26.883 -6.791 25.869 1.00 95.31 325 ALA A N 1
ATOM 2642 C CA . ALA A 1 325 ? -26.594 -5.426 26.311 1.00 95.31 325 ALA A CA 1
ATOM 2643 C C . ALA A 1 325 ? -27.127 -4.365 25.328 1.00 95.31 325 ALA A C 1
ATOM 2645 O O . ALA A 1 325 ? -27.597 -3.309 25.749 1.00 95.31 325 ALA A O 1
ATOM 2646 N N . PHE A 1 326 ? -27.123 -4.674 24.028 1.00 95.56 326 PHE A N 1
ATOM 2647 C CA . PHE A 1 326 ? -27.428 -3.747 22.938 1.00 95.56 326 PHE A CA 1
ATOM 2648 C C . PHE A 1 326 ? -28.489 -4.305 21.976 1.00 95.56 326 PHE A C 1
ATOM 2650 O O . PHE A 1 326 ? -28.222 -4.430 20.784 1.00 95.56 326 PHE A O 1
ATOM 2657 N N . PRO A 1 327 ? -29.716 -4.624 22.419 1.00 95.31 327 PRO A N 1
ATOM 2658 C CA . PRO A 1 327 ? -30.678 -5.389 21.614 1.00 95.31 327 PRO A CA 1
ATOM 2659 C C . PRO A 1 327 ? -31.107 -4.716 20.302 1.00 95.31 327 PRO A C 1
ATOM 2661 O O . PRO A 1 327 ? -31.573 -5.392 19.387 1.00 95.31 327 PRO A O 1
ATOM 2664 N N . THR A 1 328 ? -30.976 -3.392 20.199 1.00 94.00 328 THR A N 1
ATOM 2665 C CA . THR A 1 328 ? -31.369 -2.612 19.013 1.00 94.00 328 THR A CA 1
ATOM 2666 C C . THR A 1 328 ? -30.263 -1.706 18.484 1.00 94.00 328 THR A C 1
ATOM 2668 O O . THR A 1 328 ? -30.491 -0.984 17.517 1.00 94.00 328 THR A O 1
ATOM 2671 N N . ASP A 1 329 ? -29.095 -1.701 19.121 1.00 93.69 329 ASP A N 1
ATOM 2672 C CA . ASP A 1 329 ? -27.993 -0.806 18.777 1.00 93.69 329 ASP A CA 1
ATOM 2673 C C . ASP A 1 329 ? -26.904 -1.588 18.049 1.00 93.69 329 ASP A C 1
ATOM 2675 O O . ASP A 1 329 ? -25.896 -2.002 18.620 1.00 93.69 329 ASP A O 1
ATOM 2679 N N . THR A 1 330 ? -27.144 -1.829 16.761 1.00 92.88 330 THR A N 1
ATOM 2680 C CA . THR A 1 330 ? -26.210 -2.578 15.918 1.00 92.88 330 THR A CA 1
ATOM 2681 C C . THR A 1 330 ? -24.854 -1.891 15.829 1.00 92.88 330 THR A C 1
ATOM 2683 O O . THR A 1 330 ? -23.847 -2.578 15.731 1.00 92.88 330 THR A O 1
ATOM 2686 N N . TYR A 1 331 ? -24.810 -0.555 15.883 1.00 91.44 331 TYR A N 1
ATOM 2687 C CA . TYR A 1 331 ? -23.554 0.190 15.837 1.00 91.44 331 TYR A CA 1
ATOM 2688 C C . TYR A 1 331 ? -22.653 -0.205 17.009 1.00 91.44 331 TYR A C 1
ATOM 2690 O O . TYR A 1 331 ? -21.541 -0.683 16.786 1.00 91.44 331 TYR A O 1
ATOM 2698 N N . ASN A 1 332 ? -23.172 -0.124 18.238 1.00 93.44 332 ASN A N 1
ATOM 2699 C CA . ASN A 1 332 ? -22.414 -0.549 19.410 1.00 93.44 332 ASN A CA 1
ATOM 2700 C C . ASN A 1 332 ? -22.079 -2.045 19.372 1.00 93.44 332 ASN A C 1
ATOM 2702 O O . ASN A 1 332 ? -20.971 -2.408 19.747 1.00 93.44 332 ASN A O 1
ATOM 2706 N N . GLN A 1 333 ? -22.954 -2.917 18.853 1.00 96.75 333 GLN A N 1
ATOM 2707 C CA . GLN A 1 333 ? -22.613 -4.340 18.703 1.00 96.75 333 GLN A CA 1
ATOM 2708 C C . GLN A 1 333 ? -21.342 -4.552 17.859 1.00 96.75 333 GLN A C 1
ATOM 2710 O O . GLN A 1 333 ? -20.435 -5.284 18.263 1.00 96.75 333 GLN A O 1
ATOM 2715 N N . TYR A 1 334 ? -21.248 -3.877 16.709 1.00 96.50 334 TYR A N 1
ATOM 2716 C CA . TYR A 1 334 ? -20.088 -3.961 15.819 1.00 96.50 334 TYR A CA 1
ATOM 2717 C C . TYR A 1 334 ? -18.806 -3.413 16.456 1.00 96.50 334 TYR A C 1
ATOM 2719 O O . TYR A 1 334 ? -17.736 -3.991 16.243 1.00 96.50 334 TYR A O 1
ATOM 2727 N N . CYS A 1 335 ? -18.914 -2.380 17.296 1.00 96.69 335 CYS A N 1
ATOM 2728 C CA . CYS A 1 335 ? -17.791 -1.861 18.073 1.00 96.69 335 CYS A CA 1
ATOM 2729 C C . CYS A 1 335 ? -17.150 -2.930 18.979 1.00 96.69 335 CYS A C 1
ATOM 2731 O O . CYS A 1 335 ? -15.936 -2.921 19.144 1.00 96.69 335 CYS A O 1
ATOM 2733 N N . PHE A 1 336 ? -17.912 -3.894 19.510 1.00 98.19 336 PHE A N 1
ATOM 2734 C CA . PHE A 1 336 ? -17.340 -5.025 20.259 1.00 98.19 336 PHE A CA 1
ATOM 2735 C C . PHE A 1 336 ? -16.754 -6.101 19.338 1.00 98.19 336 PHE A C 1
ATOM 2737 O O . PHE A 1 336 ? -15.673 -6.628 19.605 1.00 98.19 336 PHE A O 1
ATOM 2744 N N . TYR A 1 337 ? -17.423 -6.415 18.224 1.00 98.50 337 TYR A N 1
ATOM 2745 C CA . TYR A 1 337 ? -16.957 -7.459 17.303 1.00 98.50 337 TYR A CA 1
ATOM 2746 C C . TYR A 1 337 ? -15.609 -7.139 16.647 1.00 98.50 337 TYR A C 1
ATOM 2748 O O . TYR A 1 337 ? -14.881 -8.075 16.300 1.00 98.50 337 TYR A O 1
ATOM 2756 N N . ARG A 1 338 ? -15.227 -5.857 16.547 1.00 98.38 338 ARG A N 1
ATOM 2757 C CA . ARG A 1 338 ? -13.905 -5.447 16.043 1.00 98.38 338 ARG A CA 1
ATOM 2758 C C . ARG A 1 338 ? -12.749 -6.095 16.813 1.00 98.38 338 ARG A C 1
ATOM 2760 O O . ARG A 1 338 ? -11.776 -6.525 16.198 1.00 98.38 338 ARG A O 1
ATOM 2767 N N . TYR A 1 339 ? -12.894 -6.262 18.131 1.00 98.69 339 TYR A N 1
ATOM 2768 C CA . TYR A 1 339 ? -11.865 -6.872 18.978 1.00 98.69 339 TYR A CA 1
ATOM 2769 C C . TYR A 1 339 ? -11.649 -8.348 18.628 1.00 98.69 339 TYR A C 1
ATOM 2771 O O . TYR A 1 339 ? -10.509 -8.806 18.581 1.00 98.69 339 TYR A O 1
ATOM 2779 N N . LEU A 1 340 ? -12.719 -9.093 18.316 1.00 98.50 340 LEU A N 1
ATOM 2780 C CA . LEU A 1 340 ? -12.592 -10.483 17.864 1.00 98.50 340 LEU A CA 1
ATOM 2781 C C . LEU A 1 340 ? -12.052 -10.592 16.446 1.00 98.50 340 LEU A C 1
ATOM 2783 O O . LEU A 1 340 ? -11.260 -11.493 16.178 1.00 98.50 340 LEU A O 1
ATOM 2787 N N . ALA A 1 341 ? -12.436 -9.683 15.548 1.00 98.56 341 ALA A N 1
ATOM 2788 C CA . ALA A 1 341 ? -11.845 -9.640 14.216 1.00 98.56 341 ALA A CA 1
ATOM 2789 C C . ALA A 1 341 ? -10.325 -9.439 14.315 1.00 98.56 341 ALA A C 1
ATOM 2791 O O . ALA A 1 341 ? -9.565 -10.221 13.739 1.00 98.56 341 ALA A O 1
ATOM 2792 N N . MET A 1 342 ? -9.877 -8.474 15.125 1.00 98.62 342 MET A N 1
ATOM 2793 C CA . MET A 1 342 ? -8.456 -8.246 15.384 1.00 98.62 342 MET A CA 1
ATOM 2794 C C . MET A 1 342 ? -7.780 -9.426 16.086 1.00 98.62 342 MET A C 1
ATOM 2796 O O . MET A 1 342 ? -6.661 -9.770 15.717 1.00 98.62 342 MET A O 1
ATOM 2800 N N . ALA A 1 343 ? -8.450 -10.129 17.001 1.00 98.56 343 ALA A N 1
ATOM 2801 C CA . ALA A 1 343 ? -7.907 -11.339 17.626 1.00 98.56 343 ALA A CA 1
ATOM 2802 C C . ALA A 1 343 ? -7.538 -12.438 16.607 1.00 98.56 343 ALA A C 1
ATOM 2804 O O . ALA A 1 343 ? -6.629 -13.234 16.843 1.00 98.56 343 ALA A O 1
ATOM 2805 N N . THR A 1 344 ? -8.166 -12.463 15.424 1.00 98.12 344 THR A N 1
ATOM 2806 C CA . THR A 1 344 ? -7.801 -13.428 14.370 1.00 98.12 344 THR A CA 1
ATOM 2807 C C . THR A 1 344 ? -6.507 -13.078 13.619 1.00 98.12 344 THR A C 1
ATOM 2809 O O . THR A 1 344 ? -5.850 -13.975 13.068 1.00 98.12 344 THR A O 1
ATOM 2812 N N . VAL A 1 345 ? -6.096 -11.803 13.611 1.00 97.44 345 VAL A N 1
ATOM 2813 C CA . VAL A 1 345 ? -4.993 -11.285 12.773 1.00 97.44 345 VAL A CA 1
ATOM 2814 C C . VAL A 1 345 ? -3.850 -10.630 13.552 1.00 97.44 345 VAL A C 1
ATOM 2816 O O . VAL A 1 345 ? -2.698 -10.824 13.167 1.00 97.44 345 VAL A O 1
ATOM 2819 N N . GLY A 1 346 ? -4.125 -9.979 14.680 1.00 97.62 346 GLY A N 1
ATOM 2820 C CA . GLY A 1 346 ? -3.162 -9.209 15.464 1.00 97.62 346 GLY A CA 1
ATOM 2821 C C . GLY A 1 346 ? -2.710 -7.926 14.760 1.00 97.62 346 GLY A C 1
ATOM 2822 O O . GLY A 1 346 ? -3.172 -7.595 13.670 1.00 97.62 346 GLY A O 1
ATOM 2823 N N . GLY A 1 347 ? -1.774 -7.211 15.380 1.00 97.38 347 GLY A N 1
ATOM 2824 C CA . GLY A 1 347 ? -1.155 -6.010 14.826 1.00 97.38 347 GLY A CA 1
ATOM 2825 C C . GLY A 1 347 ? -1.902 -4.723 15.169 1.00 97.38 347 GLY A C 1
ATOM 2826 O O . GLY A 1 347 ? -2.564 -4.633 16.209 1.00 97.38 347 GLY A O 1
ATOM 2827 N N . PHE A 1 348 ? -1.750 -3.726 14.296 1.00 98.19 348 PHE A N 1
ATOM 2828 C CA . PHE A 1 348 ? -2.363 -2.411 14.449 1.00 98.19 348 PHE A CA 1
ATOM 2829 C C . PHE A 1 348 ? -3.779 -2.369 13.879 1.00 98.19 348 PHE A C 1
ATOM 2831 O O . PHE A 1 348 ? -4.038 -2.903 12.798 1.00 98.19 348 PHE A O 1
ATOM 2838 N N . GLN A 1 349 ? -4.659 -1.676 14.595 1.00 98.38 349 GLN A N 1
ATOM 2839 C CA . GLN A 1 349 ? -5.982 -1.262 14.151 1.00 98.38 349 GLN A CA 1
ATOM 2840 C C . GLN A 1 349 ? -6.104 0.250 14.331 1.00 98.38 349 GLN A C 1
ATOM 2842 O O . GLN A 1 349 ? -5.736 0.764 15.388 1.00 98.38 349 GLN A O 1
ATOM 2847 N N . SER A 1 350 ? -6.686 0.945 13.359 1.00 98.44 350 SER A N 1
ATOM 2848 C CA . SER A 1 350 ? -7.254 2.270 13.569 1.00 98.44 350 SER A CA 1
ATOM 2849 C C . SER A 1 350 ? -8.746 2.266 13.250 1.00 98.44 350 SER A C 1
ATOM 2851 O O . SER A 1 350 ? -9.233 1.465 12.443 1.00 98.44 350 SER A O 1
ATOM 2853 N N . ASP A 1 351 ? -9.485 3.177 13.869 1.00 97.19 351 ASP A N 1
ATOM 2854 C CA . ASP A 1 351 ? -10.820 3.506 13.378 1.00 97.19 351 ASP A CA 1
ATOM 2855 C C . ASP A 1 351 ? -10.712 4.144 11.987 1.00 97.19 351 ASP A C 1
ATOM 2857 O O . ASP A 1 351 ? -9.671 4.694 11.606 1.00 97.19 351 ASP A O 1
ATOM 2861 N N . PHE A 1 352 ? -11.762 3.983 11.181 1.00 96.12 352 PHE A N 1
ATOM 2862 C CA . PHE A 1 352 ? -11.750 4.403 9.777 1.00 96.12 352 PHE A CA 1
ATOM 2863 C C . PHE A 1 352 ? -11.796 5.929 9.603 1.00 96.12 352 PHE A C 1
ATOM 2865 O O . PHE A 1 352 ? -11.664 6.431 8.497 1.00 96.12 352 PHE A O 1
ATOM 2872 N N . ASP A 1 353 ? -11.988 6.677 10.685 1.00 96.06 353 ASP A N 1
ATOM 2873 C CA . ASP A 1 353 ? -11.880 8.133 10.765 1.00 96.06 353 ASP A CA 1
ATOM 2874 C C . ASP A 1 353 ? -10.590 8.577 11.484 1.00 96.06 353 ASP A C 1
ATOM 2876 O O . ASP A 1 353 ? -10.489 9.716 11.942 1.00 96.06 353 ASP A O 1
ATOM 2880 N N . THR A 1 354 ? -9.585 7.700 11.559 1.00 97.88 354 THR A N 1
ATOM 2881 C CA . THR A 1 354 ? -8.250 7.993 12.092 1.00 97.88 354 THR A CA 1
ATOM 2882 C C . THR A 1 354 ? -7.203 7.925 10.984 1.00 97.88 354 THR A C 1
ATOM 2884 O O . THR A 1 354 ? -7.047 6.891 10.327 1.00 97.88 354 THR A O 1
ATOM 2887 N N . PHE A 1 355 ? -6.450 9.012 10.802 1.00 97.81 355 PHE A N 1
ATOM 2888 C CA . PHE A 1 355 ? -5.520 9.193 9.682 1.00 97.81 355 PHE A CA 1
ATOM 2889 C C . PHE A 1 355 ? -4.070 9.347 10.149 1.00 97.81 355 PHE A C 1
ATOM 2891 O O . PHE A 1 355 ? -3.834 9.936 11.209 1.00 97.81 355 PHE A O 1
ATOM 2898 N N . PRO A 1 356 ? -3.091 8.835 9.380 1.00 97.31 356 PRO A N 1
ATOM 2899 C CA . PRO A 1 356 ? -1.678 8.909 9.733 1.00 97.31 356 PRO A CA 1
ATOM 2900 C C . PRO A 1 356 ? -1.144 10.338 9.661 1.00 97.31 356 PRO A C 1
ATOM 2902 O O . PRO A 1 356 ? -1.452 11.075 8.732 1.00 97.31 356 PRO A O 1
ATOM 2905 N N . MET A 1 357 ? -0.287 10.695 10.616 1.00 94.69 357 MET A N 1
ATOM 2906 C CA . MET A 1 357 ? 0.542 11.899 10.563 1.00 94.69 357 MET A CA 1
ATOM 2907 C C . MET A 1 357 ? 2.024 11.498 10.564 1.00 94.69 357 MET A C 1
ATOM 2909 O O . MET A 1 357 ? 2.485 10.869 9.612 1.00 94.69 357 MET A O 1
ATOM 2913 N N . HIS A 1 358 ? 2.775 11.760 11.638 1.00 91.75 358 HIS A N 1
ATOM 2914 C CA . HIS A 1 358 ? 4.177 11.348 11.769 1.00 91.75 358 HIS A CA 1
ATOM 2915 C C . HIS A 1 358 ? 4.310 9.929 12.341 1.00 91.75 358 HIS A C 1
ATOM 2917 O O . HIS A 1 358 ? 4.996 9.697 13.337 1.00 91.75 358 HIS A O 1
ATOM 2923 N N . PHE A 1 359 ? 3.633 8.953 11.731 1.00 93.88 359 PHE A N 1
ATOM 2924 C CA . PHE A 1 359 ? 3.661 7.575 12.219 1.00 93.88 359 PHE A CA 1
ATOM 2925 C C . PHE A 1 359 ? 5.019 6.894 11.918 1.00 93.88 359 PHE A C 1
ATOM 2927 O O . PHE A 1 359 ? 5.366 6.729 10.746 1.00 93.88 359 PHE A O 1
ATOM 2934 N N . PRO A 1 360 ? 5.773 6.415 12.929 1.00 92.12 360 PRO A N 1
ATOM 2935 C CA . PRO A 1 360 ? 7.009 5.658 12.707 1.00 92.12 360 PRO A CA 1
ATOM 2936 C C . PRO A 1 360 ? 6.702 4.235 12.208 1.00 92.12 360 PRO A C 1
ATOM 2938 O O . PRO A 1 360 ? 6.240 3.378 12.960 1.00 92.12 360 PRO A O 1
ATOM 2941 N N . ILE A 1 361 ? 6.938 3.971 10.920 1.00 90.00 361 ILE A N 1
ATOM 2942 C CA . ILE A 1 361 ? 6.616 2.693 10.246 1.00 90.00 361 ILE A CA 1
ATOM 2943 C C . ILE A 1 361 ? 7.286 1.496 10.942 1.00 90.00 361 ILE A C 1
ATOM 2945 O O . ILE A 1 361 ? 6.712 0.408 11.012 1.00 90.00 361 ILE A O 1
ATOM 2949 N N . GLU A 1 362 ? 8.490 1.691 11.478 1.00 89.06 362 GLU A N 1
ATOM 2950 C CA . GLU A 1 362 ? 9.255 0.687 12.219 1.00 89.06 362 GLU A CA 1
ATOM 2951 C C . GLU A 1 362 ? 8.530 0.139 13.453 1.00 89.06 362 GLU A C 1
ATOM 2953 O O . GLU A 1 362 ? 8.751 -1.017 13.814 1.00 89.06 362 GLU A O 1
ATOM 2958 N N . ASP A 1 363 ? 7.634 0.920 14.055 1.00 90.19 363 ASP A N 1
ATOM 2959 C CA . ASP A 1 363 ? 6.852 0.496 15.217 1.00 90.19 363 ASP A CA 1
ATOM 2960 C C . ASP A 1 363 ? 5.726 -0.479 14.844 1.00 90.19 363 ASP A C 1
ATOM 2962 O O . ASP A 1 363 ? 5.172 -1.154 15.713 1.00 90.19 363 ASP A O 1
ATOM 2966 N N . ALA A 1 364 ? 5.369 -0.546 13.559 1.00 91.81 364 ALA A N 1
ATOM 2967 C CA . ALA A 1 364 ? 4.262 -1.355 13.066 1.00 91.81 364 ALA A CA 1
ATOM 2968 C C . ALA A 1 364 ? 4.695 -2.624 12.324 1.00 91.81 364 ALA A C 1
ATOM 2970 O O . ALA A 1 364 ? 3.839 -3.362 11.825 1.00 91.81 364 ALA A O 1
ATOM 2971 N N . LEU A 1 365 ? 5.999 -2.914 12.241 1.00 88.31 365 LEU A N 1
ATOM 2972 C CA . LEU A 1 365 ? 6.450 -4.148 11.602 1.00 88.31 365 LEU A CA 1
ATOM 2973 C C . LEU A 1 365 ? 6.037 -5.372 12.447 1.00 88.31 365 LEU A C 1
ATOM 2975 O O . LEU A 1 365 ? 6.016 -5.299 13.678 1.00 88.31 365 LEU A O 1
ATOM 2979 N N . PRO A 1 366 ? 5.742 -6.525 11.814 1.00 79.69 366 PRO A N 1
ATOM 2980 C CA . PRO A 1 366 ? 5.244 -7.709 12.521 1.00 79.69 366 PRO A CA 1
ATOM 2981 C C . PRO A 1 366 ? 6.140 -8.192 13.673 1.00 79.69 366 PRO A C 1
ATOM 2983 O O . PRO A 1 366 ? 5.634 -8.661 14.689 1.00 79.69 366 PRO A O 1
ATOM 2986 N N . ASP A 1 367 ? 7.459 -8.041 13.530 1.00 81.94 367 ASP A N 1
ATOM 2987 C CA . ASP A 1 367 ? 8.450 -8.486 14.518 1.00 81.94 367 ASP A CA 1
ATOM 2988 C C . ASP A 1 367 ? 8.741 -7.436 15.610 1.00 81.94 367 ASP A C 1
ATOM 2990 O O . ASP A 1 367 ? 9.523 -7.698 16.526 1.00 81.94 367 ASP A O 1
ATOM 2994 N N . THR A 1 368 ? 8.148 -6.241 15.518 1.00 85.38 368 THR A N 1
ATOM 2995 C CA . THR A 1 368 ? 8.465 -5.083 16.373 1.00 85.38 368 THR A CA 1
ATOM 2996 C C . THR A 1 368 ? 7.230 -4.406 16.959 1.00 85.38 368 THR A C 1
ATOM 2998 O O . THR A 1 368 ? 7.307 -3.239 17.337 1.00 85.38 368 THR A O 1
ATOM 3001 N N . LEU A 1 369 ? 6.108 -5.130 17.091 1.00 90.62 369 LEU A N 1
ATOM 3002 C CA . LEU A 1 369 ? 4.910 -4.579 17.728 1.00 90.62 369 LEU A CA 1
ATOM 3003 C C . LEU A 1 369 ? 5.259 -3.921 19.068 1.00 90.62 369 LEU A C 1
ATOM 3005 O O . LEU A 1 369 ? 5.906 -4.524 19.935 1.00 90.62 369 LEU A O 1
ATOM 3009 N N . ILE A 1 370 ? 4.793 -2.681 19.221 1.00 92.88 370 ILE A N 1
ATOM 3010 C CA . ILE A 1 370 ? 5.016 -1.849 20.404 1.00 92.88 370 ILE A CA 1
ATOM 3011 C C . ILE A 1 370 ? 4.711 -2.635 21.688 1.00 92.88 370 ILE A C 1
ATOM 3013 O O . ILE A 1 370 ? 3.787 -3.448 21.746 1.00 92.88 370 ILE A O 1
ATOM 3017 N N . ASN A 1 371 ? 5.520 -2.390 22.724 1.00 94.94 371 ASN A N 1
ATOM 3018 C CA . ASN A 1 371 ? 5.401 -3.027 24.038 1.00 94.94 371 ASN A CA 1
ATOM 3019 C C . ASN A 1 371 ? 5.404 -4.565 23.974 1.00 94.94 371 ASN A C 1
ATOM 3021 O O . ASN A 1 371 ? 4.738 -5.230 24.762 1.00 94.94 371 ASN A O 1
ATOM 3025 N N . ASN A 1 372 ? 6.166 -5.144 23.037 1.00 94.50 372 ASN A N 1
ATOM 3026 C CA . ASN A 1 372 ? 6.244 -6.591 22.804 1.00 94.50 372 ASN A CA 1
ATOM 3027 C C . ASN A 1 372 ? 4.871 -7.224 22.514 1.00 94.50 372 ASN A C 1
ATOM 3029 O O . ASN A 1 372 ? 4.596 -8.345 22.943 1.00 94.50 372 ASN A O 1
ATOM 3033 N N . GLY A 1 373 ? 3.997 -6.487 21.822 1.00 96.00 373 GLY A N 1
ATOM 3034 C CA . GLY A 1 373 ? 2.652 -6.938 21.473 1.00 96.00 373 GLY A CA 1
ATOM 3035 C C . GLY A 1 373 ? 1.616 -6.832 22.596 1.00 96.00 373 GLY A C 1
ATOM 3036 O O . GLY A 1 373 ? 0.500 -7.305 22.399 1.00 96.00 373 GLY A O 1
ATOM 3037 N N . GLN A 1 374 ? 1.932 -6.218 23.743 1.00 97.75 374 GLN A N 1
ATOM 3038 C CA . GLN A 1 374 ? 0.926 -5.907 24.767 1.00 97.75 374 GLN A CA 1
ATOM 3039 C C . GLN A 1 374 ? -0.156 -4.971 24.223 1.00 97.75 374 GLN A C 1
ATOM 3041 O O . GLN A 1 374 ? 0.141 -4.079 23.423 1.00 97.75 374 GLN A O 1
ATOM 3046 N N . PHE A 1 375 ? -1.393 -5.134 24.702 1.00 98.44 375 PHE A N 1
ATOM 3047 C CA . PHE A 1 375 ? -2.500 -4.269 24.298 1.00 98.44 375 PHE A CA 1
ATOM 3048 C C . PHE A 1 375 ? -2.217 -2.802 24.649 1.00 98.44 375 PHE A C 1
ATOM 3050 O O . PHE A 1 375 ? -2.220 -2.410 25.820 1.00 98.44 375 PHE A O 1
ATOM 3057 N N . THR A 1 376 ? -1.969 -2.000 23.615 1.00 98.12 376 THR A N 1
ATOM 3058 C CA . THR A 1 376 ? -1.578 -0.594 23.717 1.00 98.12 376 THR A CA 1
ATOM 3059 C C . THR A 1 376 ? -2.561 0.265 22.936 1.00 98.12 376 THR A C 1
ATOM 3061 O O . THR A 1 376 ? -2.645 0.138 21.716 1.00 98.12 376 THR A O 1
ATOM 3064 N N . SER A 1 377 ? -3.281 1.146 23.629 1.00 98.00 377 SER A N 1
ATOM 3065 C CA . SER A 1 377 ? -4.190 2.125 23.026 1.00 98.00 377 SER A CA 1
ATOM 3066 C C . SER A 1 377 ? -3.567 3.517 23.064 1.00 98.00 377 SER A C 1
ATOM 3068 O O . SER A 1 377 ? -3.052 3.940 24.104 1.00 98.00 377 SER A O 1
ATOM 3070 N N . PHE A 1 378 ? -3.598 4.219 21.930 1.00 97.12 378 PHE A N 1
ATOM 3071 C CA . PHE A 1 378 ? -2.908 5.500 21.750 1.00 97.12 378 PHE A CA 1
ATOM 3072 C C . PHE A 1 378 ? -3.757 6.727 22.086 1.00 97.12 378 PHE A C 1
ATOM 3074 O O . PHE A 1 378 ? -3.233 7.837 22.141 1.00 97.12 378 PHE A O 1
ATOM 3081 N N . GLU A 1 379 ? -5.047 6.529 22.354 1.00 96.19 379 GLU A N 1
ATOM 3082 C CA . GLU A 1 379 ? -5.972 7.580 22.781 1.00 96.19 379 GLU A CA 1
ATOM 3083 C C . GLU A 1 379 ? -6.682 7.178 24.081 1.00 96.19 379 GLU A C 1
ATOM 3085 O O . GLU A 1 379 ? -7.906 7.222 24.211 1.00 96.19 379 GLU A O 1
ATOM 3090 N N . ALA A 1 380 ? -5.894 6.744 25.067 1.00 95.94 380 ALA A N 1
ATOM 3091 C CA . ALA A 1 380 ? -6.392 6.183 26.318 1.00 95.94 380 ALA A CA 1
ATOM 3092 C C . ALA A 1 380 ? -7.447 5.080 26.085 1.00 95.94 380 ALA A C 1
ATOM 3094 O O . ALA A 1 380 ? -7.129 4.031 25.532 1.00 95.94 380 ALA A O 1
ATOM 3095 N N . HIS A 1 381 ? -8.698 5.295 26.487 1.00 96.19 381 HIS A N 1
ATOM 3096 C CA . HIS A 1 381 ? -9.779 4.317 26.335 1.00 96.19 381 HIS A CA 1
ATOM 3097 C C . HIS A 1 381 ? -10.580 4.467 25.028 1.00 96.19 381 HIS A C 1
ATOM 3099 O O . HIS A 1 381 ? -11.521 3.708 24.798 1.00 96.19 381 HIS A O 1
ATOM 3105 N N . VAL A 1 382 ? -10.232 5.434 24.174 1.00 97.00 382 VAL A N 1
ATOM 3106 C CA . VAL A 1 382 ? -10.826 5.602 22.844 1.00 97.00 382 VAL A CA 1
ATOM 3107 C C . VAL A 1 382 ? -10.081 4.678 21.863 1.00 97.00 382 VAL A C 1
ATOM 3109 O O . VAL A 1 382 ? -8.871 4.831 21.701 1.00 97.00 382 VAL A O 1
ATOM 3112 N N . PRO A 1 383 ? -10.745 3.712 21.200 1.00 96.75 383 PRO A N 1
ATOM 3113 C CA . PRO A 1 383 ? -10.096 2.700 20.367 1.00 96.75 383 PRO A CA 1
ATOM 3114 C C . PRO A 1 383 ? -9.754 3.206 18.954 1.00 96.75 383 PRO A C 1
ATOM 3116 O O . PRO A 1 383 ? -9.874 2.464 17.982 1.00 96.75 383 PRO A O 1
ATOM 3119 N N . SER A 1 384 ? -9.323 4.463 18.828 1.00 97.56 384 SER A N 1
ATOM 3120 C CA . SER A 1 384 ? -9.054 5.106 17.536 1.00 97.56 384 SER A CA 1
ATOM 3121 C C . SER A 1 384 ? -7.767 4.615 16.875 1.00 97.56 384 SER A C 1
ATOM 3123 O O . SER A 1 384 ? -7.692 4.584 15.647 1.00 97.56 384 SER A O 1
ATOM 3125 N N . LEU A 1 385 ? -6.777 4.215 17.680 1.00 98.12 385 LEU A N 1
ATOM 3126 C CA . LEU A 1 385 ? -5.534 3.569 17.270 1.00 98.12 385 LEU A CA 1
ATOM 3127 C C . LEU A 1 385 ? -5.065 2.624 18.383 1.00 98.12 385 LEU A C 1
ATOM 3129 O O . LEU A 1 385 ? -4.797 3.055 19.507 1.00 98.12 385 LEU A O 1
ATOM 3133 N N . ILE A 1 386 ? -4.938 1.336 18.066 1.00 98.38 386 ILE A N 1
ATOM 3134 C CA . ILE A 1 386 ? -4.531 0.280 18.998 1.00 98.38 386 ILE A CA 1
ATOM 3135 C C . ILE A 1 386 ? -3.500 -0.634 18.329 1.00 98.38 386 ILE A C 1
ATOM 3137 O O . ILE A 1 386 ? -3.599 -0.932 17.140 1.00 98.38 386 ILE A O 1
ATOM 3141 N N . SER A 1 387 ? -2.542 -1.133 19.109 1.00 98.06 387 SER A N 1
ATOM 3142 C CA . SER A 1 387 ? -1.654 -2.240 18.737 1.00 98.06 387 SER A CA 1
ATOM 3143 C C . SER A 1 387 ? -1.721 -3.351 19.775 1.00 98.06 387 SER A C 1
ATOM 3145 O O . SER A 1 387 ? -1.616 -3.078 20.971 1.00 98.06 387 SER A O 1
ATOM 3147 N N . ALA A 1 388 ? -1.837 -4.601 19.327 1.00 98.25 388 ALA A N 1
ATOM 3148 C CA . ALA A 1 388 ? -1.675 -5.770 20.190 1.00 98.25 388 ALA A CA 1
ATOM 3149 C C . ALA A 1 388 ? -1.350 -7.043 19.386 1.00 98.25 388 ALA A C 1
ATOM 3151 O O . ALA A 1 388 ? -1.607 -7.126 18.181 1.00 98.25 388 ALA A O 1
ATOM 3152 N N . SER A 1 389 ? -0.809 -8.068 20.047 1.00 97.62 389 SER A N 1
ATOM 3153 C CA . SER A 1 389 ? -0.729 -9.422 19.488 1.00 97.62 389 SER A CA 1
ATOM 3154 C C . SER A 1 389 ? -2.125 -10.052 19.385 1.00 97.62 389 SER A C 1
ATOM 3156 O O . SER A 1 389 ? -3.089 -9.549 19.963 1.00 97.62 389 SER A O 1
ATOM 3158 N N . LYS A 1 390 ? -2.252 -11.178 18.670 1.00 97.94 390 LYS A N 1
ATOM 3159 C CA . LYS A 1 390 ? -3.526 -11.916 18.574 1.00 97.94 390 LYS A CA 1
ATOM 3160 C C . LYS A 1 390 ? -4.070 -12.297 19.950 1.00 97.94 390 LYS A C 1
ATOM 3162 O O . LYS A 1 390 ? -5.248 -12.102 20.228 1.00 97.94 390 LYS A O 1
ATOM 3167 N N . GLU A 1 391 ? -3.188 -12.793 20.809 1.00 98.38 391 GLU A N 1
ATOM 3168 C CA . GLU A 1 391 ? -3.500 -13.259 22.158 1.00 98.38 391 GLU A CA 1
ATOM 3169 C C . GLU A 1 391 ? -3.948 -12.105 23.063 1.00 98.38 391 GLU A C 1
ATOM 3171 O O . GLU A 1 391 ? -4.866 -12.262 23.865 1.00 98.38 391 GLU A O 1
ATOM 3176 N N . GLU A 1 392 ? -3.329 -10.931 22.920 1.00 98.50 392 GLU A N 1
ATOM 3177 C CA . GLU A 1 392 ? -3.688 -9.742 23.695 1.00 98.50 392 GLU A CA 1
ATOM 3178 C C . GLU A 1 392 ? -5.002 -9.116 23.216 1.00 98.50 392 GLU A C 1
ATOM 3180 O O . GLU A 1 392 ? -5.825 -8.723 24.047 1.00 98.50 392 GLU A O 1
ATOM 3185 N N . TRP A 1 393 ? -5.252 -9.103 21.902 1.00 98.69 393 TRP A N 1
ATOM 3186 C CA . TRP A 1 393 ? -6.566 -8.766 21.351 1.00 98.69 393 TRP A CA 1
ATOM 3187 C C . TRP A 1 393 ? -7.651 -9.708 21.883 1.00 98.69 393 TRP A C 1
ATOM 3189 O O . TRP A 1 393 ? -8.664 -9.227 22.384 1.00 98.69 393 TRP A O 1
ATOM 3199 N N . GLU A 1 394 ? -7.432 -11.029 21.849 1.00 98.75 394 GLU A N 1
ATOM 3200 C CA . GLU A 1 394 ? -8.374 -12.026 22.383 1.00 98.75 394 GLU A CA 1
ATOM 3201 C C . GLU A 1 394 ? -8.648 -11.807 23.877 1.00 98.75 394 GLU A C 1
ATOM 3203 O O . GLU A 1 394 ? -9.804 -11.748 24.305 1.00 98.75 394 GLU A O 1
ATOM 3208 N N . ARG A 1 395 ? -7.588 -11.642 24.676 1.00 98.69 395 ARG A N 1
ATOM 3209 C CA . ARG A 1 395 ? -7.697 -11.422 26.121 1.00 98.69 395 ARG A CA 1
ATOM 3210 C C . ARG A 1 395 ? -8.540 -10.190 26.436 1.00 98.69 395 ARG A C 1
ATOM 3212 O O . ARG A 1 395 ? -9.443 -10.271 27.269 1.00 98.69 395 ARG A O 1
ATOM 3219 N N . VAL A 1 396 ? -8.263 -9.061 25.783 1.00 98.69 396 VAL A N 1
ATOM 3220 C CA . VAL A 1 396 ? -9.023 -7.824 26.009 1.00 98.69 396 VAL A CA 1
ATOM 3221 C C . VAL A 1 396 ? -10.457 -7.959 25.508 1.00 98.69 396 VAL A C 1
ATOM 3223 O O . VAL A 1 396 ? -11.368 -7.532 26.213 1.00 98.69 396 VAL A O 1
ATOM 3226 N N . ALA A 1 397 ? -10.685 -8.631 24.378 1.00 98.69 397 ALA A N 1
ATOM 3227 C CA . ALA A 1 397 ? -12.021 -8.914 23.858 1.00 98.69 397 ALA A CA 1
ATOM 3228 C C . ALA A 1 397 ? -12.895 -9.667 24.886 1.00 98.69 397 ALA A C 1
ATOM 3230 O O . ALA A 1 397 ? -14.067 -9.334 25.089 1.00 98.69 397 ALA A O 1
ATOM 3231 N N . ILE A 1 398 ? -12.318 -10.651 25.584 1.00 98.62 398 ILE A N 1
ATOM 3232 C CA . ILE A 1 398 ? -12.990 -11.377 26.671 1.00 98.62 398 ILE A CA 1
ATOM 3233 C C . ILE A 1 398 ? -13.261 -10.442 27.858 1.00 98.62 398 ILE A C 1
ATOM 3235 O O . ILE A 1 398 ? -14.399 -10.373 28.322 1.00 98.62 398 ILE A O 1
ATOM 3239 N N . LEU A 1 399 ? -12.259 -9.679 28.311 1.00 98.38 399 LEU A N 1
ATOM 3240 C CA . LEU A 1 399 ? -12.389 -8.778 29.464 1.00 98.38 399 LEU A CA 1
ATOM 3241 C C . LEU A 1 399 ? -13.483 -7.719 29.271 1.00 98.38 399 LEU A C 1
ATOM 3243 O O . LEU A 1 399 ? -14.321 -7.547 30.157 1.00 98.38 399 LEU A O 1
ATOM 3247 N N . ILE A 1 400 ? -13.524 -7.046 28.115 1.00 98.19 400 ILE A N 1
ATOM 3248 C CA . ILE A 1 400 ? -14.556 -6.031 27.842 1.00 98.19 400 ILE A CA 1
ATOM 3249 C C . ILE A 1 400 ? -15.953 -6.655 27.745 1.00 98.19 400 ILE A C 1
ATOM 3251 O O . ILE A 1 400 ? -16.932 -6.027 28.137 1.00 98.19 400 ILE A O 1
ATOM 3255 N N . THR A 1 401 ? -16.053 -7.908 27.284 1.00 97.94 401 THR A N 1
ATOM 3256 C CA . THR A 1 401 ? -17.325 -8.646 27.240 1.00 97.94 401 THR A CA 1
ATOM 3257 C C . THR A 1 401 ? -17.812 -8.973 28.647 1.00 97.94 401 THR A C 1
ATOM 3259 O O . THR A 1 401 ? -18.977 -8.758 28.966 1.00 97.94 401 THR A O 1
ATOM 3262 N N . GLU A 1 402 ? -16.928 -9.468 29.516 1.00 96.69 402 GLU A N 1
ATOM 3263 C CA . GLU A 1 402 ? -17.264 -9.770 30.913 1.00 96.69 402 GLU A CA 1
ATOM 3264 C C . GLU A 1 402 ? -17.605 -8.518 31.731 1.00 96.69 402 GLU A C 1
ATOM 3266 O O . GLU A 1 402 ? -18.289 -8.611 32.756 1.00 96.69 402 GLU A O 1
ATOM 3271 N N . GLN A 1 403 ? -17.110 -7.353 31.309 1.00 96.75 403 GLN A N 1
ATOM 3272 C CA . GLN A 1 403 ? -17.389 -6.073 31.951 1.00 96.75 403 GLN A CA 1
ATOM 3273 C C . GLN A 1 403 ? -18.807 -5.557 31.651 1.00 96.75 403 GLN A C 1
ATOM 3275 O O . GLN A 1 403 ? -19.365 -4.835 32.479 1.00 96.75 403 GLN A O 1
ATOM 3280 N N . LEU A 1 404 ? -19.441 -5.992 30.553 1.00 95.75 404 LEU A N 1
ATOM 3281 C CA . LEU A 1 404 ? -20.805 -5.579 30.183 1.00 95.75 404 LEU A CA 1
ATOM 3282 C C . LEU A 1 404 ? -21.848 -5.881 31.263 1.00 95.75 404 LEU A C 1
ATOM 3284 O O . LEU A 1 404 ? -22.744 -5.078 31.493 1.00 95.75 404 LEU A O 1
ATOM 3288 N N . ASP A 1 405 ? -21.732 -7.017 31.953 1.00 91.81 405 ASP A N 1
ATOM 3289 C CA . ASP A 1 405 ? -22.664 -7.387 33.029 1.00 91.81 405 ASP A CA 1
ATOM 3290 C C . ASP A 1 405 ? -22.351 -6.673 34.364 1.00 91.81 405 ASP A C 1
ATOM 3292 O O . ASP A 1 405 ? -23.126 -6.778 35.319 1.00 91.81 405 ASP A O 1
ATOM 3296 N N . LYS A 1 406 ? -21.207 -5.981 34.460 1.00 92.56 406 LYS A N 1
ATOM 3297 C CA . LYS A 1 406 ? -20.708 -5.340 35.690 1.00 92.56 406 LYS A CA 1
ATOM 3298 C C . LYS A 1 406 ? -20.823 -3.819 35.662 1.00 92.56 406 LYS A C 1
ATOM 3300 O O . LYS A 1 406 ? -20.781 -3.203 36.724 1.00 92.56 406 LYS A O 1
ATOM 3305 N N . THR A 1 407 ? -20.905 -3.223 34.477 1.00 87.88 407 THR A N 1
ATOM 3306 C CA . THR A 1 407 ? -20.920 -1.770 34.333 1.00 87.88 407 THR A CA 1
ATOM 3307 C C . THR A 1 407 ? -22.229 -1.166 34.852 1.00 87.88 407 THR A C 1
ATOM 3309 O O . THR A 1 407 ? -23.318 -1.686 34.612 1.00 87.88 407 THR A O 1
ATOM 3312 N N . GLU A 1 408 ? -22.115 -0.054 35.579 1.00 86.75 408 GLU A N 1
ATOM 3313 C CA . GLU A 1 408 ? -23.250 0.775 36.012 1.00 86.75 408 GLU A CA 1
ATOM 3314 C C . GLU A 1 408 ? -23.458 1.983 35.079 1.00 86.75 408 GLU A C 1
ATOM 3316 O O . GLU A 1 408 ? -24.250 2.878 35.381 1.00 86.75 408 GLU A O 1
ATOM 3321 N N . GLU A 1 409 ? -22.735 2.034 33.955 1.00 83.81 409 GLU A N 1
ATOM 3322 C CA . GLU A 1 409 ? -22.825 3.133 33.001 1.00 83.81 409 GLU A CA 1
ATOM 3323 C C . GLU A 1 409 ? -24.216 3.227 32.372 1.00 83.81 409 GLU A C 1
ATOM 3325 O O . GLU A 1 409 ? -24.809 2.239 31.938 1.00 83.81 409 GLU A O 1
ATOM 3330 N N . ASN A 1 410 ? -24.729 4.454 32.269 1.00 83.69 410 ASN A N 1
ATOM 3331 C CA . ASN A 1 410 ? -26.031 4.701 31.641 1.00 83.69 410 ASN A CA 1
ATOM 3332 C C . ASN A 1 410 ? -25.991 4.488 30.119 1.00 83.69 410 ASN A C 1
ATOM 3334 O O . ASN A 1 410 ? -27.030 4.257 29.503 1.00 83.69 410 ASN A O 1
ATOM 3338 N N . PHE A 1 411 ? -24.799 4.586 29.527 1.00 85.50 411 PHE A N 1
ATOM 3339 C CA . PHE A 1 411 ? -24.550 4.445 28.095 1.00 85.50 411 PHE A CA 1
ATOM 3340 C C . PHE A 1 411 ? -23.325 3.549 27.886 1.00 85.50 411 PHE A C 1
ATOM 3342 O O . PHE A 1 411 ? -22.243 4.062 27.601 1.00 85.50 411 PHE A O 1
ATOM 3349 N N . PRO A 1 412 ? -23.453 2.224 28.084 1.00 91.31 412 PRO A N 1
ATOM 3350 C CA . PRO A 1 412 ? -22.332 1.322 27.883 1.00 91.31 412 PRO A CA 1
ATOM 3351 C C . PRO A 1 412 ? -21.857 1.399 26.427 1.00 91.31 412 PRO A C 1
ATOM 3353 O O . PRO A 1 412 ? -22.654 1.494 25.499 1.00 91.31 412 PRO A O 1
ATOM 3356 N N . SER A 1 413 ? -20.547 1.363 26.229 1.00 95.62 413 SER A N 1
ATOM 3357 C CA . SER A 1 413 ? -19.891 1.269 24.925 1.00 95.62 413 SER A CA 1
ATOM 3358 C C . SER A 1 413 ? -18.587 0.503 25.104 1.00 95.62 413 SER A C 1
ATOM 3360 O O . SER A 1 413 ? -18.112 0.337 26.232 1.00 95.62 413 SER A O 1
ATOM 3362 N N . ASP A 1 414 ? -17.990 0.037 24.015 1.00 97.19 414 ASP A N 1
ATOM 3363 C CA . ASP A 1 414 ? -16.689 -0.629 24.074 1.00 97.19 414 ASP A CA 1
ATOM 3364 C C . ASP A 1 414 ? -15.601 0.291 24.647 1.00 97.19 414 ASP A C 1
ATOM 3366 O O . ASP A 1 414 ? -14.776 -0.174 25.426 1.00 97.19 414 ASP A O 1
ATOM 3370 N N . MET A 1 415 ? -15.663 1.598 24.366 1.00 96.69 415 MET A N 1
ATOM 3371 C CA . MET A 1 415 ? -14.792 2.615 24.969 1.00 96.69 415 MET A CA 1
ATOM 3372 C C . MET A 1 415 ? -14.866 2.613 26.500 1.00 96.69 415 MET A C 1
ATOM 3374 O O . MET A 1 415 ? -13.842 2.591 27.183 1.00 96.69 415 MET A O 1
ATOM 3378 N N . TYR A 1 416 ? -16.079 2.622 27.062 1.00 96.25 416 TYR A N 1
ATOM 3379 C CA . TYR A 1 416 ? -16.251 2.618 28.516 1.00 96.25 416 TYR A CA 1
ATOM 3380 C C . TYR A 1 416 ? -15.889 1.267 29.130 1.00 96.25 416 TYR A C 1
ATOM 3382 O O . TYR A 1 416 ? -15.304 1.234 30.210 1.00 96.25 416 TYR A O 1
ATOM 3390 N N . MET A 1 417 ? -16.161 0.154 28.438 1.00 97.31 417 MET A N 1
ATOM 3391 C CA . MET A 1 417 ? -15.719 -1.160 28.915 1.00 97.31 417 MET A CA 1
ATOM 3392 C C . MET A 1 417 ? -14.192 -1.248 28.912 1.00 97.31 417 MET A C 1
ATOM 3394 O O . MET A 1 417 ? -13.611 -1.754 29.869 1.00 97.31 417 MET A O 1
ATOM 3398 N N . LEU A 1 418 ? -13.534 -0.709 27.882 1.00 97.81 418 LEU A N 1
ATOM 3399 C CA . LEU A 1 418 ? -12.080 -0.640 27.804 1.00 97.81 418 LEU A CA 1
ATOM 3400 C C . LEU A 1 418 ? -11.505 0.232 28.926 1.00 97.81 418 LEU A C 1
ATOM 3402 O O . LEU A 1 418 ? -10.541 -0.177 29.570 1.00 97.81 418 LEU A O 1
ATOM 3406 N N . ARG A 1 419 ? -12.123 1.387 29.211 1.00 96.56 419 ARG A N 1
ATOM 3407 C CA . ARG A 1 419 ? -11.759 2.253 30.345 1.00 96.56 419 ARG A CA 1
ATOM 3408 C C . ARG A 1 419 ? -11.833 1.494 31.667 1.00 96.56 419 ARG A C 1
ATOM 3410 O O . ARG A 1 419 ? -10.852 1.461 32.402 1.00 96.56 419 ARG A O 1
ATOM 3417 N N . ASP A 1 420 ? -12.973 0.867 31.951 1.00 95.88 420 ASP A N 1
ATOM 3418 C CA . ASP A 1 420 ? -13.205 0.143 33.203 1.00 95.88 420 ASP A CA 1
ATOM 3419 C C . ASP A 1 420 ? -12.212 -1.022 33.369 1.00 95.88 420 ASP A C 1
ATOM 3421 O O . ASP A 1 420 ? -11.646 -1.207 34.447 1.00 95.88 420 ASP A O 1
ATOM 3425 N N . VAL A 1 421 ? -11.948 -1.772 32.291 1.00 96.62 421 VAL A N 1
ATOM 3426 C CA . VAL A 1 421 ? -10.943 -2.848 32.265 1.00 96.62 421 VAL A CA 1
ATOM 3427 C C . VAL A 1 421 ? -9.533 -2.297 32.489 1.00 96.62 421 VAL A C 1
ATOM 3429 O O . VAL A 1 421 ? -8.756 -2.907 33.223 1.00 96.62 421 VAL A O 1
ATOM 3432 N N . GLY A 1 422 ? -9.198 -1.153 31.891 1.00 96.12 422 GLY A N 1
ATOM 3433 C CA . GLY A 1 422 ? -7.895 -0.504 32.041 1.00 96.12 422 GLY A CA 1
ATOM 3434 C C . GLY A 1 422 ? -7.659 0.130 33.415 1.00 96.12 422 GLY A C 1
ATOM 3435 O O . GLY A 1 422 ? -6.511 0.255 33.831 1.00 96.12 422 GLY A O 1
ATOM 3436 N N . CYS A 1 423 ? -8.722 0.470 34.150 1.00 94.50 423 CYS A N 1
ATOM 3437 C CA . CYS A 1 423 ? -8.631 0.949 35.534 1.00 94.50 423 CYS A CA 1
ATOM 3438 C C . CYS A 1 423 ? -8.216 -0.141 36.534 1.00 94.50 423 CYS A C 1
ATOM 3440 O O . CYS A 1 423 ? -7.778 0.173 37.644 1.00 94.50 423 CYS A O 1
ATOM 3442 N N . ASP A 1 424 ? -8.343 -1.419 36.171 1.00 94.75 424 ASP A N 1
ATOM 3443 C CA . ASP A 1 424 ? -7.787 -2.521 36.948 1.00 94.75 424 ASP A CA 1
ATOM 3444 C C . ASP A 1 424 ? -6.351 -2.806 36.484 1.00 94.75 424 ASP A C 1
ATOM 3446 O O . ASP A 1 424 ? -6.116 -3.458 35.465 1.00 94.75 424 ASP A O 1
ATOM 3450 N N . GLU A 1 425 ? -5.376 -2.340 37.271 1.00 93.88 425 GLU A N 1
ATOM 3451 C CA . GLU A 1 425 ? -3.940 -2.517 37.009 1.00 93.88 425 GLU A CA 1
ATOM 3452 C C . GLU A 1 425 ? -3.546 -3.986 36.773 1.00 93.88 425 GLU A C 1
ATOM 3454 O O . GLU A 1 425 ? -2.566 -4.260 36.078 1.00 93.88 425 GLU A O 1
ATOM 3459 N N . SER A 1 426 ? -4.307 -4.953 37.306 1.00 96.12 426 SER A N 1
ATOM 3460 C CA . SER A 1 426 ? -4.019 -6.376 37.101 1.00 96.12 426 SER A CA 1
ATOM 3461 C C . SER A 1 426 ? -4.250 -6.846 35.661 1.00 96.12 426 SER A C 1
ATOM 3463 O O . SER A 1 426 ? -3.689 -7.871 35.260 1.00 96.12 426 SER A O 1
ATOM 3465 N N . ASN A 1 427 ? -4.995 -6.078 34.859 1.00 96.94 427 ASN A N 1
ATOM 3466 C CA . ASN A 1 427 ? -5.235 -6.369 33.449 1.00 96.94 427 ASN A CA 1
ATOM 3467 C C . ASN A 1 427 ? -4.084 -5.928 32.530 1.00 96.94 427 ASN A C 1
ATOM 3469 O O . ASN A 1 427 ? -4.060 -6.359 31.378 1.00 96.94 427 ASN A O 1
ATOM 3473 N N . ASN A 1 428 ? -3.118 -5.138 33.019 1.00 96.50 428 ASN A N 1
ATOM 3474 C CA . ASN A 1 428 ? -1.911 -4.724 32.286 1.00 96.50 428 ASN A CA 1
ATOM 3475 C C . ASN A 1 428 ? -2.182 -4.109 30.892 1.00 96.50 428 ASN A C 1
ATOM 3477 O O . ASN A 1 428 ? -1.463 -4.407 29.938 1.00 96.50 428 ASN A O 1
ATOM 3481 N N . LEU A 1 429 ? -3.228 -3.289 30.752 1.00 97.94 429 LEU A N 1
ATOM 3482 C CA . LEU A 1 429 ? -3.448 -2.493 29.538 1.00 97.94 429 LEU A CA 1
ATOM 3483 C C . LEU A 1 429 ? -2.523 -1.275 29.553 1.00 97.94 429 LEU A C 1
ATOM 3485 O O . LEU A 1 429 ? -2.282 -0.687 30.609 1.00 97.94 429 LEU A O 1
ATOM 3489 N N . ILE A 1 430 ? -2.026 -0.879 28.382 1.00 97.81 430 ILE A N 1
ATOM 3490 C CA . ILE A 1 430 ? -1.182 0.307 28.242 1.00 97.81 430 ILE A CA 1
ATOM 3491 C C . ILE A 1 430 ? -1.992 1.401 27.554 1.00 97.81 430 ILE A C 1
ATOM 3493 O O . ILE A 1 430 ? -2.361 1.281 26.387 1.00 97.81 430 ILE A O 1
ATOM 3497 N N . PHE A 1 431 ? -2.250 2.478 28.288 1.00 97.56 431 PHE A N 1
ATOM 3498 C CA . PHE A 1 431 ? -2.885 3.683 27.770 1.00 97.56 431 PHE A CA 1
ATOM 3499 C C . PHE A 1 431 ? -1.842 4.769 27.564 1.00 97.56 431 PHE A C 1
ATOM 3501 O O . PHE A 1 431 ? -1.179 5.203 28.507 1.00 97.56 431 PHE A O 1
ATOM 3508 N N . VAL A 1 432 ? -1.708 5.195 26.314 1.00 96.00 432 VAL A N 1
ATOM 3509 C CA . VAL A 1 432 ? -0.911 6.350 25.924 1.00 96.00 432 VAL A CA 1
ATOM 3510 C C . VAL A 1 432 ? -1.871 7.525 25.734 1.00 96.00 432 VAL A C 1
ATOM 3512 O O . VAL A 1 432 ? -2.948 7.373 25.157 1.00 96.00 432 VAL A O 1
ATOM 3515 N N . TYR A 1 433 ? -1.507 8.680 26.287 1.00 92.06 433 TYR A N 1
ATOM 3516 C CA . TYR A 1 433 ? -2.342 9.885 26.265 1.00 92.06 433 TYR A CA 1
ATOM 3517 C C . TYR A 1 433 ? -1.943 10.855 25.151 1.00 92.06 433 TYR A C 1
ATOM 3519 O O . TYR A 1 433 ? -2.811 11.586 24.661 1.00 92.06 433 TYR A O 1
ATOM 3527 N N . ASP A 1 434 ? -0.676 10.777 24.733 1.00 86.25 434 ASP A N 1
ATOM 3528 C CA . ASP A 1 434 ? -0.030 11.623 23.736 1.00 86.25 434 ASP A CA 1
ATOM 3529 C C . ASP A 1 434 ? 0.347 10.767 22.519 1.00 86.25 434 ASP A C 1
ATOM 3531 O O . ASP A 1 434 ? 1.070 9.776 22.629 1.00 86.25 434 ASP A O 1
ATOM 3535 N N . GLY A 1 435 ? -0.174 11.113 21.348 1.00 88.38 435 GLY A N 1
ATOM 3536 C CA . GLY A 1 435 ? 0.015 10.317 20.131 1.00 88.38 435 GLY A CA 1
ATOM 3537 C C . GLY A 1 435 ? -1.147 10.416 19.152 1.00 88.38 435 GLY A C 1
ATOM 3538 O O . GLY A 1 435 ? -0.991 10.042 17.990 1.00 88.38 435 GLY A O 1
ATOM 3539 N N . VAL A 1 436 ? -2.279 10.955 19.608 1.00 96.12 436 VAL A N 1
ATOM 3540 C CA . VAL A 1 436 ? -3.442 11.273 18.783 1.00 96.12 436 VAL A CA 1
ATOM 3541 C C . VAL A 1 436 ? -3.788 12.747 18.941 1.00 96.12 436 VAL A C 1
ATOM 3543 O O . VAL A 1 436 ? -3.965 13.222 20.064 1.00 96.12 436 VAL A O 1
ATOM 3546 N N . VAL A 1 437 ? -3.921 13.466 17.825 1.00 95.12 437 VAL A N 1
ATOM 3547 C CA . VAL A 1 437 ? -4.487 14.823 17.822 1.00 95.12 437 VAL A CA 1
ATOM 3548 C C . VAL A 1 437 ? -5.998 14.724 18.004 1.00 95.12 437 VAL A C 1
ATOM 3550 O O . VAL A 1 437 ? -6.693 14.152 17.162 1.00 95.12 437 VAL A O 1
ATOM 3553 N N . LYS A 1 438 ? -6.482 15.274 19.124 1.00 87.12 438 LYS A N 1
ATOM 3554 C CA . LYS A 1 438 ? -7.894 15.222 19.557 1.00 87.12 438 LYS A CA 1
ATOM 3555 C C . LYS A 1 438 ? -8.643 16.531 19.307 1.00 87.12 438 LYS A C 1
ATOM 3557 O O . LYS A 1 438 ? -9.870 16.549 19.246 1.00 87.12 438 LYS A O 1
ATOM 3562 N N . GLU A 1 439 ? -7.905 17.629 19.190 1.00 88.50 439 GLU A N 1
ATOM 3563 C CA . GLU A 1 439 ? -8.432 18.976 18.980 1.00 88.50 439 GLU A CA 1
ATOM 3564 C C . GLU A 1 439 ? -8.187 19.444 17.549 1.00 88.50 439 GLU A C 1
ATOM 3566 O O . GLU A 1 439 ? -7.356 18.884 16.845 1.00 88.50 439 GLU A O 1
ATOM 3571 N N . ALA A 1 440 ? -8.916 20.477 17.122 1.00 84.06 440 ALA A N 1
ATOM 3572 C CA . ALA A 1 440 ? -8.778 21.068 15.797 1.00 84.06 440 ALA A CA 1
ATOM 3573 C C . ALA A 1 440 ? -7.402 21.728 15.663 1.00 84.06 440 ALA A C 1
ATOM 3575 O O . ALA A 1 440 ? -7.194 22.783 16.264 1.00 84.06 440 ALA A O 1
ATOM 3576 N N . PRO A 1 441 ? -6.473 21.180 14.862 1.00 88.00 441 PRO A N 1
ATOM 3577 C CA . PRO A 1 441 ? -5.137 21.745 14.732 1.00 88.00 441 PRO A CA 1
ATOM 3578 C C . PRO A 1 441 ? -5.155 22.899 13.715 1.00 88.00 441 PRO A C 1
ATOM 3580 O O . PRO A 1 441 ? -4.391 22.904 12.762 1.00 88.00 441 PRO A O 1
ATOM 3583 N N . TYR A 1 442 ? -6.052 23.873 13.879 1.00 93.12 442 TYR A N 1
ATOM 3584 C CA . TYR A 1 442 ? -6.166 25.053 13.018 1.00 93.12 442 TYR A CA 1
ATOM 3585 C C . TYR A 1 442 ? -5.944 26.325 13.841 1.00 93.12 442 TYR A C 1
ATOM 3587 O O . TYR A 1 442 ? -6.643 26.569 14.825 1.00 93.12 442 TYR A O 1
ATOM 3595 N N . LYS A 1 443 ? -5.005 27.177 13.414 1.00 93.31 443 LYS A N 1
ATOM 3596 C CA . LYS A 1 443 ? -4.813 28.535 13.966 1.00 93.31 443 LYS A CA 1
ATOM 3597 C C . LYS A 1 443 ? -5.836 29.508 13.397 1.00 93.31 443 LYS A C 1
ATOM 3599 O O . LYS A 1 443 ? -6.330 30.401 14.086 1.00 93.31 443 LYS A O 1
ATOM 3604 N N . ALA A 1 444 ? -6.126 29.327 12.117 1.00 93.81 444 ALA A N 1
ATOM 3605 C CA . ALA A 1 444 ? -7.141 30.022 11.353 1.00 93.81 444 ALA A CA 1
ATOM 3606 C C . ALA A 1 444 ? -7.633 29.086 10.244 1.00 93.81 444 ALA A C 1
ATOM 3608 O O . ALA A 1 444 ? -7.072 28.019 10.011 1.00 93.81 444 ALA A O 1
ATOM 3609 N N . LYS A 1 445 ? -8.693 29.481 9.543 1.00 91.69 445 LYS A N 1
ATOM 3610 C CA . LYS A 1 445 ? -9.217 28.708 8.416 1.00 91.69 445 LYS A CA 1
ATOM 3611 C C . LYS A 1 445 ? -8.144 28.525 7.332 1.00 91.69 445 LYS A C 1
ATOM 3613 O O . LYS A 1 445 ? -7.676 29.523 6.784 1.00 91.69 445 LYS A O 1
ATOM 3618 N N . GLY A 1 446 ? -7.793 27.273 7.037 1.00 91.56 446 GLY A N 1
ATOM 3619 C CA . GLY A 1 446 ? -6.743 26.904 6.077 1.00 91.56 446 GLY A CA 1
ATOM 3620 C C . GLY A 1 446 ? -5.302 27.080 6.582 1.00 91.56 446 GLY A C 1
ATOM 3621 O O . GLY A 1 446 ? -4.377 26.930 5.794 1.00 91.56 446 GLY A O 1
ATOM 3622 N N . ASP A 1 447 ? -5.097 27.411 7.863 1.00 94.94 447 ASP A N 1
ATOM 3623 C CA . ASP A 1 447 ? -3.776 27.571 8.496 1.00 94.94 447 ASP A CA 1
ATOM 3624 C C . ASP A 1 447 ? -3.639 26.572 9.652 1.00 94.94 447 ASP A C 1
ATOM 3626 O O . ASP A 1 447 ? -4.238 26.758 10.722 1.00 94.94 447 ASP A O 1
ATOM 3630 N N . ILE A 1 448 ? -2.896 25.491 9.416 1.00 94.94 448 ILE A N 1
ATOM 3631 C CA . ILE A 1 448 ? -2.755 24.374 10.351 1.00 94.94 448 ILE A CA 1
ATOM 3632 C C . ILE A 1 448 ? -1.716 24.706 11.427 1.00 94.94 448 ILE A C 1
ATOM 3634 O O . ILE A 1 448 ? -0.613 25.199 11.174 1.00 94.94 448 ILE A O 1
ATOM 3638 N N . ASP A 1 449 ? -2.054 24.414 12.682 1.00 94.62 449 ASP A N 1
ATOM 3639 C CA . ASP A 1 449 ? -1.048 24.337 13.729 1.00 94.62 449 ASP A CA 1
ATOM 3640 C C . ASP A 1 449 ? -0.311 23.004 13.636 1.00 94.62 449 ASP A C 1
ATOM 3642 O O . ASP A 1 449 ? -0.819 21.986 14.090 1.00 94.62 449 ASP A O 1
ATOM 3646 N N . CYS A 1 450 ? 0.897 23.004 13.070 1.00 95.06 450 CYS A N 1
ATOM 3647 C CA . CYS A 1 450 ? 1.716 21.793 13.015 1.00 95.06 450 CYS A CA 1
ATOM 3648 C C . CYS A 1 450 ? 2.225 21.355 14.403 1.00 95.06 450 CYS A C 1
ATOM 3650 O O . CYS A 1 450 ? 2.546 20.186 14.591 1.00 95.06 450 CYS A O 1
ATOM 3652 N N . THR A 1 451 ? 2.237 22.244 15.410 1.00 93.81 451 THR A N 1
ATOM 3653 C CA . THR A 1 451 ? 2.844 21.956 16.727 1.00 93.81 451 THR A CA 1
ATOM 3654 C C . THR A 1 451 ? 2.235 20.732 17.427 1.00 93.81 451 THR A C 1
ATOM 3656 O O . THR A 1 451 ? 2.996 19.881 17.878 1.00 93.81 451 THR A O 1
ATOM 3659 N N . PRO A 1 452 ? 0.896 20.576 17.518 1.00 90.69 452 PRO A N 1
ATOM 3660 C CA . PRO A 1 452 ? 0.289 19.369 18.083 1.00 90.69 452 PRO A CA 1
ATOM 3661 C C . PRO A 1 452 ? 0.469 18.133 17.191 1.00 90.69 452 PRO A C 1
ATOM 3663 O O . PRO A 1 452 ? 0.300 17.007 17.661 1.00 90.69 452 PRO A O 1
ATOM 3666 N N . THR A 1 453 ? 0.789 18.327 15.907 1.00 90.81 453 THR A N 1
ATOM 3667 C CA . THR A 1 453 ? 0.969 17.236 14.945 1.00 90.81 453 THR A CA 1
ATOM 3668 C C . THR A 1 453 ? 2.379 16.649 14.977 1.00 90.81 453 THR A C 1
ATOM 3670 O O . THR A 1 453 ? 2.491 15.441 14.811 1.00 90.81 453 THR A O 1
ATOM 3673 N N . ASP A 1 454 ? 3.415 17.448 15.276 1.00 89.94 454 ASP A N 1
ATOM 3674 C CA . ASP A 1 454 ? 4.841 17.069 15.187 1.00 89.94 454 ASP A CA 1
ATOM 3675 C C . ASP A 1 454 ? 5.191 15.763 15.927 1.00 89.94 454 ASP A C 1
ATOM 3677 O O . ASP A 1 454 ? 5.956 14.943 15.421 1.00 89.94 454 ASP A O 1
ATOM 3681 N N . ASP A 1 455 ? 4.622 15.561 17.118 1.00 88.81 455 ASP A N 1
ATOM 3682 C CA . ASP A 1 455 ? 4.871 14.381 17.962 1.00 88.81 455 ASP A CA 1
ATOM 3683 C C . ASP A 1 455 ? 3.718 13.355 17.913 1.00 88.81 455 ASP A C 1
ATOM 3685 O O . ASP A 1 455 ? 3.738 12.331 18.604 1.00 88.81 455 ASP A O 1
ATOM 3689 N N . SER A 1 456 ? 2.693 13.615 17.100 1.00 94.31 456 SER A N 1
ATOM 3690 C CA . SER A 1 456 ? 1.493 12.788 17.020 1.00 94.31 456 SER A CA 1
ATOM 3691 C C . SER A 1 456 ? 1.575 11.777 15.880 1.00 94.31 456 SER A C 1
ATOM 3693 O O . SER A 1 456 ? 1.965 12.074 14.750 1.00 94.31 456 SER A O 1
ATOM 3695 N N . ARG A 1 457 ? 1.140 10.550 16.169 1.00 96.12 457 ARG A N 1
ATOM 3696 C CA . ARG A 1 457 ? 1.130 9.438 15.210 1.00 96.12 457 ARG A CA 1
ATOM 3697 C C . ARG A 1 457 ? -0.026 9.564 14.232 1.00 96.12 457 ARG A C 1
ATOM 3699 O O . ARG A 1 457 ? 0.129 9.236 13.058 1.00 96.12 457 ARG A O 1
ATOM 3706 N N . VAL A 1 458 ? -1.180 9.997 14.732 1.00 97.62 458 VAL A N 1
ATOM 3707 C CA . VAL A 1 458 ? -2.433 10.068 13.977 1.00 97.62 458 VAL A CA 1
ATOM 3708 C C . VAL A 1 458 ? -3.288 11.252 14.417 1.00 97.62 458 VAL A C 1
ATOM 3710 O O . VAL A 1 458 ? -3.135 11.774 15.523 1.00 97.62 458 VAL A O 1
ATOM 3713 N N . VAL A 1 459 ? -4.225 11.647 13.566 1.00 97.19 459 VAL A N 1
ATOM 3714 C CA . VAL A 1 459 ? -5.358 12.513 13.912 1.00 97.19 459 VAL A CA 1
ATOM 3715 C C . VAL A 1 459 ? -6.626 11.668 13.919 1.00 97.19 459 VAL A C 1
ATOM 3717 O O . VAL A 1 459 ? -6.850 10.884 12.997 1.00 97.19 459 VAL A O 1
ATOM 3720 N N . HIS A 1 460 ? -7.458 11.810 14.948 1.00 97.06 460 HIS A N 1
ATOM 3721 C CA . HIS A 1 460 ? -8.740 11.111 15.031 1.00 97.06 460 HIS A CA 1
ATOM 3722 C C . HIS A 1 460 ? -9.874 12.102 14.763 1.00 97.06 460 HIS A C 1
ATOM 3724 O O . HIS A 1 460 ? -10.192 12.960 15.588 1.00 97.06 460 HIS A O 1
ATOM 3730 N N . PHE A 1 461 ? -10.523 11.967 13.606 1.00 95.06 461 PHE A N 1
ATOM 3731 C CA . PHE A 1 461 ? -11.590 12.850 13.132 1.00 95.06 461 PHE A CA 1
ATOM 3732 C C . PHE A 1 461 ? -12.922 12.668 13.850 1.00 95.06 461 PHE A C 1
ATOM 3734 O O . PHE A 1 461 ? -13.961 12.821 13.217 1.00 95.06 461 PHE A O 1
ATOM 3741 N N . SER A 1 462 ? -12.925 12.344 15.148 1.00 93.69 462 SER A N 1
ATOM 3742 C CA . SER A 1 462 ? -14.093 12.004 15.974 1.00 93.69 462 SER A CA 1
ATOM 3743 C C . SER A 1 462 ? -15.302 12.935 15.770 1.00 93.69 462 SER A C 1
ATOM 3745 O O . SER A 1 462 ? -15.177 14.093 15.369 1.00 93.69 462 SER A O 1
ATOM 3747 N N . HIS A 1 463 ? -16.508 12.463 16.101 1.00 91.56 463 HIS A N 1
ATOM 3748 C CA . HIS A 1 463 ? -17.704 13.320 16.081 1.00 91.56 463 HIS A CA 1
ATOM 3749 C C . HIS A 1 463 ? -17.536 14.595 16.926 1.00 91.56 463 HIS A C 1
ATOM 3751 O O . HIS A 1 463 ? -18.093 15.642 16.587 1.00 91.56 463 HIS A O 1
ATOM 3757 N N . HIS A 1 464 ? -16.753 14.516 18.006 1.00 90.81 464 HIS A N 1
ATOM 3758 C CA . HIS A 1 464 ? -16.415 15.668 18.832 1.00 90.81 464 HIS A CA 1
ATOM 3759 C C . HIS A 1 464 ? -15.528 16.663 18.073 1.00 90.81 464 HIS A C 1
ATOM 3761 O O . HIS A 1 464 ? -15.862 17.845 18.017 1.00 90.81 464 HIS A O 1
ATOM 3767 N N . LEU A 1 465 ? -14.465 16.186 17.414 1.00 90.81 465 LEU A N 1
ATOM 3768 C CA . LEU A 1 465 ? -13.585 17.033 16.609 1.00 90.81 465 LEU A CA 1
ATOM 3769 C C . LEU A 1 465 ? -14.340 17.713 15.456 1.00 90.81 465 LEU A C 1
ATOM 3771 O O . LEU A 1 465 ? -14.209 18.922 15.261 1.00 90.81 465 LEU A O 1
ATOM 3775 N N . ASP A 1 466 ? -15.184 16.964 14.739 1.00 90.00 466 ASP A N 1
ATOM 3776 C CA . ASP A 1 466 ? -16.027 17.497 13.657 1.00 90.00 466 ASP A CA 1
ATOM 3777 C C . ASP A 1 466 ? -16.942 18.629 14.152 1.00 90.00 466 ASP A C 1
ATOM 3779 O O . ASP A 1 466 ? -17.069 19.674 13.509 1.00 90.00 466 ASP A O 1
ATOM 3783 N N . THR A 1 467 ? -17.545 18.441 15.329 1.00 90.19 467 THR A N 1
ATOM 3784 C CA . THR A 1 467 ? -18.406 19.447 15.963 1.00 90.19 467 THR A CA 1
ATOM 3785 C C . THR A 1 467 ? -17.603 20.683 16.366 1.00 90.19 467 THR A C 1
ATOM 3787 O O . THR A 1 467 ? -17.994 21.800 16.028 1.00 90.19 467 THR A O 1
ATOM 3790 N N . ASN A 1 468 ? -16.438 20.503 16.994 1.00 90.31 468 ASN A N 1
ATOM 3791 C CA . ASN A 1 468 ? -15.574 21.610 17.407 1.00 90.31 468 ASN A CA 1
ATOM 3792 C C . ASN A 1 468 ? -15.079 22.435 16.207 1.00 90.31 468 ASN A C 1
ATOM 3794 O O . ASN A 1 468 ? -15.058 23.666 16.268 1.00 90.31 468 ASN A O 1
ATOM 3798 N N . LEU A 1 469 ? -14.727 21.789 15.090 1.00 89.38 469 LEU A N 1
ATOM 3799 C CA . LEU A 1 469 ? -14.336 22.471 13.847 1.00 89.38 469 LEU A CA 1
ATOM 3800 C C . LEU A 1 469 ? -15.466 23.346 13.286 1.00 89.38 469 LEU A C 1
ATOM 3802 O O . LEU A 1 469 ? -15.219 24.457 12.807 1.00 89.38 469 LEU A O 1
ATOM 3806 N N . LYS A 1 470 ? -16.712 22.869 13.365 1.00 89.44 470 LYS A N 1
ATOM 3807 C CA . LYS A 1 470 ? -17.897 23.633 12.951 1.00 89.44 470 LYS A CA 1
ATOM 3808 C C . LYS A 1 470 ? -18.155 24.821 13.869 1.00 89.44 470 LYS A C 1
ATOM 3810 O O . LYS A 1 470 ? -18.320 25.940 13.390 1.00 89.44 470 LYS A O 1
ATOM 3815 N N . GLU A 1 471 ? -18.190 24.582 15.176 1.00 91.50 471 GLU A N 1
ATOM 3816 C CA . GLU A 1 471 ? -18.552 25.598 16.170 1.00 91.50 471 GLU A CA 1
ATOM 3817 C C . GLU A 1 471 ? -17.498 26.703 16.298 1.00 91.50 471 GLU A C 1
ATOM 3819 O O . GLU A 1 471 ? -17.845 27.866 16.509 1.00 91.50 471 GLU A O 1
ATOM 3824 N N . SER A 1 472 ? -16.220 26.369 16.103 1.00 91.44 472 SER A N 1
ATOM 3825 C CA . SER A 1 472 ? -15.117 27.339 16.088 1.00 91.44 472 SER A CA 1
ATOM 3826 C C . SER A 1 472 ? -15.048 28.181 14.808 1.00 91.44 472 SER A C 1
ATOM 3828 O O . SER A 1 472 ? -14.340 29.187 14.775 1.00 91.44 472 SER A O 1
ATOM 3830 N N . GLY A 1 473 ? -15.766 27.795 13.745 1.00 92.19 473 GLY A N 1
ATOM 3831 C CA . GLY A 1 473 ? -15.665 28.435 12.431 1.00 92.19 473 GLY A CA 1
ATOM 3832 C C . GLY A 1 473 ? -14.336 28.173 11.712 1.00 92.19 473 GLY A C 1
ATOM 3833 O O . GLY A 1 473 ? -14.022 28.876 10.750 1.00 92.19 473 GLY A O 1
ATOM 3834 N N . LEU A 1 474 ? -13.564 27.181 12.172 1.00 92.25 474 LEU A N 1
ATOM 3835 C CA . LEU A 1 474 ? -12.283 26.776 11.585 1.00 92.25 474 LEU A CA 1
ATOM 3836 C C . LEU A 1 474 ? -12.434 25.710 10.492 1.00 92.25 474 LEU A C 1
ATOM 3838 O O . LEU A 1 474 ? -11.459 25.406 9.813 1.00 92.25 474 LEU A O 1
ATOM 3842 N N . SER A 1 475 ? -13.641 25.165 10.291 1.00 86.00 475 SER A N 1
ATOM 3843 C CA . SER A 1 475 ? -13.917 24.203 9.217 1.00 86.00 475 SER A CA 1
ATOM 3844 C C . SER A 1 475 ? -13.451 24.737 7.849 1.00 86.00 475 SER A C 1
ATOM 3846 O O . SER A 1 475 ? -13.810 25.868 7.496 1.00 86.00 475 SER A O 1
ATOM 3848 N N . PRO A 1 476 ? -12.731 23.930 7.048 1.00 83.38 476 PRO A N 1
ATOM 3849 C CA . PRO A 1 476 ? -12.331 24.307 5.694 1.00 83.38 476 PRO A CA 1
ATOM 3850 C C . PRO A 1 476 ? -13.542 24.579 4.781 1.00 83.38 476 PRO A C 1
ATOM 3852 O O . PRO A 1 476 ? -14.646 24.087 5.032 1.00 83.38 476 PRO A O 1
ATOM 3855 N N . ASP A 1 477 ? -13.342 25.394 3.735 1.00 81.88 477 ASP A N 1
ATOM 3856 C CA . ASP A 1 477 ? -14.346 25.645 2.687 1.00 81.88 477 ASP A CA 1
ATOM 3857 C C . ASP A 1 477 ? -14.272 24.574 1.587 1.00 81.88 477 ASP A C 1
ATOM 3859 O O . ASP A 1 477 ? -13.200 24.318 1.046 1.00 81.88 477 ASP A O 1
ATOM 3863 N N . PHE A 1 478 ? -15.423 24.013 1.192 1.00 79.31 478 PHE A N 1
ATOM 3864 C CA . PHE A 1 478 ? -15.513 22.998 0.121 1.00 79.31 478 PHE A CA 1
ATOM 3865 C C . PHE A 1 478 ? -16.029 23.538 -1.217 1.00 79.31 478 PHE A C 1
ATOM 3867 O O . PHE A 1 478 ? -16.154 22.770 -2.165 1.00 79.31 478 PHE A O 1
ATOM 3874 N N . ASN A 1 479 ? -16.410 24.819 -1.291 1.00 67.44 479 ASN A N 1
ATOM 3875 C CA . ASN A 1 479 ? -17.313 25.323 -2.337 1.00 67.44 479 ASN A CA 1
ATOM 3876 C C . ASN A 1 479 ? -16.754 25.282 -3.773 1.00 67.44 479 ASN A C 1
ATOM 3878 O O . ASN A 1 479 ? -17.539 25.462 -4.698 1.00 67.44 479 ASN A O 1
ATOM 3882 N N . ASP A 1 480 ? -15.462 24.994 -3.959 1.00 59.53 480 ASP A N 1
ATOM 3883 C CA . ASP A 1 480 ? -14.786 25.050 -5.262 1.00 59.53 480 ASP A CA 1
ATOM 3884 C C . ASP A 1 480 ? -14.007 23.763 -5.631 1.00 59.53 480 ASP A C 1
ATOM 3886 O O . ASP A 1 480 ? -13.177 23.798 -6.539 1.00 59.53 480 ASP A O 1
ATOM 3890 N N . ARG A 1 481 ? -14.233 22.630 -4.942 1.00 69.81 481 ARG A N 1
ATOM 3891 C CA . ARG A 1 481 ? -13.467 21.384 -5.159 1.00 69.81 481 ARG A CA 1
ATOM 3892 C C . ARG A 1 481 ? -14.322 20.243 -5.726 1.00 69.81 481 ARG A C 1
ATOM 3894 O O . ARG A 1 481 ? -15.098 19.619 -5.002 1.00 69.81 481 ARG A O 1
ATOM 3901 N N . ASP A 1 482 ? -14.156 19.977 -7.023 1.00 67.44 482 ASP A N 1
ATOM 3902 C CA . ASP A 1 482 ? -14.805 18.870 -7.752 1.00 67.44 482 ASP A CA 1
ATOM 3903 C C . ASP A 1 482 ? -14.068 17.520 -7.589 1.00 67.44 482 ASP A C 1
ATOM 3905 O O . ASP A 1 482 ? -14.572 16.482 -8.014 1.00 67.44 482 ASP A O 1
ATOM 3909 N N . ASP A 1 483 ? -12.879 17.520 -6.983 1.00 69.69 483 ASP A N 1
ATOM 3910 C CA . ASP A 1 483 ? -11.958 16.383 -6.838 1.00 69.69 483 ASP A CA 1
ATOM 3911 C C . ASP A 1 483 ? -12.125 15.590 -5.528 1.00 69.69 483 ASP A C 1
ATOM 3913 O O . ASP A 1 483 ? -11.385 14.641 -5.267 1.00 69.69 483 ASP A O 1
ATOM 3917 N N . LEU A 1 484 ? -13.111 15.945 -4.701 1.00 68.56 484 LEU A N 1
ATOM 3918 C CA . LEU A 1 484 ? -13.351 15.278 -3.422 1.00 68.56 484 LEU A CA 1
ATOM 3919 C C . LEU A 1 484 ? -14.002 13.904 -3.622 1.00 68.56 484 LEU A C 1
ATOM 3921 O O . LEU A 1 484 ? -15.032 13.777 -4.287 1.00 68.56 484 LEU A O 1
ATOM 3925 N N . ILE A 1 485 ? -13.430 12.883 -2.979 1.00 61.97 485 ILE A N 1
ATOM 3926 C CA . ILE A 1 485 ? -13.859 11.478 -3.098 1.00 61.97 485 ILE A CA 1
ATOM 3927 C C . ILE A 1 485 ? -15.256 11.275 -2.498 1.00 61.97 485 ILE A C 1
ATOM 3929 O O . ILE A 1 485 ? -16.045 10.468 -2.987 1.00 61.97 485 ILE A O 1
ATOM 3933 N N . ALA A 1 486 ? -15.580 12.020 -1.439 1.00 63.53 486 ALA A N 1
ATOM 3934 C CA . ALA A 1 486 ? -16.745 11.752 -0.609 1.00 63.53 486 ALA A CA 1
ATOM 3935 C C . ALA A 1 486 ? -17.922 12.708 -0.821 1.00 63.53 486 ALA A C 1
ATOM 3937 O O . ALA A 1 486 ? -17.782 13.901 -1.122 1.00 63.53 486 ALA A O 1
ATOM 3938 N N . THR A 1 487 ? -19.120 12.176 -0.586 1.00 68.69 487 THR A N 1
ATOM 3939 C CA . THR A 1 487 ? -20.379 12.926 -0.575 1.00 68.69 487 THR A CA 1
ATOM 3940 C C . THR A 1 487 ? -20.725 13.495 0.799 1.00 68.69 487 THR A C 1
ATOM 3942 O O . THR A 1 487 ? -21.459 14.482 0.858 1.00 68.69 487 THR A O 1
ATOM 3945 N N . ASP A 1 488 ? -20.212 12.922 1.894 1.00 86.62 488 ASP A N 1
ATOM 3946 C CA . ASP A 1 488 ? -20.471 13.427 3.242 1.00 86.62 488 ASP A CA 1
ATOM 3947 C C . ASP A 1 488 ? -19.467 14.509 3.676 1.00 86.62 488 ASP A C 1
ATOM 3949 O O . ASP A 1 488 ? -18.310 14.572 3.262 1.00 86.62 488 ASP A O 1
ATOM 3953 N N . GLU A 1 489 ? -19.946 15.410 4.527 1.00 89.06 489 GLU A N 1
ATOM 3954 C CA . GLU A 1 489 ? -19.222 16.614 4.934 1.00 89.06 489 GLU A CA 1
ATOM 3955 C C . GLU A 1 489 ? -18.008 16.315 5.834 1.00 89.06 489 GLU A C 1
ATOM 3957 O O . GLU A 1 489 ? -17.025 17.057 5.808 1.00 89.06 489 GLU A O 1
ATOM 3962 N N . ARG A 1 490 ? -18.062 15.241 6.636 1.00 90.81 490 ARG A N 1
ATOM 3963 C CA . ARG A 1 490 ? -16.990 14.885 7.578 1.00 90.81 490 ARG A CA 1
ATOM 3964 C C . ARG A 1 490 ? -15.799 14.312 6.823 1.00 90.81 490 ARG A C 1
ATOM 3966 O O . ARG A 1 490 ? -14.673 14.727 7.087 1.00 90.81 490 ARG A O 1
ATOM 3973 N N . THR A 1 491 ? -16.032 13.432 5.852 1.00 91.88 491 THR A N 1
ATOM 3974 C CA . THR A 1 491 ? -14.949 12.925 5.004 1.00 91.88 491 THR A CA 1
ATOM 3975 C C . THR A 1 491 ? -14.328 14.025 4.158 1.00 91.88 491 THR A C 1
ATOM 3977 O O . THR A 1 491 ? -13.107 14.089 4.065 1.00 91.88 491 THR A O 1
ATOM 3980 N N . ARG A 1 492 ? -15.122 14.961 3.619 1.00 91.56 492 ARG A N 1
ATOM 3981 C CA . ARG A 1 492 ? -14.572 16.138 2.920 1.00 91.56 492 ARG A CA 1
ATOM 3982 C C . ARG A 1 492 ? -13.672 16.984 3.820 1.00 91.56 492 ARG A C 1
ATOM 3984 O O . ARG A 1 492 ? -12.611 17.412 3.378 1.00 91.56 492 ARG A O 1
ATOM 3991 N N . ARG A 1 493 ? -14.064 17.200 5.082 1.00 92.12 493 ARG A N 1
ATOM 3992 C CA . ARG A 1 493 ? -13.209 17.870 6.077 1.00 92.12 493 ARG A CA 1
ATOM 3993 C C . ARG A 1 493 ? -11.903 17.129 6.307 1.00 92.12 493 ARG A C 1
ATOM 3995 O O . ARG A 1 493 ? -10.860 17.768 6.282 1.00 92.12 493 ARG A O 1
ATOM 4002 N N . ALA A 1 494 ? -11.973 15.818 6.528 1.00 93.75 494 ALA A N 1
ATOM 4003 C CA . ALA A 1 494 ? -10.788 14.998 6.741 1.00 93.75 494 ALA A CA 1
ATOM 4004 C C . ALA A 1 494 ? -9.851 15.052 5.526 1.00 93.75 494 ALA A C 1
ATOM 4006 O O . ALA A 1 494 ? -8.661 15.286 5.695 1.00 93.75 494 ALA A O 1
ATOM 4007 N N . GLN A 1 495 ? -10.391 14.938 4.308 1.00 93.62 495 GLN A N 1
ATOM 4008 C CA . GLN A 1 495 ? -9.605 15.004 3.076 1.00 93.62 495 GLN A CA 1
ATOM 4009 C C . GLN A 1 495 ? -8.879 16.349 2.943 1.00 93.62 495 GLN A C 1
ATOM 4011 O O . GLN A 1 495 ? -7.661 16.371 2.781 1.00 93.62 495 GLN A O 1
ATOM 4016 N N . VAL A 1 496 ? -9.604 17.468 3.072 1.00 93.00 496 VAL A N 1
ATOM 4017 C CA . VAL A 1 496 ? -8.998 18.806 2.966 1.00 93.00 496 VAL A CA 1
ATOM 4018 C C . VAL A 1 496 ? -7.957 19.027 4.062 1.00 93.00 496 VAL A C 1
ATOM 4020 O O . VAL A 1 496 ? -6.883 19.547 3.775 1.00 93.00 496 VAL A O 1
ATOM 4023 N N . PHE A 1 497 ? -8.232 18.586 5.291 1.00 94.25 497 PHE A N 1
ATOM 4024 C CA . PHE A 1 497 ? -7.251 18.660 6.368 1.00 94.25 497 PHE A CA 1
ATOM 4025 C C . PHE A 1 497 ? -5.973 17.881 6.041 1.00 94.25 497 PHE A C 1
ATOM 4027 O O . PHE A 1 497 ? -4.883 18.414 6.217 1.00 94.25 497 PHE A O 1
ATOM 4034 N N . MET A 1 498 ? -6.088 16.638 5.562 1.00 94.69 498 MET A N 1
ATOM 4035 C CA . MET A 1 498 ? -4.924 15.806 5.244 1.00 94.69 498 MET A CA 1
ATOM 4036 C C . MET A 1 498 ? -4.081 16.408 4.113 1.00 94.69 498 MET A C 1
ATOM 4038 O O . MET A 1 498 ? -2.852 16.366 4.173 1.00 94.69 498 MET A O 1
ATOM 4042 N N . GLU A 1 499 ? -4.720 17.004 3.105 1.00 92.12 499 GLU A N 1
ATOM 4043 C CA . GLU A 1 499 ? -4.043 17.747 2.037 1.00 92.12 499 GLU A CA 1
ATOM 4044 C C . GLU A 1 499 ? -3.304 18.977 2.578 1.00 92.12 499 GLU A C 1
ATOM 4046 O O . GLU A 1 499 ? -2.097 19.101 2.378 1.00 92.12 499 GLU A O 1
ATOM 4051 N N . GLU A 1 500 ? -4.000 19.842 3.319 1.00 93.94 500 GLU A N 1
ATOM 4052 C CA . GLU A 1 500 ? -3.419 21.049 3.914 1.00 93.94 500 GLU A CA 1
ATOM 4053 C C . GLU A 1 500 ? -2.281 20.708 4.891 1.00 93.94 500 GLU A C 1
ATOM 4055 O O . GLU A 1 500 ? -1.259 21.392 4.912 1.00 93.94 500 GLU A O 1
ATOM 4060 N N . TRP A 1 501 ? -2.422 19.638 5.681 1.00 95.00 501 TRP A N 1
ATOM 4061 C CA . TRP A 1 501 ? -1.408 19.208 6.646 1.00 95.00 501 TRP A CA 1
ATOM 4062 C C . TRP A 1 501 ? -0.131 18.769 5.933 1.00 95.00 501 TRP A C 1
ATOM 4064 O O . TRP A 1 501 ? 0.959 19.200 6.309 1.00 95.00 501 TRP A O 1
ATOM 4074 N N . ARG A 1 502 ? -0.247 17.973 4.862 1.00 93.56 502 ARG A N 1
ATOM 4075 C CA . ARG A 1 502 ? 0.914 17.596 4.044 1.00 93.56 502 ARG A CA 1
ATOM 4076 C C . ARG A 1 502 ? 1.609 18.813 3.447 1.00 93.56 502 ARG A C 1
ATOM 4078 O O . ARG A 1 502 ? 2.833 18.852 3.425 1.00 93.56 502 ARG A O 1
ATOM 4085 N N . GLU A 1 503 ? 0.840 19.784 2.960 1.00 92.00 503 GLU A N 1
ATOM 4086 C CA . GLU A 1 503 ? 1.384 20.999 2.347 1.00 92.00 503 GLU A CA 1
ATOM 4087 C C . GLU A 1 503 ? 2.089 21.915 3.354 1.00 92.00 503 GLU A C 1
ATOM 4089 O O . GLU A 1 503 ? 3.047 22.592 2.986 1.00 92.00 503 GLU A O 1
ATOM 4094 N N . GLN A 1 504 ? 1.616 21.962 4.602 1.00 94.75 504 GLN A N 1
ATOM 4095 C CA . GLN A 1 504 ? 2.079 22.932 5.601 1.00 94.75 504 GLN A CA 1
ATOM 4096 C C . GLN A 1 504 ? 3.065 22.355 6.625 1.00 94.75 504 GLN A C 1
ATOM 4098 O O . GLN A 1 504 ? 3.838 23.120 7.202 1.00 94.75 504 GLN A O 1
ATOM 4103 N N . CYS A 1 505 ? 3.041 21.040 6.873 1.00 94.44 505 CYS A N 1
ATOM 4104 C CA . CYS A 1 505 ? 3.750 20.421 7.999 1.00 94.44 505 CYS A CA 1
ATOM 4105 C C . CYS A 1 505 ? 4.811 19.370 7.612 1.00 94.44 505 CYS A C 1
ATOM 4107 O O . CYS A 1 505 ? 5.580 18.966 8.481 1.00 94.44 505 CYS A O 1
ATOM 4109 N N . LEU A 1 506 ? 4.902 18.922 6.349 1.00 86.38 506 LEU A N 1
ATOM 4110 C CA . LEU A 1 506 ? 5.838 17.855 5.924 1.00 86.38 506 LEU A CA 1
ATOM 4111 C C . LEU A 1 506 ? 7.169 18.334 5.295 1.00 86.38 506 LEU A C 1
ATOM 4113 O O . LEU A 1 506 ? 7.770 17.600 4.508 1.00 86.38 506 LEU A O 1
ATOM 4117 N N . ASP A 1 507 ? 7.656 19.523 5.657 1.00 64.69 507 ASP A N 1
ATOM 4118 C CA . ASP A 1 507 ? 8.905 20.110 5.121 1.00 64.69 507 ASP A CA 1
ATOM 4119 C C . ASP A 1 507 ? 10.219 19.398 5.526 1.00 64.69 507 ASP A C 1
ATOM 4121 O O . ASP A 1 507 ? 10.434 19.097 6.729 1.00 64.69 507 ASP A O 1
#